Protein AF-0000000084371662 (afdb_homodimer)

pLDDT: mean 95.57, std 9.72, range [24.73, 98.94]

Structure (mmCIF, N/CA/C/O backbone):
data_AF-0000000084371662-model_v1
#
loop_
_entity.id
_entity.type
_entity.pdbx_description
1 polymer 'ADP-ribose pyrophosphatase'
#
loop_
_atom_site.group_PDB
_atom_site.id
_atom_site.type_symbol
_atom_site.label_atom_id
_atom_site.label_alt_id
_atom_site.label_comp_id
_atom_site.label_asym_id
_atom_site.label_entity_id
_atom_site.label_seq_id
_atom_site.pdbx_PDB_ins_code
_atom_site.Cartn_x
_atom_site.Cartn_y
_atom_site.Cartn_z
_atom_site.occupancy
_atom_site.B_iso_or_equiv
_atom_site.auth_seq_id
_atom_site.auth_comp_id
_atom_site.auth_asym_id
_atom_site.auth_atom_id
_atom_site.pdbx_PDB_model_num
ATOM 1 N N . MET A 1 1 ? 12.945 -3.689 28.969 1 25.44 1 MET A N 1
ATOM 2 C CA . MET A 1 1 ? 11.945 -3.016 28.141 1 25.44 1 MET A CA 1
ATOM 3 C C . MET A 1 1 ? 12.562 -1.819 27.422 1 25.44 1 MET A C 1
ATOM 5 O O . MET A 1 1 ? 12.914 -0.822 28.047 1 25.44 1 MET A O 1
ATOM 9 N N . LYS A 1 2 ? 13.383 -1.959 26.406 1 34.38 2 LYS A N 1
ATOM 10 C CA . LYS A 1 2 ? 14.188 -0.861 25.875 1 34.38 2 LYS A CA 1
ATOM 11 C C . LYS A 1 2 ? 13.344 0.394 25.672 1 34.38 2 LYS A C 1
ATOM 13 O O . LYS A 1 2 ? 12.266 0.333 25.078 1 34.38 2 LYS A O 1
ATOM 18 N N . LYS A 1 3 ? 13.32 1.207 26.547 1 36.53 3 LYS A N 1
ATOM 19 C CA . LYS A 1 3 ? 12.594 2.469 26.656 1 36.53 3 LYS A CA 1
ATOM 20 C C . LYS A 1 3 ? 12.422 3.121 25.297 1 36.53 3 LYS A C 1
ATOM 22 O O . LYS A 1 3 ? 13.398 3.432 24.609 1 36.53 3 LYS A O 1
ATOM 27 N N . LYS A 1 4 ? 11.383 2.857 24.547 1 47 4 LYS A N 1
ATOM 28 C CA . LYS A 1 4 ? 11.07 3.396 23.234 1 47 4 LYS A CA 1
ATOM 29 C C . LYS A 1 4 ? 11.188 4.918 23.219 1 47 4 LYS A C 1
ATOM 31 O O . LYS A 1 4 ? 10.211 5.621 23.5 1 47 4 LYS A O 1
ATOM 36 N N . GLU A 1 5 ? 12.18 5.59 23.5 1 56.28 5 GLU A N 1
ATOM 37 C CA . GLU A 1 5 ? 12.641 6.934 23.812 1 56.28 5 GLU A CA 1
ATOM 38 C C . GLU A 1 5 ? 12.172 7.945 22.781 1 56.28 5 GLU A C 1
ATOM 40 O O . GLU A 1 5 ? 11.938 9.109 23.094 1 56.28 5 GLU A O 1
ATOM 45 N N . ASN A 1 6 ? 11.781 7.602 21.359 1 71.56 6 ASN A N 1
ATOM 46 C CA . ASN A 1 6 ? 11.492 8.68 20.406 1 71.56 6 ASN A CA 1
ATOM 47 C C . ASN A 1 6 ? 10.211 8.414 19.641 1 71.56 6 ASN A C 1
ATOM 49 O O . ASN A 1 6 ? 10.227 8.336 18.406 1 71.56 6 ASN A O 1
ATOM 53 N N . ILE A 1 7 ? 9.156 8.227 20.5 1 81.5 7 ILE A N 1
ATOM 54 C CA . ILE A 1 7 ? 7.855 8.023 19.875 1 81.5 7 ILE A CA 1
ATOM 55 C C . ILE A 1 7 ? 7.176 9.375 19.656 1 81.5 7 ILE A C 1
ATOM 57 O O . ILE A 1 7 ? 7.012 10.156 20.594 1 81.5 7 ILE A O 1
ATOM 61 N N . PRO A 1 8 ? 6.789 9.602 18.438 1 92.06 8 PRO A N 1
ATOM 62 C CA . PRO A 1 8 ? 6.324 10.938 18.078 1 92.06 8 PRO A CA 1
ATOM 63 C C . PRO A 1 8 ? 4.859 11.172 18.438 1 92.06 8 PRO A C 1
ATOM 65 O O . PRO A 1 8 ? 4.387 12.312 18.391 1 92.06 8 PRO A O 1
ATOM 68 N N . PHE A 1 9 ? 4.125 10.148 18.953 1 95.06 9 PHE A N 1
ATOM 69 C CA . PHE A 1 9 ? 2.674 10.234 19.047 1 95.06 9 PHE A CA 1
ATOM 70 C C . PHE A 1 9 ? 2.256 10.812 20.391 1 95.06 9 PHE A C 1
ATOM 72 O O . PHE A 1 9 ? 2.789 10.43 21.438 1 95.06 9 PHE A O 1
ATOM 79 N N . LEU A 1 10 ? 1.306 11.656 20.312 1 94.06 10 LEU A N 1
ATOM 80 C CA . LEU A 1 10 ? 0.759 12.266 21.516 1 94.06 10 LEU A CA 1
ATOM 81 C C . LEU A 1 10 ? -0.287 11.359 22.156 1 94.06 10 LEU A C 1
ATOM 83 O O . LEU A 1 10 ? -0.405 11.312 23.391 1 94.06 10 LEU A O 1
ATOM 87 N N . TYR A 1 11 ? -1.036 10.688 21.312 1 96.88 11 TYR A N 1
ATOM 88 C CA . TYR A 1 11 ? -2.215 9.969 21.797 1 96.88 11 TYR A CA 1
ATOM 89 C C . TYR A 1 11 ? -2.068 8.469 21.562 1 96.88 11 TYR A C 1
ATOM 91 O O . TYR A 1 11 ? -1.227 8.031 20.781 1 96.88 11 TYR A O 1
ATOM 99 N N . THR A 1 12 ? -2.82 7.707 22.25 1 95.44 12 THR A N 1
ATOM 100 C CA . THR A 1 12 ? -2.865 6.25 22.172 1 95.44 12 THR A CA 1
ATOM 101 C C . THR A 1 12 ? -4.297 5.766 21.984 1 95.44 12 THR A C 1
ATOM 103 O O . THR A 1 12 ? -5.219 6.57 21.844 1 95.44 12 THR A O 1
ATOM 106 N N . ARG A 1 13 ? -4.488 4.465 22.016 1 95.06 13 ARG A N 1
ATOM 107 C CA . ARG A 1 13 ? -5.801 3.85 21.859 1 95.06 13 ARG A CA 1
ATOM 108 C C . ARG A 1 13 ? -6.742 4.297 22.984 1 95.06 13 ARG A C 1
ATOM 110 O O . ARG A 1 13 ? -7.961 4.305 22.797 1 95.06 13 ARG A O 1
ATOM 117 N N . HIS A 1 14 ? -6.184 4.688 24.094 1 95.31 14 HIS A N 1
ATOM 118 C CA . HIS A 1 14 ? -6.98 5.102 25.25 1 95.31 14 HIS A CA 1
ATOM 119 C C . HIS A 1 14 ? -7.586 6.484 25.031 1 95.31 14 HIS A C 1
ATOM 121 O O . HIS A 1 14 ? -8.406 6.941 25.828 1 95.31 14 HIS A O 1
ATOM 127 N N . ASP A 1 15 ? -7.152 7.105 24 1 98.19 15 ASP A N 1
ATOM 128 C CA . ASP A 1 15 ? -7.641 8.445 23.688 1 98.19 15 ASP A CA 1
ATOM 129 C C . ASP A 1 15 ? -8.734 8.383 22.609 1 98.19 15 ASP A C 1
ATOM 131 O O . ASP A 1 15 ? -9.031 9.391 21.969 1 98.19 15 ASP A O 1
ATOM 135 N N . VAL A 1 16 ? -9.266 7.188 22.375 1 98.25 16 VAL A N 1
ATOM 136 C CA . VAL A 1 16 ? -10.398 6.945 21.484 1 98.25 16 VAL A CA 1
ATOM 137 C C . VAL A 1 16 ? -11.547 6.328 22.281 1 98.25 16 VAL A C 1
ATOM 139 O O . VAL A 1 16 ? -11.328 5.434 23.109 1 98.25 16 VAL A O 1
ATOM 142 N N . GLU A 1 17 ? -12.688 6.812 22.172 1 98.31 17 GLU A N 1
ATOM 143 C CA . GLU A 1 17 ? -13.906 6.18 22.672 1 98.31 17 GLU A CA 1
ATOM 144 C C . GLU A 1 17 ? -14.711 5.562 21.531 1 98.31 17 GLU A C 1
ATOM 146 O O . GLU A 1 17 ? -15.32 6.277 20.734 1 98.31 17 GLU A O 1
ATOM 151 N N . LEU A 1 18 ? -14.703 4.281 21.469 1 97.69 18 LEU A N 1
ATOM 152 C CA . LEU A 1 18 ? -15.539 3.586 20.5 1 97.69 18 LEU A CA 1
ATOM 153 C C . LEU A 1 18 ? -16.984 3.508 20.984 1 97.69 18 LEU A C 1
ATOM 155 O O . LEU A 1 18 ? -17.25 2.947 22.047 1 97.69 18 LEU A O 1
ATOM 159 N N . LEU A 1 19 ? -17.812 4.047 20.281 1 98.31 19 LEU A N 1
ATOM 160 C CA . LEU A 1 19 ? -19.219 4.125 20.672 1 98.31 19 LEU A CA 1
ATOM 161 C C . LEU A 1 19 ? -20.016 2.947 20.109 1 98.31 19 LEU A C 1
ATOM 163 O O . LEU A 1 19 ? -21.016 2.533 20.688 1 98.31 19 LEU A O 1
ATOM 167 N N . GLY A 1 20 ? -19.594 2.471 18.922 1 97.81 20 GLY A N 1
ATOM 168 C CA . GLY A 1 20 ? -20.297 1.336 18.328 1 97.81 20 GLY A CA 1
ATOM 169 C C . GLY A 1 20 ? -19.688 0.89 17 1 97.81 20 GLY A C 1
ATOM 170 O O . GLY A 1 20 ? -18.891 1.615 16.406 1 97.81 20 GLY A O 1
ATOM 171 N N . LYS A 1 21 ? -20.047 -0.347 16.672 1 97.12 21 LYS A N 1
ATOM 172 C CA . LYS A 1 21 ? -19.703 -0.958 15.391 1 97.12 21 LYS A CA 1
ATOM 173 C C . LYS A 1 21 ? -20.891 -1.727 14.812 1 97.12 21 LYS A C 1
ATOM 175 O O . LYS A 1 21 ? -21.609 -2.402 15.547 1 97.12 21 LYS A O 1
ATOM 180 N N . LYS A 1 22 ? -21.047 -1.581 13.508 1 97.56 22 LYS A N 1
ATOM 181 C CA . LYS A 1 22 ? -22.094 -2.371 12.875 1 97.56 22 LYS A CA 1
ATOM 182 C C . LYS A 1 22 ? -21.734 -2.719 11.438 1 97.56 22 LYS A C 1
ATOM 184 O O . LYS A 1 22 ? -21.141 -1.905 10.727 1 97.56 22 LYS A O 1
ATOM 189 N N . ASP A 1 23 ? -22.156 -3.879 10.969 1 97.56 23 ASP A N 1
ATOM 190 C CA . ASP A 1 23 ? -21.938 -4.281 9.586 1 97.56 23 ASP A CA 1
ATOM 191 C C . ASP A 1 23 ? -22.922 -3.605 8.641 1 97.56 23 ASP A C 1
ATOM 193 O O . ASP A 1 23 ? -24.141 -3.699 8.844 1 97.56 23 ASP A O 1
ATOM 197 N N . LEU A 1 24 ? -22.391 -2.93 7.691 1 97.88 24 LEU A N 1
ATOM 198 C CA . LEU A 1 24 ? -23.219 -2.305 6.668 1 97.88 24 LEU A CA 1
ATOM 199 C C . LEU A 1 24 ? -23.453 -3.256 5.496 1 97.88 24 LEU A C 1
ATOM 201 O O . LEU A 1 24 ? -24.453 -3.152 4.797 1 97.88 24 LEU A O 1
ATOM 205 N N . TYR A 1 25 ? -22.5 -4.098 5.23 1 97.62 25 TYR A N 1
ATOM 206 C CA . TYR A 1 25 ? -22.484 -5.102 4.176 1 97.62 25 TYR A CA 1
ATOM 207 C C . TYR A 1 25 ? -21.656 -6.316 4.59 1 97.62 25 TYR A C 1
ATOM 209 O O . TYR A 1 25 ? -20.625 -6.176 5.23 1 97.62 25 TYR A O 1
ATOM 217 N N . LYS A 1 26 ? -22.219 -7.555 4.207 1 96.38 26 LYS A N 1
ATOM 218 C CA . LYS A 1 26 ? -21.516 -8.797 4.512 1 96.38 26 LYS A CA 1
ATOM 219 C C . LYS A 1 26 ? -21.609 -9.781 3.352 1 96.38 26 LYS A C 1
ATOM 221 O O . LYS A 1 26 ? -22.594 -10.523 3.24 1 96.38 26 LYS A O 1
ATOM 226 N N . GLY A 1 27 ? -20.672 -9.742 2.527 1 95.25 27 GLY A N 1
ATOM 227 C CA . GLY A 1 27 ? -20.438 -10.734 1.487 1 95.25 27 GLY A CA 1
ATOM 228 C C . GLY A 1 27 ? -19.141 -11.484 1.663 1 95.25 27 GLY A C 1
ATOM 229 O O . GLY A 1 27 ? -18.844 -11.984 2.752 1 95.25 27 GLY A O 1
ATOM 230 N N . PHE A 1 28 ? -18.438 -11.625 0.526 1 92.69 28 PHE A N 1
ATOM 231 C CA . PHE A 1 28 ? -17.094 -12.148 0.679 1 92.69 28 PHE A CA 1
ATOM 232 C C . PHE A 1 28 ? -16.25 -11.211 1.534 1 92.69 28 PHE A C 1
ATOM 234 O O . PHE A 1 28 ? -15.453 -11.664 2.363 1 92.69 28 PHE A O 1
ATOM 241 N N . PHE A 1 29 ? -16.469 -9.945 1.269 1 96.31 29 PHE A N 1
ATOM 242 C CA . PHE A 1 29 ? -15.883 -8.906 2.104 1 96.31 29 PHE A CA 1
ATOM 243 C C . PHE A 1 29 ? -16.922 -8.289 3.023 1 96.31 29 PHE A C 1
ATOM 245 O O . PHE A 1 29 ? -18.094 -8.672 2.986 1 96.31 29 PHE A O 1
ATOM 252 N N . ARG A 1 30 ? -16.422 -7.418 3.859 1 97.56 30 ARG A N 1
ATOM 253 C CA . ARG A 1 30 ? -17.328 -6.746 4.793 1 97.56 30 ARG A CA 1
ATOM 254 C C . ARG A 1 30 ? -17.078 -5.242 4.801 1 97.56 30 ARG A C 1
ATOM 256 O O . ARG A 1 30 ? -15.945 -4.789 4.648 1 97.56 30 ARG A O 1
ATOM 263 N N . MET A 1 31 ? -18.203 -4.527 4.938 1 98.25 31 MET A N 1
ATOM 264 C CA . MET A 1 31 ? -18.172 -3.1 5.242 1 98.25 31 MET A CA 1
ATOM 265 C C . MET A 1 31 ? -18.703 -2.83 6.645 1 98.25 31 MET A C 1
ATOM 267 O O . MET A 1 31 ? -19.828 -3.207 6.961 1 98.25 31 MET A O 1
ATOM 271 N N . THR A 1 32 ? -17.891 -2.207 7.461 1 98.31 32 THR A N 1
ATOM 272 C CA . THR A 1 32 ? -18.266 -1.969 8.852 1 98.31 32 THR A CA 1
ATOM 273 C C . THR A 1 32 ? -18.25 -0.475 9.164 1 98.31 32 THR A C 1
ATOM 275 O O . THR A 1 32 ? -17.344 0.249 8.75 1 98.31 32 THR A O 1
ATOM 278 N N . GLU A 1 33 ? -19.281 -0.03 9.852 1 98.44 33 GLU A N 1
ATOM 279 C CA . GLU A 1 33 ? -19.312 1.347 10.336 1 98.44 33 GLU A CA 1
ATOM 280 C C . GLU A 1 33 ? -18.766 1.445 11.758 1 98.44 33 GLU A C 1
ATOM 282 O O . GLU A 1 33 ? -19.172 0.693 12.641 1 98.44 33 GLU A O 1
ATOM 287 N N . TYR A 1 34 ? -17.906 2.322 11.93 1 98.25 34 TYR A N 1
ATOM 288 C CA . TYR A 1 34 ? -17.391 2.668 13.25 1 98.25 34 TYR A CA 1
ATOM 289 C C . TYR A 1 34 ? -17.953 4.008 13.719 1 98.25 34 TYR A C 1
ATOM 291 O O . TYR A 1 34 ? -17.984 4.973 12.953 1 98.25 34 TYR A O 1
ATOM 299 N N . ARG A 1 35 ? -18.391 4.035 14.883 1 98.56 35 ARG A N 1
ATOM 300 C CA . ARG A 1 35 ? -18.75 5.277 15.57 1 98.56 35 ARG A CA 1
ATOM 301 C C . ARG A 1 35 ? -17.812 5.535 16.75 1 98.56 35 ARG A C 1
ATOM 303 O O . ARG A 1 35 ? -17.594 4.652 17.578 1 98.56 35 ARG A O 1
ATOM 310 N N . PHE A 1 36 ? -17.234 6.758 16.75 1 98.31 36 PHE A N 1
ATOM 311 C CA . PHE A 1 36 ? -16.219 6.977 17.781 1 98.31 36 PHE A CA 1
ATOM 312 C C . PHE A 1 36 ? -16.016 8.461 18.047 1 98.31 36 PHE A C 1
ATOM 314 O O . PHE A 1 36 ? -16.5 9.305 17.281 1 98.31 36 PHE A O 1
ATOM 321 N N . LYS A 1 37 ? -15.453 8.773 19.156 1 98.38 37 LYS A N 1
ATOM 322 C CA . LYS A 1 37 ? -14.875 10.07 19.5 1 98.38 37 LYS A CA 1
ATOM 323 C C . LYS A 1 37 ? -13.383 9.945 19.797 1 98.38 37 LYS A C 1
ATOM 325 O O . LYS A 1 37 ? -12.891 8.859 20.109 1 98.38 37 LYS A O 1
ATOM 330 N N . HIS A 1 38 ? -12.688 11.016 19.641 1 98.06 38 HIS A N 1
ATOM 331 C CA . HIS A 1 38 ? -11.258 10.953 19.922 1 98.06 38 HIS A CA 1
ATOM 332 C C . HIS A 1 38 ? -10.742 12.297 20.438 1 98.06 38 HIS A C 1
ATOM 334 O O . HIS A 1 38 ? -11.367 13.336 20.219 1 98.06 38 HIS A O 1
ATOM 340 N N . ARG A 1 39 ? -9.648 12.242 21.078 1 97.75 39 ARG A N 1
ATOM 341 C CA . ARG A 1 39 ? -9 13.453 21.578 1 97.75 39 ARG A CA 1
ATOM 342 C C . ARG A 1 39 ? -8.461 14.297 20.438 1 97.75 39 ARG A C 1
ATOM 344 O O . ARG A 1 39 ? -8 13.758 19.422 1 97.75 39 ARG A O 1
ATOM 351 N N . LEU A 1 40 ? -8.57 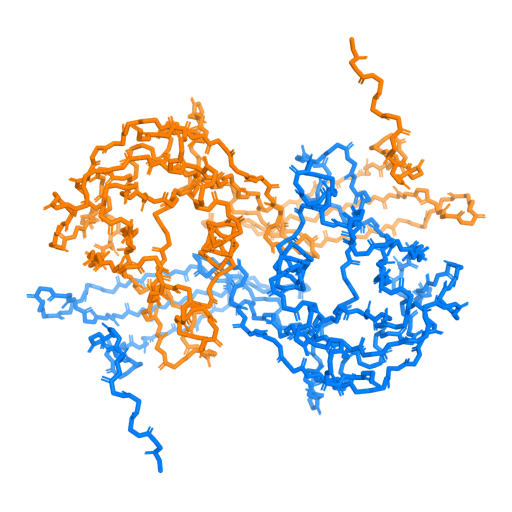15.578 20.625 1 97.38 40 LEU A N 1
ATOM 352 C CA . LEU A 1 40 ? -8.078 16.531 19.641 1 97.38 40 LEU A CA 1
ATOM 353 C C . LEU A 1 40 ? -6.73 17.109 20.062 1 97.38 40 LEU A C 1
ATOM 355 O O . LEU A 1 40 ? -6.477 17.297 21.25 1 97.38 40 LEU A O 1
ATOM 359 N N . PHE A 1 41 ? -5.852 17.438 19.094 1 97.19 41 PHE A N 1
ATOM 360 C CA . PHE A 1 41 ? -4.512 17.938 19.375 1 97.19 41 PHE A CA 1
ATOM 361 C C . PHE A 1 41 ? -4.578 19.266 20.141 1 97.19 41 PHE A C 1
ATOM 363 O O . PHE A 1 41 ? -3.717 19.547 20.969 1 97.19 41 PHE A O 1
ATOM 370 N N . ALA A 1 42 ? -5.547 20.109 19.906 1 95.19 42 ALA A N 1
ATOM 371 C CA . ALA A 1 42 ? -5.691 21.391 20.578 1 95.19 42 ALA A CA 1
ATOM 372 C C . ALA A 1 42 ? -6.414 21.234 21.906 1 95.19 42 ALA A C 1
ATOM 374 O O . ALA A 1 42 ? -6.727 22.234 22.578 1 95.19 42 ALA A O 1
ATOM 375 N N . GLY A 1 43 ? -6.758 19.984 22.25 1 95.56 43 GLY A N 1
ATOM 376 C CA . GLY A 1 43 ? -7.441 19.719 23.5 1 95.56 43 GLY A CA 1
ATOM 377 C C . GLY A 1 43 ? -8.914 19.406 23.328 1 95.56 43 GLY A C 1
ATOM 378 O O . GLY A 1 43 ? -9.539 19.844 22.359 1 95.56 43 GLY A O 1
ATOM 379 N N . GLY A 1 44 ? -9.453 18.625 24.266 1 96.56 44 GLY A N 1
ATOM 380 C CA . GLY A 1 44 ? -10.859 18.25 24.219 1 96.56 44 GLY A CA 1
ATOM 381 C C . GLY A 1 44 ? -11.117 17 23.391 1 96.56 44 GLY A C 1
ATOM 382 O O . GLY A 1 44 ? -10.219 16.188 23.203 1 96.56 44 GLY A O 1
ATOM 383 N N . TRP A 1 45 ? -12.414 16.828 23.047 1 97.38 45 TRP A N 1
ATOM 384 C CA . TRP A 1 45 ? -12.859 15.656 22.297 1 97.38 45 TRP A CA 1
ATOM 385 C C . TRP A 1 45 ? -13.586 16.062 21.031 1 97.38 45 TRP A C 1
ATOM 387 O O . TRP A 1 45 ? -14.219 17.109 20.969 1 97.38 45 TRP A O 1
ATOM 397 N N . SER A 1 46 ? -13.43 15.211 20.047 1 96.94 46 SER A N 1
ATOM 398 C CA . SER A 1 46 ? -14.234 15.398 18.844 1 96.94 46 SER A CA 1
ATOM 399 C C . SER A 1 46 ? -15.711 15.125 19.109 1 96.94 46 SER A C 1
ATOM 401 O O . SER A 1 46 ? -16.062 14.57 20.156 1 96.94 46 SER A O 1
ATOM 403 N N . ASN A 1 47 ? -16.562 15.609 18.156 1 96.12 47 ASN A N 1
ATOM 404 C CA . ASN A 1 47 ? -17.906 15.039 18.109 1 96.12 47 ASN A CA 1
ATOM 405 C C . ASN A 1 47 ? -17.875 13.578 17.688 1 96.12 47 ASN A C 1
ATOM 407 O O . ASN A 1 47 ? -16.812 13.031 17.391 1 96.12 47 ASN A O 1
ATOM 411 N N . GLU A 1 48 ? -19.078 12.984 17.828 1 97.5 48 GLU A N 1
ATOM 412 C CA . GLU A 1 48 ? -19.172 11.625 17.297 1 97.5 48 GLU A CA 1
ATOM 413 C C . GLU A 1 48 ? -18.891 11.602 15.797 1 97.5 48 GLU A C 1
ATOM 415 O O . GLU A 1 48 ? -19.422 12.43 15.047 1 97.5 48 GLU A O 1
ATOM 420 N N . ILE A 1 49 ? -18.031 10.688 15.414 1 97.12 49 ILE A N 1
A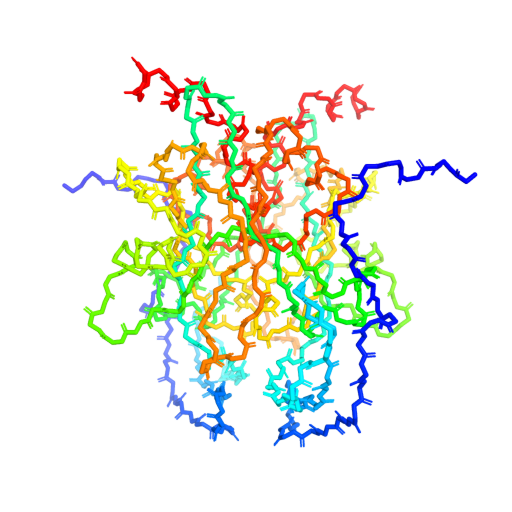TOM 421 C CA . ILE A 1 49 ? -17.672 10.523 14.008 1 97.12 49 ILE A CA 1
ATOM 422 C C . ILE A 1 49 ? -18.078 9.133 13.523 1 97.12 49 ILE A C 1
ATOM 424 O O . ILE A 1 49 ? -17.938 8.148 14.25 1 97.12 49 ILE A O 1
ATOM 428 N N . LYS A 1 50 ? -18.594 9.062 12.352 1 97 50 LYS A N 1
ATOM 429 C CA . LYS A 1 50 ? -18.906 7.801 11.688 1 97 50 LYS A CA 1
ATOM 430 C C . LYS A 1 50 ? -17.984 7.566 10.492 1 97 50 LYS A C 1
ATOM 432 O O . LYS A 1 50 ? -17.766 8.469 9.688 1 97 50 LYS A O 1
ATOM 437 N N . ARG A 1 51 ? -17.391 6.352 10.461 1 97.38 51 ARG A N 1
ATOM 438 C CA . ARG A 1 51 ? -16.531 5.984 9.336 1 97.38 51 ARG A CA 1
ATOM 439 C C . ARG A 1 51 ? -16.859 4.578 8.844 1 97.38 51 ARG A C 1
ATOM 441 O O . ARG A 1 51 ? -17.078 3.67 9.648 1 97.38 51 ARG A O 1
ATOM 448 N N . GLU A 1 52 ? -16.969 4.477 7.512 1 97.94 52 GLU A N 1
ATOM 449 C CA . GLU A 1 52 ? -17.031 3.152 6.906 1 97.94 52 GLU A CA 1
ATOM 450 C C . GLU A 1 52 ? -15.633 2.545 6.762 1 97.94 52 GLU A C 1
ATOM 452 O O . GLU A 1 52 ? -14.688 3.232 6.367 1 97.94 52 GLU A O 1
ATOM 457 N N . VAL A 1 53 ? -15.523 1.284 7.133 1 98.38 53 VAL A N 1
ATOM 458 C CA . VAL A 1 53 ? -14.242 0.59 7.066 1 98.38 53 VAL A CA 1
ATOM 459 C C . VAL A 1 53 ? -14.391 -0.691 6.25 1 98.38 53 VAL A C 1
ATOM 461 O O . VAL A 1 53 ? -15.289 -1.499 6.504 1 98.38 53 VAL A O 1
ATOM 464 N N . PHE A 1 54 ? -13.586 -0.8 5.23 1 98.56 54 PHE A N 1
ATOM 465 C CA . PHE A 1 54 ? -13.492 -2.016 4.43 1 98.56 54 PHE A CA 1
ATOM 466 C C . PHE A 1 54 ? -12.711 -3.094 5.176 1 98.56 54 PHE A C 1
ATOM 468 O O . PHE A 1 54 ? -11.555 -2.887 5.543 1 98.56 54 PHE A O 1
ATOM 475 N N . GLU A 1 55 ? -13.32 -4.281 5.375 1 97.69 55 GLU A N 1
ATOM 476 C CA . GLU A 1 55 ? -12.742 -5.414 6.094 1 97.69 55 GLU A CA 1
ATOM 477 C C . GLU A 1 55 ? -12.57 -6.621 5.172 1 97.69 55 GLU A C 1
ATOM 479 O O . GLU A 1 55 ? -13.555 -7.281 4.824 1 97.69 55 GLU A O 1
ATOM 484 N N . ARG A 1 56 ? -11.328 -6.957 4.859 1 96.75 56 ARG A N 1
ATOM 485 C CA . ARG A 1 56 ? -11.141 -8.141 4.031 1 96.75 56 ARG A CA 1
ATOM 486 C C . ARG A 1 56 ? -10.109 -9.086 4.645 1 96.75 56 ARG A C 1
ATOM 488 O O . ARG A 1 56 ? -9.75 -10.094 4.039 1 96.75 56 ARG A O 1
ATOM 495 N N . GLY A 1 57 ? -9.688 -8.75 5.84 1 96.75 57 GLY A N 1
ATOM 496 C CA . GLY A 1 57 ? -8.688 -9.562 6.516 1 96.75 57 GLY A CA 1
ATOM 497 C C . GLY A 1 57 ? -7.273 -9.062 6.309 1 96.75 57 GLY A C 1
ATOM 498 O O . GLY A 1 57 ? -7.066 -7.953 5.82 1 96.75 57 GLY A O 1
ATOM 499 N N . HIS A 1 58 ? -6.32 -9.836 6.828 1 98.31 58 HIS A N 1
ATOM 500 C CA . HIS A 1 58 ? -4.902 -9.516 6.762 1 98.31 58 HIS A CA 1
ATOM 501 C C . HIS A 1 58 ? -4.145 -10.547 5.926 1 98.31 58 HIS A C 1
ATOM 503 O O . HIS A 1 58 ? -4.664 -11.625 5.641 1 98.31 58 HIS A O 1
ATOM 509 N N . ALA A 1 59 ? -2.975 -10.156 5.512 1 98.62 59 ALA A N 1
ATOM 510 C CA . ALA A 1 59 ? -2.27 -11.047 4.598 1 98.62 59 ALA A CA 1
ATOM 511 C C . ALA A 1 59 ? -0.784 -11.117 4.934 1 98.62 59 ALA A C 1
ATOM 513 O O . ALA A 1 59 ? -0.239 -10.211 5.566 1 98.62 59 ALA A O 1
ATOM 514 N N . GLY A 1 60 ? -0.183 -12.242 4.594 1 98.75 60 GLY A N 1
ATOM 515 C CA . GLY A 1 60 ? 1.262 -12.391 4.543 1 98.75 60 GLY A CA 1
ATOM 516 C C . GLY A 1 60 ? 1.826 -12.242 3.141 1 98.75 60 GLY A C 1
ATOM 517 O O . GLY A 1 60 ? 1.218 -12.695 2.168 1 98.75 60 GLY A O 1
ATOM 518 N N . VAL A 1 61 ? 2.967 -11.625 3.047 1 98.94 61 VAL A N 1
ATOM 519 C CA . VAL A 1 61 ? 3.648 -11.391 1.778 1 98.94 61 VAL A CA 1
ATOM 520 C C . VAL A 1 61 ? 5.09 -11.891 1.87 1 98.94 61 VAL A C 1
ATOM 522 O O . VAL A 1 61 ? 5.766 -11.664 2.875 1 98.94 61 VAL A O 1
ATOM 525 N N . LEU A 1 62 ? 5.523 -12.539 0.857 1 98.94 62 LEU A N 1
ATOM 526 C CA . LEU A 1 62 ? 6.883 -13.07 0.827 1 98.94 62 LEU A CA 1
ATOM 527 C C . LEU A 1 62 ? 7.629 -12.586 -0.411 1 98.94 62 LEU A C 1
ATOM 529 O O . LEU A 1 62 ? 7.234 -12.891 -1.539 1 98.94 62 LEU A O 1
ATOM 533 N N . LEU A 1 63 ? 8.641 -11.828 -0.178 1 98.94 63 LEU A N 1
ATOM 534 C CA . LEU A 1 63 ? 9.633 -11.656 -1.238 1 98.94 63 LEU A CA 1
ATOM 535 C C . LEU A 1 63 ? 10.641 -12.805 -1.225 1 98.94 63 LEU A C 1
ATOM 537 O O . LEU A 1 63 ? 11.523 -12.852 -0.363 1 98.94 63 LEU A O 1
ATOM 541 N N . ALA A 1 64 ? 10.5 -13.703 -2.119 1 98.94 64 ALA A N 1
ATOM 542 C CA . ALA A 1 64 ? 11.43 -14.812 -2.266 1 98.94 64 ALA A CA 1
ATOM 543 C C . ALA A 1 64 ? 12.727 -14.367 -2.928 1 98.94 64 ALA A C 1
ATOM 545 O O . ALA A 1 64 ? 12.727 -13.93 -4.082 1 98.94 64 ALA A O 1
ATOM 546 N N . TYR A 1 65 ? 13.836 -14.453 -2.227 1 98.94 65 TYR A N 1
ATOM 547 C CA . TYR A 1 65 ? 15.117 -13.906 -2.666 1 98.94 65 TYR A CA 1
ATOM 548 C C . TYR A 1 65 ? 16.203 -14.984 -2.672 1 98.94 65 TYR A C 1
ATOM 550 O O . TYR A 1 65 ? 16.344 -15.727 -1.698 1 98.94 65 TYR A O 1
ATOM 558 N N . ASP A 1 66 ? 16.859 -15.156 -3.758 1 98.88 66 ASP A N 1
ATOM 559 C CA . ASP A 1 66 ? 18.031 -16.016 -3.912 1 98.88 66 ASP A CA 1
ATOM 560 C C . ASP A 1 66 ? 19.328 -15.211 -3.775 1 98.88 66 ASP A C 1
ATOM 562 O O . ASP A 1 66 ? 19.75 -14.539 -4.719 1 98.88 66 ASP A O 1
ATOM 566 N N . PRO A 1 67 ? 19.938 -15.242 -2.656 1 98.62 67 PRO A N 1
ATOM 567 C CA . PRO A 1 67 ? 21.141 -14.414 -2.461 1 98.62 67 PRO A CA 1
ATOM 568 C C . PRO A 1 67 ? 22.328 -14.883 -3.287 1 98.62 67 PRO A C 1
ATOM 570 O O . PRO A 1 67 ? 23.234 -14.102 -3.566 1 98.62 67 PRO A O 1
ATOM 573 N N . LYS A 1 68 ? 22.375 -16.172 -3.67 1 98.38 68 LYS A N 1
ATOM 574 C CA . LYS A 1 68 ? 23.484 -16.672 -4.48 1 98.38 68 LYS A CA 1
ATOM 575 C C . LYS A 1 68 ? 23.422 -16.125 -5.898 1 98.38 68 LYS A C 1
ATOM 577 O O . LYS A 1 68 ? 24.438 -15.727 -6.461 1 98.38 68 LYS A O 1
ATOM 582 N N . LYS A 1 69 ? 22.266 -16.047 -6.477 1 98.5 69 LYS A N 1
ATOM 583 C CA . LYS A 1 69 ? 22.094 -15.578 -7.848 1 98.5 69 LYS A CA 1
ATOM 584 C C . LYS A 1 69 ? 21.688 -14.109 -7.887 1 98.5 69 LYS A C 1
ATOM 586 O O . LYS A 1 69 ? 21.609 -13.5 -8.961 1 98.5 69 LYS A O 1
ATOM 591 N N . ASP A 1 70 ? 21.391 -13.508 -6.777 1 98.75 70 ASP A N 1
ATOM 592 C CA . ASP A 1 70 ? 20.859 -12.156 -6.66 1 98.75 70 ASP A CA 1
ATOM 593 C C . ASP A 1 70 ? 19.609 -11.977 -7.535 1 98.75 70 ASP A C 1
ATOM 595 O O . ASP A 1 70 ? 19.562 -11.078 -8.375 1 98.75 70 ASP A O 1
ATOM 599 N N . SER A 1 71 ? 18.672 -12.859 -7.254 1 98.81 71 SER A N 1
ATOM 600 C CA . SER A 1 71 ? 17.422 -12.875 -8.016 1 98.81 71 SER A CA 1
ATOM 601 C C . SER A 1 71 ? 16.219 -13.008 -7.09 1 98.81 71 SER A C 1
ATOM 603 O O . SER A 1 71 ? 16.359 -13.453 -5.945 1 98.81 71 SER A O 1
ATOM 605 N N . VAL A 1 72 ? 15.117 -12.57 -7.59 1 98.88 72 VAL A N 1
ATOM 606 C CA . VAL A 1 72 ? 13.867 -12.711 -6.848 1 98.88 72 VAL A CA 1
ATOM 607 C C . VAL A 1 72 ? 12.883 -13.555 -7.652 1 98.88 72 VAL A C 1
ATOM 609 O O . VAL A 1 72 ? 12.961 -13.617 -8.883 1 98.88 72 VAL A O 1
ATOM 612 N N . VAL A 1 73 ? 12.016 -14.25 -6.965 1 98.88 73 VAL A N 1
ATOM 613 C CA . VAL A 1 73 ? 10.898 -14.977 -7.555 1 98.88 73 VAL A CA 1
ATOM 614 C C . VAL A 1 73 ? 9.617 -14.156 -7.426 1 98.88 73 VAL A C 1
ATOM 616 O O . VAL A 1 73 ? 9.227 -13.773 -6.32 1 98.88 73 VAL A O 1
ATOM 619 N N . LEU A 1 74 ? 9 -13.844 -8.508 1 98.81 74 LEU A N 1
ATOM 620 C CA . LEU A 1 74 ? 7.723 -13.148 -8.57 1 98.81 74 LEU A CA 1
ATOM 621 C C . LEU A 1 74 ? 6.652 -14.023 -9.203 1 98.81 74 LEU A C 1
ATOM 623 O O . LEU A 1 74 ? 6.969 -14.977 -9.93 1 98.81 74 LEU A O 1
ATOM 627 N N . ILE A 1 75 ? 5.461 -13.719 -8.938 1 98.5 75 ILE A N 1
ATOM 628 C CA . ILE A 1 75 ? 4.363 -14.406 -9.594 1 98.5 75 ILE A CA 1
ATOM 629 C C . ILE A 1 75 ? 3.543 -13.414 -10.414 1 98.5 75 ILE A C 1
ATOM 631 O O . ILE A 1 75 ? 3.557 -12.211 -10.141 1 98.5 75 ILE A O 1
ATOM 635 N N . GLU A 1 76 ? 2.943 -13.906 -11.438 1 98.38 76 GLU A N 1
ATOM 636 C CA . GLU A 1 76 ? 2.047 -13.148 -12.305 1 98.38 76 GLU A CA 1
ATOM 637 C C . GLU A 1 76 ? 0.637 -13.734 -12.281 1 98.38 76 GLU A C 1
ATOM 639 O O . GLU A 1 76 ? 0.454 -14.93 -12.492 1 98.38 76 GLU A O 1
ATOM 644 N N . GLN A 1 77 ? -0.291 -12.977 -11.984 1 98.06 77 GLN A N 1
ATOM 645 C CA . GLN A 1 77 ? -1.686 -13.406 -12.016 1 98.06 77 GLN A CA 1
ATOM 646 C C . GLN A 1 77 ? -2.615 -12.234 -12.312 1 98.06 77 GLN A C 1
ATOM 648 O O . GLN A 1 77 ? -2.207 -11.078 -12.234 1 98.06 77 GLN A O 1
ATOM 653 N N . ILE A 1 78 ? -3.818 -12.562 -12.688 1 97.81 78 ILE A N 1
ATOM 654 C CA . ILE A 1 78 ? -4.797 -11.531 -13.016 1 97.81 78 ILE A CA 1
ATOM 655 C C . ILE A 1 78 ? -5.395 -10.961 -11.727 1 97.81 78 ILE A C 1
ATOM 657 O O . ILE A 1 78 ? -5.656 -11.703 -10.781 1 97.81 78 ILE A O 1
ATOM 661 N N . ARG A 1 79 ? -5.559 -9.656 -11.625 1 98.25 79 ARG A N 1
ATOM 662 C CA . ARG A 1 79 ? -6.305 -8.906 -10.625 1 98.25 79 ARG A CA 1
ATOM 663 C C . ARG A 1 79 ? -7.348 -8.008 -11.281 1 98.25 79 ARG A C 1
ATOM 665 O O . ARG A 1 79 ? -7.02 -6.93 -11.781 1 98.25 79 ARG A O 1
ATOM 672 N N . ILE A 1 80 ? -8.516 -8.32 -11.164 1 97.88 80 ILE A N 1
ATOM 673 C CA . ILE A 1 80 ? -9.57 -7.637 -11.906 1 97.88 80 ILE A CA 1
ATOM 674 C C . ILE A 1 80 ? -9.695 -6.195 -11.422 1 97.88 80 ILE A C 1
ATOM 676 O O . ILE A 1 80 ? -10.031 -5.297 -12.203 1 97.88 80 ILE A O 1
ATOM 680 N N . PRO A 1 81 ? -9.453 -5.883 -10.148 1 98.06 81 PRO A N 1
ATOM 681 C CA . PRO A 1 81 ? -9.523 -4.484 -9.727 1 98.06 81 PRO A CA 1
ATOM 682 C C . PRO A 1 81 ? -8.578 -3.582 -10.508 1 98.06 81 PRO A C 1
ATOM 684 O O . PRO A 1 81 ? -8.758 -2.361 -10.531 1 98.06 81 PRO A O 1
ATOM 687 N N . ALA A 1 82 ? -7.594 -4.148 -11.094 1 98 82 ALA A N 1
ATOM 688 C CA . ALA A 1 82 ? -6.609 -3.371 -11.844 1 98 82 ALA A CA 1
ATOM 689 C C . ALA A 1 82 ? -7.105 -3.068 -13.25 1 98 82 ALA A C 1
ATOM 691 O O . ALA A 1 82 ? -6.488 -2.293 -13.984 1 98 82 ALA A O 1
ATOM 692 N N . TYR A 1 83 ? -8.203 -3.604 -13.648 1 97.44 83 TYR A N 1
ATOM 693 C CA . TYR A 1 83 ? -8.664 -3.613 -15.031 1 97.44 83 TYR A CA 1
ATOM 694 C C . TYR A 1 83 ? -8.812 -2.193 -15.57 1 97.44 83 TYR A C 1
ATOM 696 O O . TYR A 1 83 ? -8.391 -1.899 -16.688 1 97.44 83 TYR A O 1
ATOM 704 N N . GLU A 1 84 ? -9.266 -1.308 -14.781 1 92.69 84 GLU A N 1
ATOM 705 C CA . GLU A 1 84 ? -9.648 0.004 -15.297 1 92.69 84 GLU A CA 1
ATOM 706 C C . GLU A 1 84 ? -8.461 0.962 -15.305 1 92.69 84 GLU A C 1
ATOM 708 O O . GLU A 1 84 ? -8.414 1.888 -16.125 1 92.69 84 GLU A O 1
ATOM 713 N N . THR A 1 85 ? -7.469 0.709 -14.406 1 95 85 THR A N 1
ATOM 714 C CA . THR A 1 85 ? -6.488 1.771 -14.219 1 95 85 THR A CA 1
ATOM 715 C C . THR A 1 85 ? -5.094 1.302 -14.633 1 95 85 THR A C 1
ATOM 717 O O . THR A 1 85 ? -4.137 2.08 -14.609 1 95 85 THR A O 1
ATOM 720 N N . SER A 1 86 ? -4.949 0.08 -14.969 1 96 86 SER A N 1
ATOM 721 C CA . SER A 1 86 ? -3.645 -0.455 -15.344 1 96 86 SER A CA 1
ATOM 722 C C . SER A 1 86 ? -3.6 -0.803 -16.828 1 96 86 SER A C 1
ATOM 724 O O . SER A 1 86 ? -4.641 -1.005 -17.453 1 96 86 SER A O 1
ATOM 726 N N . ASP A 1 87 ? -2.357 -0.855 -17.406 1 93.69 87 ASP A N 1
ATOM 727 C CA . ASP A 1 87 ? -2.195 -1.249 -18.797 1 93.69 87 ASP A CA 1
ATOM 728 C C . ASP A 1 87 ? -2.676 -2.682 -19.031 1 93.69 87 ASP A C 1
ATOM 730 O O . ASP A 1 87 ? -3.178 -3.012 -20.109 1 93.69 87 ASP A O 1
ATOM 734 N N . THR A 1 88 ? -2.473 -3.514 -18.062 1 97.19 88 THR A N 1
ATOM 735 C CA . THR A 1 88 ? -2.963 -4.887 -18.031 1 97.19 88 THR A CA 1
ATOM 736 C C . THR A 1 88 ? -3.396 -5.277 -16.625 1 97.19 88 THR A C 1
ATOM 738 O O . THR A 1 88 ? -2.822 -4.805 -15.633 1 97.19 88 THR A O 1
ATOM 741 N N . PRO A 1 89 ? -4.434 -6.117 -16.531 1 98 89 PRO A N 1
ATOM 742 C CA . PRO A 1 89 ? -4.816 -6.574 -15.188 1 98 89 PRO A CA 1
ATOM 743 C C . PRO A 1 89 ? -3.951 -7.73 -14.688 1 98 89 PRO A C 1
ATOM 745 O O . PRO A 1 89 ? -4.141 -8.211 -13.57 1 98 89 PRO A O 1
ATOM 748 N N . TRP A 1 90 ? -3.072 -8.234 -15.539 1 98.31 90 TRP A N 1
ATOM 749 C CA . TRP A 1 90 ? -2.051 -9.148 -15.031 1 98.31 90 TRP A CA 1
ATOM 750 C C . TRP A 1 90 ? -0.936 -8.375 -14.336 1 98.31 90 TRP A C 1
ATOM 752 O O . TRP A 1 90 ? -0.319 -7.488 -14.93 1 98.31 90 TRP A O 1
ATOM 762 N N . LEU A 1 91 ? -0.705 -8.734 -13.102 1 98.44 91 LEU A N 1
ATOM 763 C CA . LEU A 1 91 ? 0.273 -8.016 -12.289 1 98.44 91 LEU A CA 1
ATOM 764 C C . LEU A 1 91 ? 1.427 -8.938 -11.898 1 98.44 91 LEU A C 1
ATOM 766 O O . LEU A 1 91 ? 1.219 -10.117 -11.625 1 98.44 91 LEU A O 1
ATOM 770 N N . LEU A 1 92 ? 2.65 -8.383 -11.859 1 98.62 92 LEU A N 1
ATOM 771 C CA . LEU A 1 92 ? 3.77 -9.016 -11.172 1 98.62 92 LEU A CA 1
ATOM 772 C C . LEU A 1 92 ? 3.721 -8.734 -9.672 1 98.62 92 LEU A C 1
ATOM 774 O O . LEU A 1 92 ? 3.635 -7.57 -9.258 1 98.62 92 LEU A O 1
ATOM 778 N N . GLU A 1 93 ? 3.766 -9.789 -8.922 1 98.81 93 GLU A N 1
ATOM 779 C CA . GLU A 1 93 ? 3.561 -9.656 -7.484 1 98.81 93 GLU A CA 1
ATOM 780 C C . GLU A 1 93 ? 4.547 -10.516 -6.699 1 98.81 93 GLU A C 1
ATOM 782 O O . GLU A 1 93 ? 5.02 -11.539 -7.199 1 98.81 93 GLU A O 1
ATOM 787 N N . ALA A 1 94 ? 4.859 -10.047 -5.465 1 98.88 94 ALA A N 1
ATOM 788 C CA . ALA A 1 94 ? 5.41 -10.977 -4.48 1 98.88 94 ALA A CA 1
ATOM 789 C C . ALA A 1 94 ? 4.391 -12.047 -4.109 1 98.88 94 ALA A C 1
ATOM 791 O O . ALA A 1 94 ? 3.193 -11.883 -4.34 1 98.88 94 ALA A O 1
ATOM 792 N N . ILE A 1 95 ? 4.887 -13.117 -3.619 1 98.75 95 ILE A N 1
ATOM 793 C CA . ILE A 1 95 ? 4.008 -14.188 -3.16 1 98.75 95 ILE A CA 1
ATOM 794 C C . ILE A 1 95 ? 3.221 -13.727 -1.938 1 98.75 95 ILE A C 1
ATOM 796 O O . ILE A 1 95 ? 3.773 -13.086 -1.041 1 98.75 95 ILE A O 1
ATOM 800 N N . ALA A 1 96 ? 1.957 -14.023 -1.927 1 98.44 96 ALA A N 1
ATOM 801 C CA . ALA A 1 96 ? 1.141 -13.531 -0.821 1 98.44 96 ALA A CA 1
ATOM 802 C C . ALA A 1 96 ? -0.087 -14.414 -0.608 1 98.44 96 ALA A C 1
ATOM 804 O O . ALA A 1 96 ? -0.497 -15.141 -1.512 1 98.44 96 ALA A O 1
ATOM 805 N N . GLY A 1 97 ? -0.689 -14.289 0.566 1 97.56 97 GLY A N 1
ATOM 806 C CA . GLY A 1 97 ? -1.921 -14.984 0.898 1 97.56 97 GLY A CA 1
ATOM 807 C C . GLY A 1 97 ? -2.598 -14.438 2.143 1 97.56 97 GLY A C 1
ATOM 808 O O . GLY A 1 97 ? -1.939 -13.875 3.018 1 97.56 97 GLY A O 1
ATOM 809 N N . MET A 1 98 ? -3.848 -14.664 2.199 1 97.31 98 MET A N 1
ATOM 810 C CA . MET A 1 98 ? -4.625 -14.227 3.354 1 97.31 98 MET A CA 1
ATOM 811 C C . MET A 1 98 ? -4.316 -15.086 4.578 1 97.31 98 MET A C 1
ATOM 813 O O . MET A 1 98 ? -4.148 -16.297 4.465 1 97.31 98 MET A O 1
ATOM 817 N N . ILE A 1 99 ? -4.273 -14.43 5.668 1 97.56 99 ILE A N 1
ATOM 818 C CA . ILE A 1 99 ? -4.055 -15.133 6.926 1 97.56 99 ILE A CA 1
ATOM 819 C C . ILE A 1 99 ? -5.363 -15.766 7.398 1 97.56 99 ILE A C 1
ATOM 821 O O . ILE A 1 99 ? -6.367 -15.062 7.578 1 97.56 99 ILE A O 1
ATOM 825 N N . GLU A 1 100 ? -5.352 -17 7.609 1 94.38 100 GLU A N 1
ATOM 826 C CA . GLU A 1 100 ? -6.516 -17.719 8.133 1 94.38 100 GLU A CA 1
ATOM 827 C C . GLU A 1 100 ? -6.461 -17.828 9.648 1 94.38 100 GLU A C 1
ATOM 829 O O . GLU A 1 100 ? -5.43 -17.547 10.266 1 94.38 100 GLU A O 1
ATOM 834 N N . GLU A 1 101 ? -7.574 -18.234 10.188 1 93.44 101 GLU A N 1
ATOM 835 C CA . GLU A 1 101 ? -7.641 -18.391 11.633 1 93.44 101 GLU A CA 1
ATOM 836 C C . GLU A 1 101 ? -6.609 -19.406 12.125 1 93.44 101 GLU A C 1
ATOM 838 O O . GLU A 1 101 ? -6.484 -20.484 11.562 1 93.44 101 GLU A O 1
ATOM 843 N N . GLY A 1 102 ? -5.84 -19.031 13.102 1 94.44 102 GLY A N 1
ATOM 844 C CA . GLY A 1 102 ? -4.891 -19.938 13.734 1 94.44 102 GLY A CA 1
ATOM 845 C C . GLY A 1 102 ? -3.541 -19.969 13.039 1 94.44 102 GLY A C 1
ATOM 846 O O . GLY A 1 102 ? -2.619 -20.656 13.5 1 94.44 102 GLY A O 1
ATOM 847 N N . GLU A 1 103 ? -3.404 -19.266 11.977 1 96.5 103 GLU A N 1
ATOM 848 C CA . GLU A 1 103 ? -2.148 -19.266 11.234 1 96.5 103 GLU A CA 1
ATOM 849 C C . GLU A 1 103 ? -1.348 -17.984 11.516 1 96.5 103 GLU A C 1
ATOM 851 O O . GLU A 1 103 ? -1.918 -16.906 11.625 1 96.5 103 GLU A O 1
ATOM 856 N N . THR A 1 104 ? -0.038 -18.172 11.695 1 97.81 104 THR A N 1
ATOM 857 C CA . THR A 1 104 ? 0.833 -17 11.75 1 97.81 104 THR A CA 1
ATOM 858 C C . THR A 1 104 ? 1.166 -16.516 10.344 1 97.81 104 THR A C 1
ATOM 860 O O . THR A 1 104 ? 1.126 -17.281 9.383 1 97.81 104 THR A O 1
ATOM 863 N N . PRO A 1 105 ? 1.476 -15.242 10.219 1 98.31 105 PRO A N 1
ATOM 864 C CA . PRO A 1 105 ? 1.879 -14.734 8.906 1 98.31 105 PRO A CA 1
ATOM 865 C C . PRO A 1 105 ? 3.027 -15.531 8.297 1 98.31 105 PRO A C 1
ATOM 867 O O . PRO A 1 105 ? 3.037 -15.781 7.086 1 98.31 105 PRO A O 1
ATOM 870 N N . LYS A 1 106 ? 3.963 -15.945 9.086 1 98.25 106 LYS A N 1
ATOM 871 C CA . LYS A 1 106 ? 5.105 -16.703 8.594 1 98.25 106 LYS 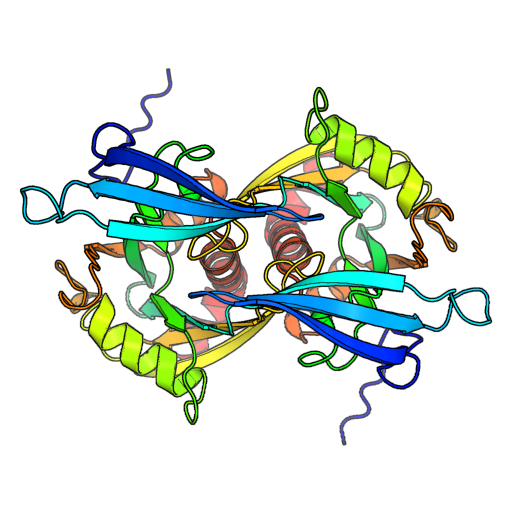A CA 1
ATOM 872 C C . LYS A 1 106 ? 4.664 -18.047 8.023 1 98.25 106 LYS A C 1
ATOM 874 O O . LYS A 1 106 ? 5.172 -18.5 6.996 1 98.25 106 LYS A O 1
ATOM 879 N N . GLU A 1 107 ? 3.752 -18.719 8.688 1 98.12 107 GLU A N 1
ATOM 880 C CA . GLU A 1 107 ? 3.211 -19.984 8.188 1 98.12 107 GLU A CA 1
ATOM 881 C C . GLU A 1 107 ? 2.496 -19.781 6.855 1 98.12 107 GLU A C 1
ATOM 883 O O . GLU A 1 107 ? 2.6 -20.625 5.957 1 98.12 107 GLU A O 1
ATOM 888 N N . VAL A 1 108 ? 1.804 -18.688 6.715 1 98.19 108 VAL A N 1
ATOM 889 C CA . VAL A 1 108 ? 1.057 -18.375 5.5 1 98.19 108 VAL A CA 1
ATOM 890 C C . VAL A 1 108 ? 2.02 -18.234 4.324 1 98.19 108 VAL A C 1
ATOM 892 O O . VAL A 1 108 ? 1.811 -18.828 3.262 1 98.19 108 VAL A O 1
ATOM 895 N N . VAL A 1 109 ? 3.092 -17.453 4.531 1 98.44 109 VAL A N 1
ATOM 896 C CA . VAL A 1 109 ? 3.963 -17.172 3.395 1 98.44 109 VAL A CA 1
ATOM 897 C C . VAL A 1 109 ? 4.711 -18.438 2.986 1 98.44 109 VAL A C 1
ATOM 899 O O . VAL A 1 109 ? 4.984 -18.641 1.804 1 98.44 109 VAL A O 1
ATOM 902 N N . LYS A 1 110 ? 5.023 -19.328 3.895 1 97.81 110 LYS A N 1
ATOM 903 C CA . LYS A 1 110 ? 5.664 -20.594 3.555 1 97.81 110 LYS A CA 1
ATOM 904 C C . LYS A 1 110 ? 4.719 -21.5 2.771 1 97.81 110 LYS A C 1
ATOM 906 O O . LYS A 1 110 ? 5.117 -22.094 1.775 1 97.81 110 LYS A O 1
ATOM 911 N N . ARG A 1 111 ? 3.516 -21.562 3.254 1 96.81 111 ARG A N 1
ATOM 912 C CA . ARG A 1 111 ? 2.51 -22.359 2.551 1 96.81 111 ARG A CA 1
ATOM 913 C C . ARG A 1 111 ? 2.264 -21.812 1.148 1 96.81 111 ARG A C 1
ATOM 915 O O . ARG A 1 111 ? 2.244 -22.562 0.176 1 96.81 111 ARG A O 1
ATOM 922 N N . GLU A 1 112 ? 2.082 -20.469 1.003 1 97.75 112 GLU A N 1
ATOM 923 C CA . GLU A 1 112 ? 1.78 -19.828 -0.275 1 97.75 112 GLU A CA 1
ATOM 924 C C . GLU A 1 112 ? 2.945 -19.969 -1.25 1 97.75 112 GLU A C 1
ATOM 926 O O . GLU A 1 112 ? 2.738 -20.078 -2.461 1 97.75 112 GLU A O 1
ATOM 931 N N . ALA A 1 113 ? 4.191 -19.969 -0.717 1 98.19 113 ALA A N 1
ATOM 932 C CA . ALA A 1 113 ? 5.363 -20.156 -1.567 1 98.19 113 ALA A CA 1
ATOM 933 C C . ALA A 1 113 ? 5.305 -21.484 -2.301 1 98.19 113 ALA A C 1
ATOM 935 O O . ALA A 1 113 ? 5.629 -21.562 -3.488 1 98.19 113 ALA A O 1
ATOM 936 N N . GLN A 1 114 ? 4.902 -22.484 -1.636 1 96.94 114 GLN A N 1
ATOM 937 C CA . GLN A 1 114 ? 4.746 -23.797 -2.256 1 96.94 114 GLN A CA 1
ATOM 938 C C . GLN A 1 114 ? 3.57 -23.812 -3.225 1 96.94 114 GLN A C 1
ATOM 940 O O . GLN A 1 114 ? 3.689 -24.297 -4.348 1 96.94 114 GLN A O 1
ATOM 945 N N . GLU A 1 115 ? 2.449 -23.297 -2.871 1 96.56 115 GLU A N 1
ATOM 946 C CA . GLU A 1 115 ? 1.223 -23.328 -3.662 1 96.56 115 GLU A CA 1
ATOM 947 C C . GLU A 1 115 ? 1.354 -22.469 -4.918 1 96.56 115 GLU A C 1
ATOM 949 O O . GLU A 1 115 ? 0.932 -22.875 -6.004 1 96.56 115 GLU A O 1
ATOM 954 N N . GLU A 1 116 ? 1.979 -21.234 -4.758 1 97.56 116 GLU A N 1
ATOM 955 C CA . GLU A 1 116 ? 1.936 -20.25 -5.832 1 97.56 116 GLU A CA 1
ATOM 956 C C . GLU A 1 116 ? 3.188 -20.328 -6.703 1 97.56 116 GLU A C 1
ATOM 958 O O . GLU A 1 116 ? 3.193 -19.844 -7.836 1 97.56 116 GLU A O 1
ATOM 963 N N . ALA A 1 117 ? 4.316 -20.953 -6.211 1 97.69 117 ALA A N 1
ATOM 964 C CA . ALA A 1 117 ? 5.566 -20.891 -6.965 1 97.69 117 ALA A CA 1
ATOM 965 C C . ALA A 1 117 ? 6.309 -22.234 -6.887 1 97.69 117 ALA A C 1
ATOM 967 O O . ALA A 1 117 ? 7.355 -22.406 -7.516 1 97.69 117 ALA A O 1
ATOM 968 N N . GLY A 1 118 ? 5.809 -23.219 -6.102 1 97.06 118 GLY A N 1
ATOM 969 C CA . GLY A 1 118 ? 6.43 -24.531 -5.98 1 97.06 118 GLY A CA 1
ATOM 970 C C . GLY A 1 118 ? 7.809 -24.484 -5.352 1 97.06 118 GLY A C 1
ATOM 971 O O . GLY A 1 118 ? 8.688 -25.281 -5.711 1 97.06 118 GLY A O 1
ATOM 972 N N . ILE A 1 119 ? 8.023 -23.516 -4.43 1 97.88 119 ILE A N 1
ATOM 973 C CA . ILE A 1 119 ? 9.367 -23.375 -3.877 1 97.88 119 ILE A CA 1
ATOM 974 C C . ILE A 1 119 ? 9.32 -23.578 -2.363 1 97.88 119 ILE A C 1
ATOM 976 O O . ILE A 1 119 ? 8.281 -23.375 -1.734 1 97.88 119 ILE A O 1
ATOM 980 N N . SER A 1 120 ? 10.5 -23.938 -1.849 1 97.25 120 SER A N 1
ATOM 981 C CA . SER A 1 120 ? 10.711 -24.016 -0.407 1 97.25 120 SER A CA 1
ATOM 982 C C . SER A 1 120 ? 11.531 -22.828 0.097 1 97.25 120 SER A C 1
ATOM 984 O O . SER A 1 120 ? 12.484 -22.406 -0.559 1 97.25 120 SER A O 1
ATOM 986 N N . ILE A 1 121 ? 11.156 -22.422 1.245 1 97.31 121 ILE A N 1
ATOM 987 C CA . ILE A 1 121 ? 11.789 -21.234 1.815 1 97.31 121 ILE A CA 1
ATOM 988 C C . ILE A 1 121 ? 12.758 -21.641 2.92 1 97.31 121 ILE A C 1
ATOM 990 O O . ILE A 1 121 ? 12.414 -22.453 3.785 1 97.31 121 ILE A O 1
ATOM 994 N N . GLY A 1 122 ? 13.938 -21.141 2.943 1 97.38 122 GLY A N 1
ATOM 995 C CA . GLY A 1 122 ? 14.883 -21.281 4.039 1 97.38 122 GLY A CA 1
ATOM 996 C C . GLY A 1 122 ? 14.68 -20.25 5.133 1 97.38 122 GLY A C 1
ATOM 997 O O . GLY A 1 122 ? 13.594 -20.156 5.711 1 97.38 122 GLY A O 1
ATOM 998 N N . ARG A 1 123 ? 15.797 -19.516 5.41 1 98 123 ARG A N 1
ATOM 999 C CA . ARG A 1 123 ? 15.664 -18.406 6.348 1 98 123 ARG A CA 1
ATOM 1000 C C . ARG A 1 123 ? 14.555 -17.453 5.91 1 98 123 ARG A C 1
ATOM 1002 O O . ARG A 1 123 ? 14.414 -17.172 4.719 1 98 123 ARG A O 1
ATOM 1009 N N . CYS A 1 124 ? 13.773 -17.047 6.801 1 98.56 124 CYS A N 1
ATOM 1010 C CA . CYS A 1 124 ? 12.617 -16.203 6.566 1 98.56 124 CYS A CA 1
ATOM 1011 C C . CYS A 1 124 ? 12.477 -15.148 7.668 1 98.56 124 CYS A C 1
ATOM 1013 O O . CYS A 1 124 ? 12.242 -15.492 8.828 1 98.56 124 CYS A O 1
ATOM 1015 N N . GLU A 1 125 ? 12.578 -13.883 7.344 1 98.06 125 GLU A N 1
ATOM 1016 C CA . GLU A 1 125 ? 12.57 -12.828 8.352 1 98.06 125 GLU A CA 1
ATOM 1017 C C . GLU A 1 125 ? 11.57 -11.734 7.992 1 98.06 125 GLU A C 1
ATOM 1019 O O . GLU A 1 125 ? 11.391 -11.406 6.816 1 98.06 125 GLU A O 1
ATOM 1024 N N . PRO A 1 126 ? 10.945 -11.203 9.039 1 98.69 126 PRO A N 1
ATOM 1025 C CA . PRO A 1 126 ? 10.039 -10.086 8.781 1 98.69 126 PRO A CA 1
ATOM 1026 C C . PRO A 1 126 ? 10.773 -8.812 8.367 1 98.69 126 PRO A C 1
ATOM 1028 O O . PRO A 1 126 ? 11.852 -8.516 8.898 1 98.69 126 PRO A O 1
ATOM 1031 N N . ILE A 1 127 ? 10.219 -8.062 7.406 1 97.69 127 ILE A N 1
ATOM 1032 C CA . ILE A 1 127 ? 10.883 -6.809 7.078 1 97.69 127 ILE A CA 1
ATOM 1033 C C . ILE A 1 127 ? 9.969 -5.637 7.43 1 97.69 127 ILE A C 1
ATOM 1035 O O . ILE A 1 127 ? 10.445 -4.57 7.832 1 97.69 127 ILE A O 1
ATOM 1039 N N . ILE A 1 128 ? 8.641 -5.781 7.309 1 98.12 128 ILE A N 1
ATOM 1040 C CA . ILE A 1 128 ? 7.754 -4.684 7.672 1 98.12 128 ILE A CA 1
ATOM 1041 C C . ILE A 1 128 ? 6.316 -5.188 7.758 1 98.12 128 ILE A C 1
ATOM 1043 O O . ILE A 1 128 ? 5.949 -6.152 7.078 1 98.12 128 ILE A O 1
ATOM 1047 N N . SER A 1 129 ? 5.574 -4.691 8.672 1 98.62 129 SER A N 1
ATOM 1048 C CA . SER A 1 129 ? 4.121 -4.797 8.758 1 98.62 129 SER A CA 1
ATOM 1049 C C . SER A 1 129 ? 3.455 -3.443 8.539 1 98.62 129 SER A C 1
ATOM 1051 O O . SER A 1 129 ? 3.799 -2.463 9.195 1 98.62 129 SER A O 1
ATOM 1053 N N . TYR A 1 130 ? 2.535 -3.387 7.535 1 98.81 130 TYR A N 1
ATOM 1054 C CA . TYR A 1 130 ? 1.987 -2.072 7.215 1 98.81 130 TYR A CA 1
ATOM 1055 C C . TYR A 1 130 ? 0.492 -2.158 6.93 1 98.81 130 TYR A C 1
ATOM 1057 O O . TYR A 1 130 ? -0.026 -3.232 6.617 1 98.81 130 TYR A O 1
ATOM 1065 N N . LEU A 1 131 ? -0.187 -1.042 7.066 1 98.88 131 LEU A N 1
ATOM 1066 C CA . LEU A 1 131 ? -1.58 -0.882 6.664 1 98.88 131 LEU A CA 1
ATOM 1067 C C . LEU A 1 131 ? -1.681 -0.501 5.191 1 98.88 131 LEU A C 1
ATOM 1069 O O . LEU A 1 131 ? -1.017 0.435 4.742 1 98.88 131 LEU A O 1
ATOM 1073 N N . SER A 1 132 ? -2.529 -1.2 4.418 1 98.75 132 SER A N 1
ATOM 1074 C CA . SER A 1 132 ? -2.586 -1.008 2.971 1 98.75 132 SER A CA 1
ATOM 1075 C C . SER A 1 132 ? -3.154 0.363 2.617 1 98.75 132 SER A C 1
ATOM 1077 O O . SER A 1 132 ? -2.586 1.082 1.792 1 98.75 132 SER A O 1
ATOM 1079 N N . SER A 1 133 ? -4.23 0.738 3.254 1 98.44 133 SER A N 1
ATOM 1080 C CA . SER A 1 133 ? -4.949 1.983 3.008 1 98.44 133 SER A CA 1
ATOM 1081 C C . SER A 1 133 ? -5.824 2.361 4.199 1 98.44 133 SER A C 1
ATOM 1083 O O . SER A 1 133 ? -7.051 2.262 4.133 1 98.44 133 SER A O 1
ATOM 1085 N N . PRO A 1 134 ? -5.215 2.9 5.203 1 98.31 134 PRO A N 1
ATOM 1086 C CA . PRO A 1 134 ? -5.914 3.057 6.48 1 98.31 134 PRO A CA 1
ATOM 1087 C C . PRO A 1 134 ? -6.961 4.164 6.449 1 98.31 134 PRO A C 1
ATOM 1089 O O . PRO A 1 134 ? -7.723 4.328 7.406 1 98.31 134 PRO A O 1
ATOM 1092 N N . GLY A 1 135 ? -7.07 4.922 5.367 1 96.88 135 GLY A N 1
ATOM 1093 C CA . GLY A 1 135 ? -8.172 5.852 5.203 1 96.88 135 GLY A CA 1
ATOM 1094 C C . GLY A 1 135 ? -9.516 5.164 5.027 1 96.88 135 GLY A C 1
ATOM 1095 O O . GLY A 1 135 ? -10.562 5.781 5.223 1 96.88 135 GLY A O 1
ATOM 1096 N N . GLY A 1 136 ? -9.453 3.84 4.68 1 97.88 136 GLY A N 1
ATOM 1097 C CA . GLY A 1 136 ? -10.727 3.178 4.41 1 97.88 136 GLY A CA 1
ATOM 1098 C C . GLY A 1 136 ? -10.695 1.692 4.715 1 97.88 136 GLY A C 1
ATOM 1099 O O . GLY A 1 136 ? -11.742 1.042 4.742 1 97.88 136 GLY A O 1
ATOM 1100 N N . ALA A 1 137 ? -9.547 1.13 4.953 1 98.5 137 ALA A N 1
ATOM 1101 C CA . ALA A 1 137 ? -9.43 -0.321 5.078 1 98.5 137 ALA A CA 1
ATOM 1102 C C . ALA A 1 137 ? -8.586 -0.7 6.289 1 98.5 137 ALA A C 1
ATOM 1104 O O . ALA A 1 137 ? -7.562 -0.062 6.562 1 98.5 137 ALA A O 1
ATOM 1105 N N . SER A 1 138 ? -8.922 -1.789 6.961 1 98.31 138 SER A N 1
ATOM 1106 C CA . SER A 1 138 ? -8.188 -2.236 8.141 1 98.31 138 SER A CA 1
ATOM 1107 C C . SER A 1 138 ? -7.086 -3.221 7.762 1 98.31 138 SER A C 1
ATOM 1109 O O . SER A 1 138 ? -6.312 -3.652 8.617 1 98.31 138 SER A O 1
ATOM 1111 N N . GLU A 1 139 ? -6.977 -3.578 6.512 1 98.56 139 GLU A N 1
ATOM 1112 C CA . GLU A 1 139 ? -6.066 -4.609 6.027 1 98.56 139 GLU A CA 1
ATOM 1113 C C . GLU A 1 139 ? -4.625 -4.301 6.418 1 98.56 139 GLU A C 1
ATOM 1115 O O . GLU A 1 139 ? -4.117 -3.211 6.141 1 98.56 139 GLU A O 1
ATOM 1120 N N . ARG A 1 140 ? -4.012 -5.258 7.105 1 98.62 140 ARG A N 1
ATOM 1121 C CA . ARG A 1 140 ? -2.586 -5.203 7.414 1 98.62 140 ARG A CA 1
ATOM 1122 C C . ARG A 1 140 ? -1.815 -6.27 6.645 1 98.62 140 ARG A C 1
ATOM 1124 O O . ARG A 1 140 ? -2.258 -7.414 6.547 1 98.62 140 ARG A O 1
ATOM 1131 N N . MET A 1 141 ? -0.714 -5.914 6.051 1 98.81 141 MET A N 1
ATOM 1132 C CA . MET A 1 141 ? 0.177 -6.789 5.293 1 98.81 141 MET A CA 1
ATOM 1133 C C . MET A 1 141 ? 1.457 -7.07 6.074 1 98.81 141 MET A C 1
ATOM 1135 O O . MET A 1 141 ? 2.17 -6.141 6.457 1 98.81 141 MET A O 1
ATOM 1139 N N . HIS A 1 142 ? 1.696 -8.297 6.328 1 98.88 142 HIS A N 1
ATOM 1140 C CA . HIS A 1 142 ? 2.939 -8.719 6.961 1 98.88 142 HIS A CA 1
ATOM 1141 C C . HIS A 1 142 ? 3.947 -9.211 5.926 1 98.88 142 HIS A C 1
ATOM 1143 O O . HIS A 1 142 ? 3.783 -10.289 5.352 1 98.88 142 HIS A O 1
ATOM 1149 N N . VAL A 1 143 ? 4.973 -8.484 5.738 1 98.94 143 VAL A N 1
ATOM 1150 C CA . VAL A 1 143 ? 5.895 -8.727 4.637 1 98.94 143 VAL A CA 1
ATOM 1151 C C . VAL A 1 143 ? 7.168 -9.383 5.164 1 98.94 143 VAL A C 1
ATOM 1153 O O . VAL A 1 143 ? 7.746 -8.922 6.152 1 98.94 143 VAL A O 1
ATOM 1156 N N . PHE A 1 144 ? 7.625 -10.414 4.488 1 98.94 144 PHE A N 1
ATOM 1157 C CA . PHE A 1 144 ? 8.828 -11.164 4.824 1 98.94 144 PHE A CA 1
ATOM 1158 C C . PHE A 1 144 ? 9.773 -11.234 3.629 1 98.94 144 PHE A C 1
ATOM 1160 O O . PHE A 1 144 ? 9.336 -11.109 2.48 1 98.94 144 PHE A O 1
ATOM 1167 N N . VAL A 1 145 ? 11.016 -11.398 3.918 1 98.94 145 VAL A N 1
ATOM 1168 C CA . VAL A 1 145 ? 11.977 -11.883 2.936 1 98.94 145 VAL A CA 1
ATOM 1169 C C . VAL A 1 145 ? 12.367 -13.32 3.262 1 98.94 145 VAL A C 1
ATOM 1171 O O . VAL A 1 145 ? 12.555 -13.672 4.43 1 98.94 145 VAL A O 1
ATOM 1174 N N . GLY A 1 146 ? 12.336 -14.109 2.234 1 98.88 146 GLY A N 1
ATOM 1175 C CA . GLY A 1 146 ? 12.68 -15.516 2.408 1 98.88 146 GLY A CA 1
ATOM 1176 C C . GLY A 1 146 ? 13.75 -15.992 1.442 1 98.88 146 GLY A C 1
ATOM 1177 O O . GLY A 1 146 ? 13.703 -15.68 0.252 1 98.88 146 GLY A O 1
ATOM 1178 N N . GLU A 1 147 ? 14.664 -16.75 1.975 1 98.81 147 GLU A N 1
ATOM 1179 C CA . GLU A 1 147 ? 15.742 -17.328 1.171 1 98.81 147 GLU A CA 1
ATOM 1180 C C . GLU A 1 147 ? 15.25 -18.5 0.337 1 98.81 147 GLU A C 1
ATOM 1182 O O . GLU A 1 147 ? 14.625 -19.422 0.865 1 98.81 147 GLU A O 1
ATOM 1187 N N . VAL A 1 148 ? 15.578 -18.438 -0.954 1 98.69 148 VAL A N 1
ATOM 1188 C CA . VAL A 1 148 ? 15.133 -19.516 -1.818 1 98.69 148 VAL A CA 1
ATOM 1189 C C . VAL A 1 148 ? 16.25 -19.891 -2.793 1 98.69 148 VAL A C 1
ATOM 1191 O O . VAL A 1 148 ? 17.234 -19.156 -2.938 1 98.69 148 VAL A O 1
ATOM 1194 N N . ASP A 1 149 ? 16.109 -21.109 -3.383 1 98.38 149 ASP A N 1
ATOM 1195 C CA . ASP A 1 149 ? 16.797 -21.484 -4.617 1 98.38 149 ASP A CA 1
ATOM 1196 C C . ASP A 1 149 ? 15.938 -21.172 -5.84 1 98.38 149 ASP A C 1
ATOM 1198 O O . ASP A 1 149 ? 15.031 -21.938 -6.18 1 98.38 149 ASP A O 1
ATOM 1202 N N . SER A 1 150 ? 16.25 -20.094 -6.461 1 98.12 150 SER A N 1
ATOM 1203 C CA . SER A 1 150 ? 15.383 -19.578 -7.523 1 98.12 150 SER A CA 1
ATOM 1204 C C . SER A 1 150 ? 15.375 -20.531 -8.727 1 98.12 150 SER A C 1
ATOM 1206 O O . SER A 1 150 ? 14.508 -20.422 -9.594 1 98.12 150 SER A O 1
ATOM 1208 N N . THR A 1 151 ? 16.328 -21.453 -8.852 1 97.38 151 THR A N 1
ATOM 1209 C CA . THR A 1 151 ? 16.375 -22.375 -9.977 1 97.38 151 THR A CA 1
ATOM 1210 C C . THR A 1 151 ? 15.234 -23.375 -9.898 1 97.38 151 THR A C 1
ATOM 1212 O O . THR A 1 151 ? 14.922 -24.047 -10.891 1 97.38 151 THR A O 1
ATOM 1215 N N . THR A 1 152 ? 14.625 -23.484 -8.766 1 96.94 152 THR A N 1
ATOM 1216 C CA . THR A 1 152 ? 13.531 -24.422 -8.586 1 96.94 152 THR A CA 1
ATOM 1217 C C . THR A 1 152 ? 12.188 -23.781 -8.922 1 96.94 152 THR A C 1
ATOM 1219 O O . THR A 1 152 ? 11.172 -24.469 -9.055 1 96.94 152 THR A O 1
ATOM 1222 N N . ALA A 1 153 ? 12.188 -22.484 -9.062 1 96.5 153 ALA A N 1
ATOM 1223 C CA . ALA A 1 153 ? 10.961 -21.734 -9.297 1 96.5 153 ALA A CA 1
ATOM 1224 C C . ALA A 1 153 ? 10.617 -21.703 -10.781 1 96.5 153 ALA A C 1
ATOM 1226 O O . ALA A 1 153 ? 11.297 -21.031 -11.57 1 96.5 153 ALA A O 1
ATOM 1227 N N . LYS A 1 154 ? 9.586 -22.391 -11.18 1 93.81 154 LYS A N 1
ATOM 1228 C CA . LYS A 1 154 ? 9.188 -22.422 -12.586 1 93.81 154 LYS A CA 1
ATOM 1229 C C . LYS A 1 154 ? 7.742 -22.891 -12.742 1 93.81 154 LYS A C 1
ATOM 1231 O O . LYS A 1 154 ? 7.16 -23.453 -11.805 1 93.81 154 LYS A O 1
ATOM 1236 N N . GLY A 1 155 ? 7.219 -22.484 -13.953 1 92.88 155 GLY A N 1
ATOM 1237 C CA . GLY A 1 155 ? 5.977 -23.125 -14.367 1 92.88 155 GLY A CA 1
ATOM 1238 C C . GLY A 1 155 ? 4.746 -22.312 -14.016 1 92.88 155 GLY A C 1
ATOM 1239 O O . GLY A 1 155 ? 4.824 -21.094 -13.852 1 92.88 155 GLY A O 1
ATOM 1240 N N . ILE A 1 156 ? 3.637 -22.938 -14.188 1 94.81 156 ILE A N 1
ATOM 1241 C CA . ILE A 1 156 ? 2.307 -22.406 -13.898 1 94.81 156 ILE A CA 1
ATOM 1242 C C . ILE A 1 156 ? 1.736 -23.109 -12.664 1 94.81 156 ILE A C 1
ATOM 1244 O O . ILE A 1 156 ? 1.839 -24.328 -12.539 1 94.81 156 ILE A O 1
ATOM 1248 N N . HIS A 1 157 ? 1.281 -22.328 -11.734 1 94.62 157 HIS A N 1
ATOM 1249 C CA . HIS A 1 157 ? 0.8 -22.828 -10.453 1 94.62 157 HIS A CA 1
ATOM 1250 C C . HIS A 1 157 ? -0.59 -22.297 -10.133 1 94.62 157 HIS A C 1
ATOM 1252 O O . HIS A 1 157 ? -1.245 -21.703 -10.992 1 94.62 157 HIS A O 1
ATOM 1258 N N . GLY A 1 158 ? -1.03 -22.562 -8.883 1 86.69 158 GLY A N 1
ATOM 1259 C CA . GLY A 1 158 ? -2.338 -22.141 -8.406 1 86.69 158 GLY A CA 1
ATOM 1260 C C . GLY A 1 158 ? -3.301 -23.297 -8.203 1 86.69 158 GLY A C 1
ATOM 1261 O O . GLY A 1 158 ? -3.182 -24.328 -8.859 1 86.69 158 GLY A O 1
ATOM 1262 N N . LEU A 1 159 ? -4.172 -23.125 -7.305 1 79.94 159 LEU A N 1
ATOM 1263 C CA . LEU A 1 159 ? -5.18 -24.141 -7.035 1 79.94 159 LEU A CA 1
ATOM 1264 C C . LEU A 1 159 ? -6.387 -23.969 -7.949 1 79.94 159 LEU A C 1
ATOM 1266 O O . LEU A 1 159 ? -7.031 -22.922 -7.941 1 79.94 159 LEU A O 1
ATOM 1270 N N . ASP A 1 160 ? -6.719 -24.938 -8.625 1 73.94 160 ASP A N 1
ATOM 1271 C CA . ASP A 1 160 ? -7.867 -24.906 -9.523 1 73.94 160 ASP A 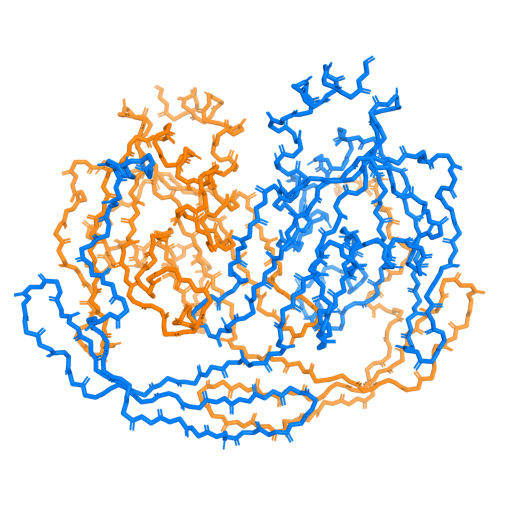CA 1
ATOM 1272 C C . ASP A 1 160 ? -9.141 -24.516 -8.773 1 73.94 160 ASP A C 1
ATOM 1274 O O . ASP A 1 160 ? -9.945 -23.734 -9.281 1 73.94 160 ASP A O 1
ATOM 1278 N N . SER A 1 161 ? -9.227 -25 -7.633 1 77 161 SER A N 1
ATOM 1279 C CA . SER A 1 161 ? -10.422 -24.75 -6.836 1 77 161 SER A CA 1
ATOM 1280 C C . SER A 1 161 ? -10.562 -23.266 -6.5 1 77 161 SER A C 1
ATOM 1282 O O . SER A 1 161 ? -11.656 -22.781 -6.207 1 77 161 SER A O 1
ATOM 1284 N N . GLU A 1 162 ? -9.516 -22.531 -6.672 1 77.38 162 GLU A N 1
ATOM 1285 C CA . GLU A 1 162 ? -9.523 -21.125 -6.297 1 77.38 162 GLU A CA 1
ATOM 1286 C C . GLU A 1 162 ? -9.516 -20.219 -7.531 1 77.38 162 GLU A C 1
ATOM 1288 O O . GLU A 1 162 ? -9.422 -19 -7.414 1 77.38 162 GLU A O 1
ATOM 1293 N N . ASN A 1 163 ? -9.711 -20.828 -8.672 1 82.62 163 ASN A N 1
ATOM 1294 C CA . ASN A 1 163 ? -9.688 -20.078 -9.922 1 82.62 163 ASN A CA 1
ATOM 1295 C C . ASN A 1 163 ? -8.43 -19.219 -10.031 1 82.62 163 ASN A C 1
ATOM 1297 O O . ASN A 1 163 ? -8.5 -18.047 -10.398 1 82.62 163 ASN A O 1
ATOM 1301 N N . GLU A 1 164 ? -7.32 -19.812 -9.57 1 90.56 164 GLU A N 1
ATOM 1302 C CA . GLU A 1 164 ? -6.035 -19.125 -9.672 1 90.56 164 GLU A CA 1
ATOM 1303 C C . GLU A 1 164 ? -5.207 -19.656 -10.836 1 90.56 164 GLU A C 1
ATOM 1305 O O . GLU A 1 164 ? -5.137 -20.875 -11.047 1 90.56 164 GLU A O 1
ATOM 1310 N N . ASP A 1 165 ? -4.73 -18.844 -11.633 1 96.62 165 ASP A N 1
ATOM 1311 C CA . ASP A 1 165 ? -3.793 -19.094 -12.719 1 96.62 165 ASP A CA 1
ATOM 1312 C C . ASP A 1 165 ? -2.551 -18.203 -12.578 1 96.62 165 ASP A C 1
ATOM 1314 O O . ASP A 1 165 ? -2.568 -17.031 -12.961 1 96.62 165 ASP A O 1
ATOM 1318 N N . ILE A 1 166 ? -1.433 -18.891 -12.094 1 97.94 166 ILE A N 1
ATOM 1319 C CA . ILE A 1 166 ? -0.265 -18.141 -11.648 1 97.94 166 ILE A CA 1
ATOM 1320 C C . ILE A 1 166 ? 0.955 -18.547 -12.469 1 97.94 166 ILE A C 1
ATOM 1322 O O . ILE A 1 166 ? 1.237 -19.734 -12.617 1 97.94 166 ILE A O 1
ATOM 1326 N N . ARG A 1 167 ? 1.625 -17.578 -13.047 1 98 167 ARG A N 1
ATOM 1327 C CA . ARG A 1 167 ? 2.883 -17.797 -13.75 1 98 167 ARG A CA 1
ATOM 1328 C C . ARG A 1 167 ? 4.062 -17.281 -12.938 1 98 167 ARG A C 1
ATOM 1330 O O . ARG A 1 167 ? 4.023 -16.156 -12.422 1 98 167 ARG A O 1
ATOM 1337 N N . VAL A 1 168 ? 5.082 -18.078 -12.844 1 98.25 168 VAL A N 1
ATOM 1338 C CA . VAL A 1 168 ? 6.238 -17.734 -12.023 1 98.25 168 VAL A CA 1
ATOM 1339 C C . VAL A 1 168 ? 7.297 -17.047 -12.883 1 98.25 168 VAL A C 1
ATOM 1341 O O . VAL A 1 168 ? 7.527 -17.453 -14.031 1 98.25 168 VAL A O 1
ATOM 1344 N N . HIS A 1 169 ? 7.949 -15.984 -12.352 1 98.12 169 HIS A N 1
ATOM 1345 C CA . HIS A 1 169 ? 9.07 -15.273 -12.953 1 98.12 169 HIS A CA 1
ATOM 1346 C C . HIS A 1 169 ? 10.281 -15.266 -12.023 1 98.12 169 HIS A C 1
ATOM 1348 O O . HIS A 1 169 ? 10.141 -15.023 -10.82 1 98.12 169 HIS A O 1
ATOM 1354 N N . VAL A 1 170 ? 11.383 -15.648 -12.555 1 98.56 170 VAL A N 1
ATOM 1355 C CA . VAL A 1 170 ? 12.656 -15.414 -11.883 1 98.56 170 VAL A CA 1
ATOM 1356 C C . VAL A 1 170 ? 13.406 -14.289 -12.586 1 98.56 170 VAL A C 1
ATOM 1358 O O . VAL A 1 170 ? 13.695 -14.375 -13.781 1 98.56 170 VAL A O 1
ATOM 1361 N N . VAL A 1 171 ? 13.695 -13.234 -11.859 1 98.31 171 VAL A N 1
ATOM 1362 C CA . VAL A 1 171 ? 14.367 -12.086 -12.453 1 98.31 171 VAL A CA 1
ATOM 1363 C C . VAL A 1 171 ? 15.445 -11.578 -11.5 1 98.31 171 VAL A C 1
ATOM 1365 O O . VAL A 1 171 ? 15.383 -11.805 -10.289 1 98.31 171 VAL A O 1
ATOM 1368 N N . SER A 1 172 ? 16.422 -10.938 -12.055 1 98.75 172 SER A N 1
ATOM 1369 C CA . SER A 1 172 ? 17.438 -10.344 -11.195 1 98.75 172 SER A CA 1
ATOM 1370 C C . SER A 1 172 ? 16.844 -9.273 -10.289 1 98.75 172 SER A C 1
ATOM 1372 O O . SER A 1 172 ? 15.836 -8.656 -10.633 1 98.75 172 SER A O 1
ATOM 1374 N N . ARG A 1 173 ? 17.453 -9.117 -9.125 1 98.75 173 ARG A N 1
ATOM 1375 C CA . ARG A 1 173 ? 17.062 -8.039 -8.219 1 98.75 173 ARG A CA 1
ATOM 1376 C C . ARG A 1 173 ? 17.047 -6.695 -8.938 1 98.75 173 ARG A C 1
ATOM 1378 O O . ARG A 1 173 ? 16.109 -5.906 -8.781 1 98.75 173 ARG A O 1
ATOM 1385 N N . GLU A 1 174 ? 18.062 -6.457 -9.766 1 98.56 174 GLU A N 1
ATOM 1386 C CA . GLU A 1 174 ? 18.188 -5.195 -10.484 1 98.56 174 GLU A CA 1
ATOM 1387 C C . GLU A 1 174 ? 17.047 -4.988 -11.469 1 98.56 174 GLU A C 1
ATOM 1389 O O . GLU A 1 174 ? 16.5 -3.891 -11.562 1 98.56 174 GLU A O 1
ATOM 1394 N N . GLN A 1 175 ? 16.703 -6.012 -12.164 1 98.44 175 GLN A N 1
ATOM 1395 C CA . GLN A 1 175 ? 15.602 -5.914 -13.117 1 98.44 175 GLN A CA 1
ATOM 1396 C C . GLN A 1 175 ? 14.273 -5.66 -12.398 1 98.44 175 GLN A C 1
ATOM 1398 O O . GLN A 1 175 ? 13.461 -4.855 -12.859 1 98.44 175 GLN A O 1
ATOM 1403 N N . ALA A 1 176 ? 14.055 -6.398 -11.305 1 98.75 176 ALA A N 1
ATOM 1404 C CA . ALA A 1 176 ? 12.836 -6.184 -10.523 1 98.75 176 ALA A CA 1
ATOM 1405 C C . ALA A 1 176 ? 12.727 -4.734 -10.062 1 98.75 176 ALA A C 1
ATOM 1407 O O . ALA A 1 176 ? 11.664 -4.121 -10.156 1 98.75 176 ALA A O 1
ATOM 1408 N N . TYR A 1 177 ? 13.844 -4.242 -9.594 1 98.81 177 TYR A N 1
ATOM 1409 C CA . TYR A 1 177 ? 13.844 -2.861 -9.125 1 98.81 177 TYR A CA 1
ATOM 1410 C C . TYR A 1 177 ? 13.609 -1.894 -10.281 1 98.81 177 TYR A C 1
ATOM 1412 O O . TYR A 1 177 ? 12.891 -0.9 -10.125 1 98.81 177 TYR A O 1
ATOM 1420 N N . GLN A 1 178 ? 14.18 -2.141 -11.438 1 98.31 178 GLN A N 1
ATOM 1421 C CA . GLN A 1 178 ? 13.938 -1.317 -12.617 1 98.31 178 GLN A CA 1
ATOM 1422 C C . GLN A 1 178 ? 12.461 -1.318 -13 1 98.31 178 GLN A C 1
ATOM 1424 O O . GLN A 1 178 ? 11.922 -0.289 -13.406 1 98.31 178 GLN A O 1
ATOM 1429 N N . TRP A 1 179 ? 11.836 -2.461 -12.875 1 98.5 179 TRP A N 1
ATOM 1430 C CA . TRP A 1 179 ? 10.422 -2.557 -13.195 1 98.5 179 TRP A CA 1
ATOM 1431 C C . TRP A 1 179 ? 9.578 -1.742 -12.219 1 98.5 179 TRP A C 1
ATOM 1433 O O . TRP A 1 179 ? 8.539 -1.194 -12.594 1 98.5 179 TRP A O 1
ATOM 1443 N N . VAL A 1 180 ? 10.047 -1.633 -10.938 1 98.75 180 VAL A N 1
ATOM 1444 C CA . VAL A 1 180 ? 9.383 -0.745 -9.984 1 98.75 180 VAL A CA 1
ATOM 1445 C C . VAL A 1 180 ? 9.547 0.706 -10.438 1 98.75 180 VAL A C 1
ATOM 1447 O O . VAL A 1 180 ? 8.562 1.455 -10.492 1 98.75 180 VAL A O 1
ATOM 1450 N N . GLU A 1 181 ? 10.734 1.077 -10.867 1 98.25 181 GLU A N 1
ATOM 1451 C CA . GLU A 1 181 ? 11.023 2.443 -11.289 1 98.25 181 GLU A CA 1
ATOM 1452 C C . GLU A 1 181 ? 10.242 2.814 -12.539 1 98.25 181 GLU A C 1
ATOM 1454 O O . GLU A 1 181 ? 9.852 3.971 -12.719 1 98.25 181 GLU A O 1
ATOM 1459 N N . GLN A 1 182 ? 9.969 1.834 -13.336 1 97 182 GLN A N 1
ATOM 1460 C CA . GLN A 1 182 ? 9.297 2.061 -14.609 1 97 182 GLN A CA 1
ATOM 1461 C C . GLN A 1 182 ? 7.777 1.962 -14.453 1 97 182 GLN A C 1
ATOM 1463 O O . GLN A 1 182 ? 7.035 2.203 -15.406 1 97 182 GLN A O 1
ATOM 1468 N N . GLY A 1 183 ? 7.312 1.593 -13.312 1 97.25 183 GLY A N 1
ATOM 1469 C CA . GLY A 1 183 ? 5.883 1.47 -13.07 1 97.25 183 GLY A CA 1
ATO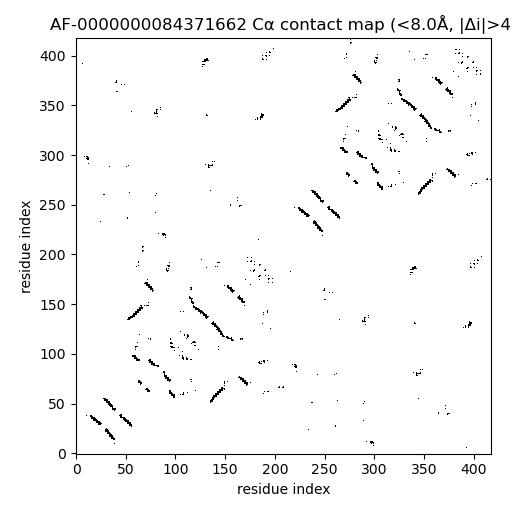M 1470 C C . GLY A 1 183 ? 5.293 0.187 -13.625 1 97.25 183 GLY A C 1
ATOM 1471 O O . GLY A 1 183 ? 4.074 0.053 -13.727 1 97.25 183 GLY A O 1
ATOM 1472 N N . ILE A 1 18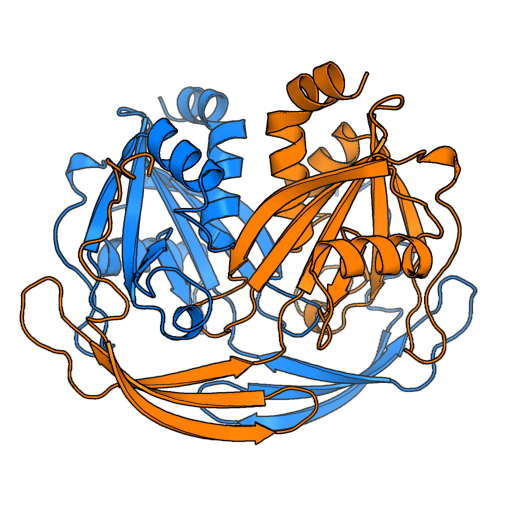4 ? 6.16 -0.765 -14 1 97.5 184 ILE A N 1
ATOM 1473 C CA . ILE A 1 184 ? 5.707 -2.068 -14.477 1 97.5 184 ILE A CA 1
ATOM 1474 C C . ILE A 1 184 ? 5.219 -2.904 -13.289 1 97.5 184 ILE A C 1
ATOM 1476 O O . ILE A 1 184 ? 4.184 -3.568 -13.383 1 97.5 184 ILE A O 1
ATOM 1480 N N . ILE A 1 185 ? 5.992 -2.936 -12.203 1 98.5 185 ILE A N 1
ATOM 1481 C CA . ILE A 1 185 ? 5.508 -3.426 -10.914 1 98.5 185 ILE A CA 1
ATOM 1482 C C . ILE A 1 185 ? 4.875 -2.277 -10.133 1 98.5 185 ILE A C 1
ATOM 1484 O O . ILE A 1 185 ? 5.559 -1.317 -9.773 1 98.5 185 ILE A O 1
ATOM 1488 N N . ASP A 1 186 ? 3.57 -2.377 -9.906 1 98.5 186 ASP A N 1
ATOM 1489 C CA . ASP A 1 186 ? 2.912 -1.196 -9.352 1 98.5 186 ASP A CA 1
ATOM 1490 C C . ASP A 1 186 ? 1.859 -1.588 -8.32 1 98.5 186 ASP A C 1
ATOM 1492 O O . ASP A 1 186 ? 0.784 -0.988 -8.266 1 98.5 186 ASP A O 1
ATOM 1496 N N . ASN A 1 187 ? 2.037 -2.633 -7.574 1 98.75 187 ASN A N 1
ATOM 1497 C CA . ASN A 1 187 ? 1.225 -2.918 -6.395 1 98.75 187 ASN A CA 1
ATOM 1498 C C . ASN A 1 187 ? 2.018 -2.73 -5.105 1 98.75 187 ASN A C 1
ATOM 1500 O O . ASN A 1 187 ? 3.203 -3.066 -5.047 1 98.75 187 ASN A O 1
ATOM 1504 N N . ALA A 1 188 ? 1.356 -2.252 -4.121 1 98.88 188 ALA A N 1
ATOM 1505 C CA . ALA A 1 188 ? 2.01 -1.709 -2.932 1 98.88 188 ALA A CA 1
ATOM 1506 C C . ALA A 1 188 ? 2.941 -2.738 -2.301 1 98.88 188 ALA A C 1
ATOM 1508 O O . ALA A 1 188 ? 4.113 -2.451 -2.043 1 98.88 188 ALA A O 1
ATOM 1509 N N . ALA A 1 189 ? 2.453 -3.945 -2.084 1 98.88 189 ALA A N 1
ATOM 1510 C CA . ALA A 1 189 ? 3.207 -4.961 -1.353 1 98.88 189 ALA A CA 1
ATOM 1511 C C . ALA A 1 189 ? 4.523 -5.277 -2.053 1 98.88 189 ALA A C 1
ATOM 1513 O O . ALA A 1 189 ? 5.578 -5.332 -1.414 1 98.88 189 ALA A O 1
ATOM 1514 N N . THR A 1 190 ? 4.461 -5.461 -3.346 1 98.94 190 THR A N 1
ATOM 1515 C CA . THR A 1 190 ? 5.648 -5.824 -4.113 1 98.94 190 THR A CA 1
ATOM 1516 C C . THR A 1 190 ? 6.609 -4.645 -4.215 1 98.94 190 THR A C 1
ATOM 1518 O O . THR A 1 190 ? 7.824 -4.812 -4.098 1 98.94 190 THR A O 1
ATOM 1521 N N . VAL A 1 191 ? 6.074 -3.426 -4.41 1 98.94 191 VAL A N 1
ATOM 1522 C CA . VAL A 1 191 ? 6.887 -2.217 -4.477 1 98.94 191 VAL A CA 1
ATOM 1523 C C . VAL A 1 191 ? 7.664 -2.049 -3.172 1 98.94 191 VAL A C 1
ATOM 1525 O O . VAL A 1 191 ? 8.883 -1.869 -3.189 1 98.94 191 VAL A O 1
ATOM 1528 N N . ILE A 1 192 ? 6.988 -2.186 -2.043 1 98.94 192 ILE A N 1
ATOM 1529 C CA . ILE A 1 192 ? 7.602 -2.004 -0.732 1 98.94 192 ILE A CA 1
ATOM 1530 C C . ILE A 1 192 ? 8.695 -3.055 -0.524 1 98.94 192 ILE A C 1
ATOM 1532 O O . ILE A 1 192 ? 9.789 -2.736 -0.064 1 98.94 192 ILE A O 1
ATOM 1536 N N . ALA A 1 193 ? 8.398 -4.293 -0.873 1 98.94 193 ALA A N 1
ATOM 1537 C CA . ALA A 1 193 ? 9.344 -5.387 -0.669 1 98.94 193 ALA A CA 1
ATOM 1538 C C . ALA A 1 193 ? 10.594 -5.199 -1.529 1 98.94 193 ALA A C 1
ATOM 1540 O O . ALA A 1 193 ? 11.719 -5.391 -1.056 1 98.94 193 ALA A O 1
ATOM 1541 N N . ILE A 1 194 ? 10.398 -4.805 -2.793 1 98.94 194 ILE A N 1
ATOM 1542 C CA . ILE A 1 194 ? 11.523 -4.668 -3.713 1 98.94 194 ILE A CA 1
ATOM 1543 C C . ILE A 1 194 ? 12.344 -3.439 -3.338 1 98.94 194 ILE A C 1
ATOM 1545 O O . ILE A 1 194 ? 13.578 -3.475 -3.389 1 98.94 194 ILE A O 1
ATOM 1549 N N . GLN A 1 195 ? 11.711 -2.32 -2.973 1 98.94 195 GLN A N 1
ATOM 1550 C CA . GLN A 1 195 ? 12.453 -1.16 -2.488 1 98.94 195 GLN A CA 1
ATOM 1551 C C . GLN A 1 195 ? 13.281 -1.512 -1.257 1 98.94 195 GLN A C 1
ATOM 1553 O O . GLN A 1 195 ? 14.438 -1.096 -1.139 1 98.94 195 GLN A O 1
ATOM 1558 N N . TRP A 1 196 ? 12.664 -2.244 -0.357 1 98.94 196 TRP A N 1
ATOM 1559 C CA . TRP A 1 196 ? 13.391 -2.67 0.833 1 98.94 196 TRP A CA 1
ATOM 1560 C C . TRP A 1 196 ? 14.617 -3.494 0.456 1 98.94 196 TRP A C 1
ATOM 1562 O O . TRP A 1 196 ? 15.711 -3.277 0.991 1 98.94 196 TRP A O 1
ATOM 1572 N N . LEU A 1 197 ? 14.406 -4.453 -0.438 1 98.94 197 LEU A N 1
ATOM 1573 C CA . LEU A 1 197 ? 15.516 -5.305 -0.841 1 98.94 197 LEU A CA 1
ATOM 1574 C C . LEU A 1 197 ? 16.641 -4.477 -1.468 1 98.94 197 LEU A C 1
ATOM 1576 O O . LEU A 1 197 ? 17.812 -4.715 -1.201 1 98.94 197 LEU A O 1
ATOM 1580 N N . GLN A 1 198 ? 16.266 -3.533 -2.322 1 98.88 198 GLN A N 1
ATOM 1581 C CA . GLN A 1 198 ? 17.25 -2.668 -2.951 1 98.88 198 GLN A CA 1
ATOM 1582 C C . GLN A 1 198 ? 18.078 -1.92 -1.903 1 98.88 198 GLN A C 1
ATOM 1584 O O . GLN A 1 198 ? 19.266 -1.687 -2.092 1 98.88 198 GLN A O 1
ATOM 1589 N N . LEU A 1 199 ? 17.469 -1.582 -0.808 1 98.81 199 LEU A N 1
ATOM 1590 C CA . LEU A 1 199 ? 18.109 -0.825 0.259 1 98.81 199 LEU A CA 1
ATOM 1591 C C . LEU A 1 199 ? 18.953 -1.74 1.145 1 98.81 199 LEU A C 1
ATOM 1593 O O . LEU A 1 199 ? 19.875 -1.28 1.823 1 98.81 199 LEU A O 1
ATOM 1597 N N . HIS A 1 200 ? 18.688 -3.127 1.111 1 98.75 200 HIS A N 1
ATOM 1598 C CA . HIS A 1 200 ? 19.234 -3.959 2.174 1 98.75 200 HIS A CA 1
ATOM 1599 C C . HIS A 1 200 ? 19.969 -5.168 1.601 1 98.75 200 HIS A C 1
ATOM 1601 O O . HIS A 1 200 ? 20.516 -5.98 2.35 1 98.75 200 HIS A O 1
ATOM 1607 N N . TYR A 1 201 ? 20.031 -5.359 0.278 1 98.44 201 TYR A N 1
ATOM 1608 C CA . TYR A 1 201 ? 20.484 -6.621 -0.3 1 98.44 201 TYR A CA 1
ATOM 1609 C C . TYR A 1 201 ? 21.938 -6.895 0.067 1 98.44 201 TYR A C 1
ATOM 1611 O O . TYR A 1 201 ? 22.312 -8.047 0.285 1 98.44 201 TYR A O 1
ATOM 1619 N N . GLU A 1 202 ? 22.797 -5.855 0.145 1 98.38 202 GLU A N 1
ATOM 1620 C CA . GLU A 1 202 ? 24.203 -6.09 0.487 1 98.38 202 GLU A CA 1
ATOM 1621 C C . GLU A 1 202 ? 24.328 -6.672 1.893 1 98.38 202 GLU A C 1
ATOM 1623 O O . GLU A 1 202 ? 25.047 -7.648 2.1 1 98.38 202 GLU A O 1
ATOM 1628 N N . THR A 1 203 ? 23.672 -6.012 2.83 1 98 203 THR A N 1
ATOM 1629 C CA . THR A 1 203 ? 23.703 -6.492 4.207 1 98 203 THR A CA 1
ATOM 1630 C C . THR A 1 203 ? 23.094 -7.887 4.312 1 98 203 THR A C 1
ATOM 1632 O O . THR A 1 203 ? 23.609 -8.742 5.035 1 98 203 THR A O 1
ATOM 1635 N N . LEU A 1 204 ? 22 -8.125 3.633 1 98.31 204 LEU A N 1
ATOM 1636 C CA . LEU A 1 204 ? 21.312 -9.414 3.646 1 98.31 204 LEU A CA 1
ATOM 1637 C C . LEU A 1 204 ? 22.219 -10.508 3.088 1 98.31 204 LEU A C 1
ATOM 1639 O O . LEU A 1 204 ? 22.312 -11.602 3.66 1 98.31 204 LEU A O 1
ATOM 1643 N N . ARG A 1 205 ? 22.875 -10.258 1.966 1 97.94 205 ARG A N 1
ATOM 1644 C CA . ARG A 1 205 ? 23.766 -11.242 1.34 1 97.94 205 ARG A CA 1
ATOM 1645 C C . ARG A 1 205 ? 24.953 -11.555 2.238 1 97.94 205 ARG A C 1
ATOM 1647 O O . ARG A 1 205 ? 25.391 -12.703 2.312 1 97.94 205 ARG A O 1
ATOM 1654 N N . LYS A 1 206 ? 25.469 -10.555 2.941 1 97.88 206 LYS A N 1
ATOM 1655 C CA . LYS A 1 206 ? 26.547 -10.789 3.891 1 97.88 206 LYS A CA 1
ATOM 1656 C C . LYS A 1 206 ? 26.125 -11.758 4.984 1 97.88 206 LYS A C 1
ATOM 1658 O O . LYS A 1 206 ? 26.922 -12.578 5.441 1 97.88 206 LYS A O 1
ATOM 1663 N N . ARG A 1 207 ? 24.906 -11.688 5.414 1 97.81 207 ARG A N 1
ATOM 1664 C CA . ARG A 1 207 ? 24.406 -12.523 6.496 1 97.81 207 ARG A CA 1
ATOM 1665 C C . ARG A 1 207 ? 24.047 -13.922 5.992 1 97.81 207 ARG A C 1
ATOM 1667 O O . ARG A 1 207 ? 24.188 -14.906 6.723 1 97.81 207 ARG A O 1
ATOM 1674 N N . TRP A 1 208 ? 23.562 -13.953 4.766 1 97.56 208 TRP A N 1
ATOM 1675 C CA . TRP A 1 208 ? 23 -15.211 4.266 1 97.56 208 TRP A CA 1
ATOM 1676 C C . TRP A 1 208 ? 24.047 -16 3.502 1 97.56 208 TRP A C 1
ATOM 1678 O O . TRP A 1 208 ? 23.859 -17.203 3.24 1 97.56 208 TRP A O 1
ATOM 1688 N N . LEU A 1 209 ? 25.125 -15.352 3.031 1 95.94 209 LEU A N 1
ATOM 1689 C CA . LEU A 1 209 ? 26.172 -16.016 2.271 1 95.94 209 LEU A CA 1
ATOM 1690 C C . LEU A 1 209 ? 27.453 -16.125 3.088 1 95.94 209 LEU A C 1
ATOM 1692 O O . LEU A 1 209 ? 28.156 -17.125 3.016 1 95.94 209 LEU A O 1
ATOM 1696 N N . MET B 1 1 ? 8.047 6.438 -30.594 1 24.73 1 MET B N 1
ATOM 1697 C CA . MET B 1 1 ? 7.328 5.496 -29.734 1 24.73 1 MET B CA 1
ATOM 1698 C C . MET B 1 1 ? 8.289 4.547 -29.031 1 24.73 1 MET B C 1
ATOM 1700 O O . MET B 1 1 ? 8.898 3.686 -29.672 1 24.73 1 MET B O 1
ATOM 1704 N N . LYS B 1 2 ? 9.094 4.938 -28.062 1 34.72 2 LYS B N 1
ATOM 1705 C CA . LYS B 1 2 ? 10.234 4.156 -27.594 1 34.72 2 LYS B CA 1
ATOM 1706 C C . LYS B 1 2 ? 9.828 2.713 -27.312 1 34.72 2 LYS B C 1
ATOM 1708 O O . LYS B 1 2 ? 8.836 2.467 -26.609 1 34.72 2 LYS B O 1
ATOM 1713 N N . LYS B 1 3 ? 9.969 1.888 -28.172 1 36.53 3 LYS B N 1
ATOM 1714 C CA . LYS B 1 3 ? 9.656 0.464 -28.234 1 36.53 3 LYS B CA 1
ATOM 1715 C C . LYS B 1 3 ? 9.781 -0.181 -26.859 1 36.53 3 LYS B C 1
ATOM 1717 O O . LYS B 1 3 ? 10.859 -0.174 -26.25 1 36.53 3 LYS B O 1
ATOM 1722 N N . LYS B 1 4 ? 8.773 -0.232 -26.031 1 46.66 4 LYS B N 1
ATOM 1723 C CA . LYS B 1 4 ? 8.688 -0.829 -24.703 1 46.66 4 LYS B CA 1
ATOM 1724 C C . LYS B 1 4 ? 9.219 -2.262 -24.703 1 46.66 4 LYS B C 1
ATOM 1726 O O . LYS B 1 4 ? 8.445 -3.211 -24.859 1 46.66 4 LYS B O 1
ATOM 1731 N N . GLU B 1 5 ? 10.305 -2.654 -25.078 1 56.12 5 GLU B N 1
ATOM 1732 C CA . GLU B 1 5 ? 11.07 -3.828 -25.5 1 56.12 5 GLU B CA 1
ATOM 1733 C C . GLU B 1 5 ? 11.062 -4.902 -24.406 1 56.12 5 GLU B C 1
ATOM 1735 O O . GLU B 1 5 ? 11.102 -6.098 -24.719 1 56.12 5 GLU B O 1
ATOM 1740 N N . ASN B 1 6 ? 10.891 -4.664 -22.953 1 71.31 6 ASN B N 1
ATOM 1741 C CA . ASN B 1 6 ? 11.07 -5.75 -22 1 71.31 6 ASN B CA 1
ATOM 1742 C C . ASN B 1 6 ? 9.875 -5.871 -21.062 1 71.31 6 ASN B C 1
ATOM 1744 O O . ASN B 1 6 ? 10.023 -5.766 -19.844 1 71.31 6 ASN B O 1
ATOM 1748 N N . ILE B 1 7 ? 8.703 -6.023 -21.75 1 81.94 7 ILE B N 1
ATOM 1749 C CA . ILE B 1 7 ? 7.496 -6.203 -20.953 1 81.94 7 ILE B CA 1
ATOM 1750 C C . ILE B 1 7 ? 7.277 -7.688 -20.672 1 81.94 7 ILE B C 1
ATOM 1752 O O . ILE B 1 7 ? 7.246 -8.5 -21.609 1 81.94 7 ILE B O 1
ATOM 1756 N N . PRO B 1 8 ? 7.105 -7.984 -19.438 1 92.12 8 PRO B N 1
ATOM 1757 C CA . PRO B 1 8 ? 7.105 -9.398 -19.047 1 92.12 8 PRO B CA 1
ATOM 1758 C C . PRO B 1 8 ? 5.742 -10.055 -19.234 1 92.12 8 PRO B C 1
ATOM 1760 O O . PRO B 1 8 ? 5.629 -11.281 -19.141 1 92.12 8 PRO B O 1
ATOM 1763 N N . PHE B 1 9 ? 4.691 -9.305 -19.641 1 95.06 9 PHE B N 1
ATOM 1764 C CA . PHE B 1 9 ? 3.324 -9.805 -19.578 1 95.06 9 PHE B CA 1
ATOM 1765 C C . PHE B 1 9 ? 2.936 -10.508 -20.875 1 95.06 9 PHE B C 1
ATOM 1767 O O . PHE B 1 9 ? 3.207 -9.992 -21.969 1 95.06 9 PHE B O 1
ATOM 1774 N N . LEU B 1 10 ? 2.277 -11.57 -20.703 1 94 10 LEU B N 1
ATOM 1775 C CA . LEU B 1 10 ? 1.787 -12.328 -21.844 1 94 10 LEU B CA 1
ATOM 1776 C C . LEU B 1 10 ? 0.455 -11.773 -22.344 1 94 10 LEU B C 1
ATOM 1778 O O . LEU B 1 10 ? 0.182 -11.773 -23.547 1 94 10 LEU B O 1
ATOM 1782 N N . TYR B 1 11 ? -0.354 -11.344 -21.391 1 96.88 11 TYR B N 1
ATOM 1783 C CA . TYR B 1 11 ? -1.737 -11.008 -21.703 1 96.88 11 TYR B CA 1
ATOM 1784 C C . TYR B 1 11 ? -2.002 -9.523 -21.469 1 96.88 11 TYR B C 1
ATOM 1786 O O . TYR B 1 11 ? -1.235 -8.852 -20.766 1 96.88 11 TYR B O 1
ATOM 1794 N N . THR B 1 12 ? -3.021 -9.008 -22.047 1 95.44 12 THR B N 1
ATOM 1795 C CA . THR B 1 12 ? -3.475 -7.625 -21.938 1 95.44 12 THR B CA 1
ATOM 1796 C C . THR B 1 12 ? -4.953 -7.566 -21.578 1 95.44 12 THR B C 1
ATOM 1798 O O . THR B 1 12 ? -5.582 -8.602 -21.344 1 95.44 12 THR B O 1
ATOM 1801 N N . ARG B 1 13 ? -5.504 -6.379 -21.547 1 95.06 13 ARG B N 1
ATOM 1802 C CA . ARG B 1 13 ? -6.914 -6.164 -21.25 1 95.06 13 ARG B CA 1
ATOM 1803 C C . ARG B 1 13 ? -7.809 -6.883 -22.25 1 95.06 13 ARG B C 1
ATOM 1805 O O . ARG B 1 13 ? -8.945 -7.238 -21.938 1 95.06 13 ARG B O 1
ATOM 1812 N N . HIS B 1 14 ? -7.293 -7.117 -23.422 1 95.31 14 HIS B N 1
ATOM 1813 C CA . HIS B 1 14 ? -8.062 -7.758 -24.484 1 95.31 14 HIS B CA 1
ATOM 1814 C C . HIS B 1 14 ? -8.211 -9.258 -24.234 1 95.31 14 HIS B C 1
ATOM 1816 O O . HIS B 1 14 ? -8.953 -9.938 -24.938 1 95.31 14 HIS B O 1
ATOM 1822 N N . ASP B 1 15 ? -7.516 -9.711 -23.266 1 98.19 15 ASP B N 1
ATOM 1823 C CA . ASP B 1 15 ? -7.559 -11.133 -22.906 1 98.19 15 ASP B CA 1
ATOM 1824 C C . ASP B 1 15 ? -8.484 -11.375 -21.719 1 98.19 15 ASP B C 1
ATOM 1826 O O . ASP B 1 15 ? -8.406 -12.414 -21.062 1 98.19 15 ASP B O 1
ATOM 1830 N N . VAL B 1 16 ? -9.305 -10.375 -21.406 1 98.31 16 VAL B N 1
ATOM 1831 C CA . VAL B 1 16 ? -10.359 -10.453 -20.391 1 98.31 16 VAL B CA 1
ATOM 1832 C C . VAL B 1 16 ? -11.719 -10.203 -21.047 1 98.31 16 VAL B C 1
ATOM 1834 O O . VAL B 1 16 ? -11.859 -9.305 -21.875 1 98.31 16 VAL B O 1
ATOM 1837 N N . GLU B 1 17 ? -12.656 -10.992 -20.797 1 98.31 17 GLU B N 1
ATOM 1838 C CA . GLU B 1 17 ? -14.055 -10.742 -21.141 1 98.31 17 GLU B CA 1
ATOM 1839 C C . GLU B 1 17 ? -14.867 -10.359 -19.906 1 98.31 17 GLU B C 1
ATOM 1841 O O . GLU B 1 17 ? -15.148 -11.211 -19.062 1 98.31 17 GLU B O 1
ATOM 1846 N N . LEU B 1 18 ? -15.203 -9.133 -19.828 1 97.69 18 LEU B N 1
ATOM 1847 C CA . LEU B 1 18 ? -16.094 -8.688 -18.75 1 97.69 18 LEU B CA 1
ATOM 1848 C C . LEU B 1 18 ? -17.531 -9.031 -19.062 1 97.69 18 LEU B C 1
ATOM 1850 O O . LEU B 1 18 ? -18.078 -8.586 -20.078 1 97.69 18 LEU B O 1
ATOM 1854 N N . LEU B 1 19 ? -18.109 -9.773 -18.281 1 98.31 19 LEU B N 1
ATOM 1855 C CA . LEU B 1 19 ? -19.469 -10.25 -18.516 1 98.31 19 LEU B CA 1
ATOM 1856 C C . LEU B 1 19 ? -20.484 -9.336 -17.844 1 98.31 19 LEU B C 1
ATOM 1858 O O . LEU B 1 19 ? -21.625 -9.234 -18.297 1 98.31 19 LEU B O 1
ATOM 1862 N N . GLY B 1 20 ? -20.078 -8.727 -16.703 1 97.75 20 GLY B N 1
ATOM 1863 C CA . GLY B 1 20 ? -21 -7.828 -16.016 1 97.75 20 GLY B CA 1
ATOM 1864 C C . GLY B 1 20 ? -20.406 -7.207 -14.766 1 97.75 20 GLY B C 1
ATOM 1865 O O . GLY B 1 20 ? -19.375 -7.664 -14.266 1 97.75 20 GLY B O 1
ATOM 1866 N N . LYS B 1 21 ? -21.047 -6.117 -14.367 1 97.12 21 LYS B N 1
ATOM 1867 C CA . LYS B 1 21 ? -20.75 -5.414 -13.125 1 97.12 21 LYS B CA 1
ATOM 1868 C C . LYS B 1 21 ? -22.031 -5.004 -12.406 1 97.12 21 LYS B C 1
ATOM 1870 O O . LYS B 1 21 ? -22.984 -4.57 -13.039 1 97.12 21 LYS B O 1
ATOM 1875 N N . LYS B 1 22 ? -21.984 -5.16 -11.102 1 97.5 22 LYS B N 1
ATOM 1876 C CA . LYS B 1 22 ? -23.125 -4.691 -10.336 1 97.5 22 LYS B CA 1
ATOM 1877 C C . LYS B 1 22 ? -22.719 -4.234 -8.938 1 97.5 22 LYS B C 1
ATOM 1879 O O . LYS B 1 22 ? -21.844 -4.836 -8.32 1 97.5 22 LYS B O 1
ATOM 1884 N N . ASP B 1 23 ? -23.391 -3.234 -8.406 1 97.56 23 ASP B N 1
ATOM 1885 C CA . ASP B 1 23 ? -23.141 -2.762 -7.047 1 97.56 23 ASP B CA 1
ATOM 1886 C C . ASP B 1 23 ? -23.781 -3.68 -6.012 1 97.56 23 ASP B C 1
ATOM 1888 O O . ASP B 1 23 ? -24.984 -3.936 -6.07 1 97.56 23 ASP B O 1
ATOM 1892 N N . LEU B 1 24 ? -22.969 -4.152 -5.141 1 97.94 24 LEU B N 1
ATOM 1893 C CA . LEU B 1 24 ? -23.469 -4.973 -4.035 1 97.94 24 LEU B CA 1
ATOM 1894 C C . LEU B 1 24 ? -23.812 -4.105 -2.832 1 97.94 24 LEU B C 1
ATOM 1896 O O . LEU B 1 24 ? -24.672 -4.48 -2.021 1 97.94 24 LEU B O 1
ATOM 1900 N N . TYR B 1 25 ? -23.125 -3.035 -2.664 1 97.62 25 TYR B N 1
ATOM 1901 C CA . TYR B 1 25 ? -23.266 -2.049 -1.598 1 97.62 25 TYR B CA 1
ATOM 1902 C C . TYR B 1 25 ? -22.875 -0.659 -2.084 1 97.62 25 TYR B C 1
ATOM 1904 O O . TYR B 1 25 ? -21.922 -0.505 -2.846 1 97.62 25 TYR B O 1
ATOM 1912 N N . LYS B 1 26 ? -23.734 0.38 -1.627 1 96.25 26 LYS B N 1
ATOM 1913 C CA . LYS B 1 26 ? -23.453 1.767 -1.985 1 96.25 26 LYS B CA 1
ATOM 1914 C C . LYS B 1 26 ? -23.688 2.699 -0.802 1 96.25 26 LYS B C 1
ATOM 1916 O O . LYS B 1 26 ? -24.828 3.127 -0.56 1 96.25 26 LYS B O 1
ATOM 1921 N N . GLY B 1 27 ? -22.688 2.959 -0.105 1 95.25 27 GLY B N 1
ATOM 1922 C CA . GLY B 1 27 ? -22.609 3.988 0.918 1 95.25 27 GLY B CA 1
ATOM 1923 C C . GLY B 1 27 ? -21.609 5.082 0.601 1 95.25 27 GLY B C 1
ATOM 1924 O O . GLY B 1 27 ? -21.609 5.625 -0.505 1 95.25 27 GLY B O 1
ATOM 1925 N N . PHE B 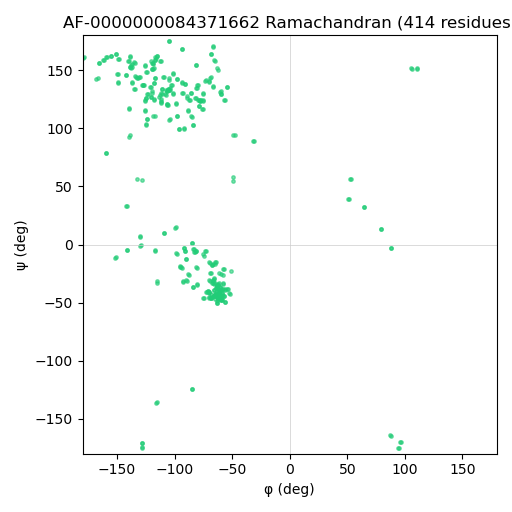1 28 ? -20.859 5.43 1.652 1 92.56 28 PHE B N 1
ATOM 1926 C CA . PHE B 1 28 ? -19.75 6.312 1.346 1 92.56 28 PHE B CA 1
ATOM 1927 C C . PHE B 1 28 ? -18.781 5.641 0.38 1 92.56 28 PHE B C 1
ATOM 1929 O O . PHE B 1 28 ? -18.25 6.285 -0.531 1 92.56 28 PHE B O 1
ATOM 1936 N N . PHE B 1 29 ? -18.594 4.363 0.658 1 96.38 29 PHE B N 1
ATOM 1937 C CA . PHE B 1 29 ? -17.828 3.523 -0.258 1 96.38 29 PHE B CA 1
ATOM 1938 C C . PHE B 1 29 ? -18.766 2.611 -1.052 1 96.38 29 PHE B C 1
ATOM 1940 O O . PHE B 1 29 ? -19.984 2.641 -0.865 1 96.38 29 PHE B O 1
ATOM 1947 N N . ARG B 1 30 ? -18.125 1.907 -1.956 1 97.62 30 ARG B N 1
ATOM 1948 C CA . ARG B 1 30 ? -18.906 0.988 -2.781 1 97.62 30 ARG B CA 1
ATOM 1949 C C . ARG B 1 30 ? -18.25 -0.385 -2.844 1 97.62 30 ARG B C 1
ATOM 1951 O O . ARG B 1 30 ? -17.016 -0.489 -2.84 1 97.62 30 ARG B O 1
ATOM 1958 N N . MET B 1 31 ? -19.125 -1.404 -2.861 1 98.31 31 MET B N 1
ATOM 1959 C CA . MET B 1 31 ? -18.719 -2.768 -3.191 1 98.31 31 MET B CA 1
ATOM 1960 C C . MET B 1 31 ? -19.328 -3.205 -4.523 1 98.31 31 MET B C 1
ATOM 1962 O O . MET B 1 31 ? -20.547 -3.176 -4.699 1 98.31 31 MET B O 1
ATOM 1966 N N . THR B 1 32 ? -18.453 -3.57 -5.441 1 98.25 32 THR B N 1
ATOM 1967 C CA . THR B 1 32 ? -18.906 -3.926 -6.785 1 98.25 32 THR B CA 1
ATOM 1968 C C . THR B 1 32 ? -18.516 -5.363 -7.121 1 98.25 32 THR B C 1
ATOM 1970 O O . THR B 1 32 ? -17.391 -5.793 -6.836 1 98.25 32 THR B O 1
ATOM 1973 N N . GLU B 1 33 ? -19.438 -6.098 -7.699 1 98.44 33 GLU B N 1
ATOM 1974 C CA . GLU B 1 33 ? -19.141 -7.438 -8.195 1 98.44 33 GLU B CA 1
ATOM 1975 C C . GLU B 1 33 ? -18.734 -7.398 -9.672 1 98.44 33 GLU B C 1
ATOM 1977 O O . GLU B 1 33 ? -19.453 -6.809 -10.492 1 98.44 33 GLU B O 1
ATOM 1982 N N . TYR B 1 34 ? -17.703 -7.996 -9.961 1 98.25 34 TYR B N 1
ATOM 1983 C CA . TYR B 1 34 ? -17.281 -8.203 -11.336 1 98.25 34 TYR B CA 1
ATOM 1984 C C . TYR B 1 34 ? -17.469 -9.656 -11.766 1 98.25 34 TYR B C 1
ATOM 1986 O O . TYR B 1 34 ? -17.141 -10.578 -11.023 1 98.25 34 TYR B O 1
ATOM 1994 N N . ARG B 1 35 ? -18.031 -9.836 -12.867 1 98.56 35 ARG B N 1
ATOM 1995 C CA . ARG B 1 35 ? -18.078 -11.133 -13.523 1 98.56 35 ARG B CA 1
ATOM 1996 C C . ARG B 1 35 ? -17.25 -11.133 -14.805 1 98.56 35 ARG B C 1
ATOM 1998 O O . ARG B 1 35 ? -17.391 -10.234 -15.641 1 98.56 35 ARG B O 1
ATOM 2005 N N . PHE B 1 36 ? -16.359 -12.133 -14.906 1 98.31 36 PHE B N 1
ATOM 2006 C CA . PHE B 1 36 ? -15.453 -12.07 -16.047 1 98.31 36 PHE B CA 1
ATOM 2007 C C . PHE B 1 36 ? -14.867 -13.445 -16.344 1 98.31 36 PHE B C 1
ATOM 2009 O O . PHE B 1 36 ? -15 -14.375 -15.547 1 98.31 36 PHE B O 1
ATOM 2016 N N . LYS B 1 37 ? -14.367 -13.602 -17.516 1 98.38 37 LYS B N 1
ATOM 2017 C CA . LYS B 1 37 ? -13.484 -14.688 -17.953 1 98.38 37 LYS B CA 1
ATOM 2018 C C . LYS B 1 37 ? -12.133 -14.148 -18.422 1 98.38 37 LYS B C 1
ATOM 2020 O O . LYS B 1 37 ? -12.016 -12.969 -18.766 1 98.38 37 LYS B O 1
ATOM 2025 N N . HIS B 1 38 ? -11.156 -14.977 -18.359 1 98.06 38 HIS B N 1
ATOM 2026 C CA . HIS B 1 38 ? -9.844 -14.516 -18.812 1 98.06 38 HIS B CA 1
ATOM 2027 C C . HIS B 1 38 ? -9.031 -15.656 -19.406 1 98.06 38 HIS B C 1
ATOM 2029 O O . HIS B 1 38 ? -9.305 -16.828 -19.141 1 98.06 38 HIS B O 1
ATOM 2035 N N . ARG B 1 39 ? -8.086 -15.305 -20.172 1 97.75 39 ARG B N 1
ATOM 2036 C CA . ARG B 1 39 ? -7.176 -16.281 -20.766 1 97.75 39 ARG B CA 1
ATOM 2037 C C . ARG B 1 39 ? -6.289 -16.922 -19.703 1 97.75 39 ARG B C 1
ATOM 2039 O O . ARG B 1 39 ? -5.891 -16.266 -18.75 1 97.75 39 ARG B O 1
ATOM 2046 N N . LEU B 1 40 ? -6.039 -18.188 -19.922 1 97.31 40 LEU B N 1
ATOM 2047 C CA . LEU B 1 40 ? -5.191 -18.953 -19.016 1 97.31 40 LEU B CA 1
ATOM 2048 C C . LEU B 1 40 ? -3.789 -19.125 -19.594 1 97.31 40 LEU B C 1
ATOM 2050 O O . LEU B 1 40 ? -3.629 -19.25 -20.812 1 97.31 40 LEU B O 1
ATOM 2054 N N . PHE B 1 41 ? -2.746 -19.156 -18.734 1 97.12 41 PHE B N 1
ATOM 2055 C CA . PHE B 1 41 ? -1.362 -19.266 -19.188 1 97.12 41 PHE B CA 1
ATOM 2056 C C . PHE B 1 41 ? -1.134 -20.562 -19.953 1 97.12 41 PHE B C 1
ATOM 2058 O O . PHE B 1 41 ? -0.331 -20.594 -20.891 1 97.12 41 PHE B O 1
ATOM 2065 N N . ALA B 1 42 ? -1.786 -21.641 -19.625 1 95.06 42 ALA B N 1
ATOM 2066 C CA . ALA B 1 42 ? -1.63 -22.922 -20.297 1 95.06 42 ALA B CA 1
ATOM 2067 C C . ALA B 1 42 ? -2.518 -23.016 -21.531 1 95.06 42 ALA B C 1
ATOM 2069 O O . ALA B 1 42 ? -2.609 -24.062 -22.172 1 95.06 42 ALA B O 1
ATOM 2070 N N . GLY B 1 43 ? -3.246 -21.922 -21.797 1 95.56 43 GLY B N 1
ATOM 2071 C CA . GLY B 1 43 ? -4.113 -21.891 -22.969 1 95.56 43 GLY B CA 1
ATOM 2072 C C . GLY B 1 43 ? -5.586 -22 -22.625 1 95.56 43 GLY B C 1
ATOM 2073 O O . GLY B 1 43 ? -5.941 -22.578 -21.594 1 95.56 43 GLY B O 1
ATOM 2074 N N . GLY B 1 44 ? -6.441 -21.406 -23.469 1 96.56 44 GLY B N 1
ATOM 2075 C CA . GLY B 1 44 ? -7.879 -21.453 -23.25 1 96.56 44 GLY B CA 1
ATOM 2076 C C . GLY B 1 44 ? -8.383 -20.328 -22.375 1 96.56 44 GLY B C 1
ATOM 2077 O O . GLY B 1 44 ? -7.738 -19.281 -22.266 1 96.56 44 GLY B O 1
ATOM 2078 N N . TRP B 1 45 ? -9.625 -20.531 -21.891 1 97.31 45 TRP B N 1
ATOM 2079 C CA . TRP B 1 45 ? -10.289 -19.516 -21.078 1 97.31 45 TRP B CA 1
ATOM 2080 C C . TRP B 1 45 ? -10.719 -20.094 -19.734 1 97.31 45 TRP B C 1
ATOM 2082 O O . TRP B 1 45 ? -11.016 -21.281 -19.625 1 97.31 45 TRP B O 1
ATOM 2092 N N . SER B 1 46 ? -10.695 -19.219 -18.766 1 96.94 46 SER B N 1
ATOM 2093 C CA . SER B 1 46 ? -11.266 -19.609 -17.484 1 96.94 46 SER B CA 1
ATOM 2094 C C . SER B 1 46 ? -12.781 -19.766 -17.562 1 96.94 46 SER B C 1
ATOM 2096 O O . SER B 1 46 ? -13.398 -19.359 -18.547 1 96.94 46 SER B O 1
ATOM 2098 N N . ASN B 1 47 ? -13.352 -20.453 -16.531 1 96.12 47 ASN B N 1
ATOM 2099 C CA . ASN B 1 47 ? -14.789 -20.297 -16.312 1 96.12 47 ASN B CA 1
ATOM 2100 C C . ASN B 1 47 ? -15.133 -18.875 -15.859 1 96.12 47 ASN B C 1
ATOM 2102 O O . ASN B 1 47 ? -14.242 -18.047 -15.672 1 96.12 47 ASN B O 1
ATOM 2106 N N . GLU B 1 48 ? -16.453 -18.656 -15.859 1 97.5 48 GLU B N 1
ATOM 2107 C CA . GLU B 1 48 ? -16.859 -17.375 -15.297 1 97.5 48 GLU B CA 1
ATOM 2108 C C . GLU B 1 48 ? -16.422 -17.234 -13.844 1 97.5 48 GLU B C 1
ATOM 2110 O O . GLU B 1 48 ? -16.594 -18.172 -13.055 1 97.5 48 GLU B O 1
ATOM 2115 N N . ILE B 1 49 ? -15.836 -16.109 -13.539 1 97.12 49 ILE B N 1
ATOM 2116 C CA . ILE B 1 49 ? -15.375 -15.82 -12.188 1 97.12 49 ILE B CA 1
ATOM 2117 C C . ILE B 1 49 ? -16.109 -14.602 -11.641 1 97.12 49 ILE B C 1
ATOM 2119 O O . ILE B 1 49 ? -16.344 -13.633 -12.359 1 97.12 49 ILE B O 1
ATOM 2123 N N . LYS B 1 50 ? -16.484 -14.664 -10.406 1 97 50 LYS B N 1
ATOM 2124 C CA . LYS B 1 50 ? -17.062 -13.531 -9.695 1 97 50 LYS B CA 1
ATOM 2125 C C . LYS B 1 50 ? -16.109 -13.023 -8.609 1 97 50 LYS B C 1
ATOM 2127 O O . LYS B 1 50 ? -15.555 -13.82 -7.844 1 97 50 LYS B O 1
ATOM 2132 N N . ARG B 1 51 ? -15.898 -11.688 -8.617 1 97.44 51 ARG B N 1
ATOM 2133 C CA . ARG B 1 51 ? -15.062 -11.078 -7.598 1 97.44 51 ARG B CA 1
ATOM 2134 C C . ARG B 1 51 ? -15.703 -9.805 -7.051 1 97.44 51 ARG B C 1
ATOM 2136 O O . ARG B 1 51 ? -16.266 -9.016 -7.809 1 97.44 51 ARG B O 1
ATOM 2143 N N . GLU B 1 52 ? -15.688 -9.719 -5.719 1 98 52 GLU B N 1
ATOM 2144 C CA . GLU B 1 52 ? -16.047 -8.453 -5.094 1 98 52 GLU B CA 1
ATOM 2145 C C . GLU B 1 52 ? -14.883 -7.477 -5.098 1 98 52 GLU B C 1
ATOM 2147 O O . GLU B 1 52 ? -13.742 -7.863 -4.824 1 98 52 GLU B O 1
ATOM 2152 N N . VAL B 1 53 ? -15.188 -6.254 -5.461 1 98.31 53 VAL B N 1
ATOM 2153 C CA . VAL B 1 53 ? -14.156 -5.223 -5.539 1 98.31 53 VAL B CA 1
ATOM 2154 C C . VAL B 1 53 ? -14.562 -4.023 -4.688 1 98.31 53 VAL B C 1
ATOM 2156 O O . VAL B 1 53 ? -15.68 -3.506 -4.824 1 98.31 53 VAL B O 1
ATOM 2159 N N . PHE B 1 54 ? -13.703 -3.65 -3.77 1 98.69 54 PHE B N 1
ATOM 2160 C CA . PHE B 1 54 ? -13.867 -2.441 -2.973 1 98.69 54 PHE B CA 1
ATOM 2161 C C . PHE B 1 54 ? -13.531 -1.202 -3.793 1 98.69 54 PHE B C 1
ATOM 2163 O O . PHE B 1 54 ? -12.414 -1.077 -4.309 1 98.69 54 PHE B O 1
ATOM 2170 N N . GLU B 1 55 ? -14.461 -0.226 -3.889 1 97.81 55 GLU B N 1
ATOM 2171 C CA . GLU B 1 55 ? -14.312 1.016 -4.645 1 97.81 55 GLU B CA 1
ATOM 2172 C C . GLU B 1 55 ? -14.398 2.232 -3.725 1 97.81 55 GLU B C 1
ATOM 2174 O O . GLU B 1 55 ? -15.477 2.572 -3.23 1 97.81 55 GLU B O 1
ATOM 2179 N N . ARG B 1 56 ? -13.273 2.91 -3.553 1 96.81 56 ARG B N 1
ATOM 2180 C CA . ARG B 1 56 ? -13.344 4.113 -2.73 1 96.81 56 ARG B CA 1
ATOM 2181 C C . ARG B 1 56 ? -12.703 5.301 -3.445 1 96.81 56 ARG B C 1
ATOM 2183 O O . ARG B 1 56 ? -12.578 6.383 -2.869 1 96.81 56 ARG B O 1
ATOM 2190 N N . GLY B 1 57 ? -12.352 5.074 -4.68 1 96.75 57 GLY B N 1
ATOM 2191 C CA . GLY B 1 57 ? -11.711 6.129 -5.457 1 96.75 57 GLY B CA 1
ATOM 2192 C C . GLY B 1 57 ? -10.195 6.059 -5.426 1 96.75 57 GLY B C 1
ATOM 2193 O O . GLY B 1 57 ? -9.625 5.062 -4.984 1 96.75 57 GLY B O 1
ATOM 2194 N N . HIS B 1 58 ? -9.578 7.062 -6.035 1 98.31 58 HIS B N 1
ATOM 2195 C CA . HIS B 1 58 ? -8.125 7.168 -6.141 1 98.31 58 HIS B CA 1
ATOM 2196 C C . HIS B 1 58 ? -7.602 8.383 -5.387 1 98.31 58 HIS B C 1
ATOM 2198 O O . HIS B 1 58 ? -8.375 9.273 -5.027 1 98.31 58 HIS B O 1
ATOM 2204 N N . ALA B 1 59 ? -6.324 8.352 -5.117 1 98.62 59 ALA B N 1
ATOM 2205 C CA . ALA B 1 59 ? -5.805 9.43 -4.277 1 98.62 59 ALA B CA 1
ATOM 2206 C C . ALA B 1 59 ? -4.453 9.922 -4.781 1 98.62 59 ALA B C 1
ATOM 2208 O O . ALA B 1 59 ? -3.748 9.195 -5.488 1 98.62 59 ALA B O 1
ATOM 2209 N N . GLY B 1 60 ? -4.164 11.18 -4.496 1 98.75 60 GLY B N 1
ATOM 2210 C CA . GLY B 1 60 ? -2.826 11.734 -4.605 1 98.75 60 GLY B CA 1
ATOM 2211 C C . GLY B 1 60 ? -2.084 11.773 -3.283 1 98.75 60 GLY B C 1
ATOM 2212 O O . GLY B 1 60 ? -2.68 12.047 -2.238 1 98.75 60 GLY B O 1
ATOM 2213 N N . VAL B 1 61 ? -0.807 11.508 -3.336 1 98.94 61 VAL B N 1
ATOM 2214 C CA . VAL B 1 61 ? 0.057 11.508 -2.16 1 98.94 61 VAL B CA 1
ATOM 2215 C C . VAL B 1 61 ? 1.276 12.391 -2.41 1 98.94 61 VAL B C 1
ATOM 2217 O O . VAL B 1 61 ? 1.865 12.352 -3.494 1 98.94 61 VAL B O 1
ATOM 2220 N N . LEU B 1 62 ? 1.617 13.148 -1.434 1 98.94 62 LEU B N 1
ATOM 2221 C CA . LEU B 1 62 ? 2.756 14.055 -1.555 1 98.94 62 LEU B CA 1
ATOM 2222 C C . LEU B 1 62 ? 3.752 13.828 -0.42 1 98.94 62 LEU B C 1
ATOM 2224 O O . LEU B 1 62 ? 3.42 14.031 0.75 1 98.94 62 LEU B O 1
ATOM 2228 N N . LEU B 1 63 ? 4.91 13.383 -0.782 1 98.94 63 LEU B N 1
ATOM 2229 C CA . LEU B 1 63 ? 6.02 13.523 0.153 1 98.94 63 LEU B CA 1
ATOM 2230 C C . LEU B 1 63 ? 6.652 14.906 0.04 1 98.94 63 LEU B C 1
ATOM 2232 O O . LEU B 1 63 ? 7.379 15.188 -0.917 1 98.94 63 LEU B O 1
ATOM 2236 N N . ALA B 1 64 ? 6.359 15.75 0.955 1 98.94 64 ALA B N 1
ATOM 2237 C CA . ALA B 1 64 ? 6.945 17.078 1.008 1 98.94 64 ALA B CA 1
ATOM 2238 C C . ALA B 1 64 ? 8.383 17.031 1.511 1 98.94 64 ALA B C 1
ATOM 2240 O O . ALA B 1 64 ? 8.641 16.625 2.648 1 98.94 64 ALA B O 1
ATOM 2241 N N . TYR B 1 65 ? 9.336 17.422 0.687 1 98.94 65 TYR B N 1
ATOM 2242 C CA . TYR B 1 65 ? 10.758 17.266 0.965 1 98.94 65 TYR B CA 1
ATOM 2243 C C . TYR B 1 65 ? 11.484 18.609 0.865 1 98.94 65 TYR B C 1
ATOM 2245 O O . TYR B 1 65 ? 11.305 19.344 -0.107 1 98.94 65 TYR B O 1
ATOM 2253 N N . ASP B 1 66 ? 12.195 18.984 1.87 1 98.88 66 ASP B N 1
ATOM 2254 C CA . ASP B 1 66 ? 13.086 20.141 1.902 1 98.88 66 ASP B CA 1
ATOM 2255 C C . ASP B 1 66 ? 14.531 19.734 1.6 1 98.88 66 ASP B C 1
ATOM 2257 O O . ASP B 1 66 ? 15.234 19.234 2.475 1 98.88 66 ASP B O 1
ATOM 2261 N N . PRO B 1 67 ? 14.977 19.922 0.411 1 98.62 67 PRO B N 1
ATOM 2262 C CA . PRO B 1 67 ? 16.328 19.469 0.065 1 98.62 67 PRO B CA 1
ATOM 2263 C C . PRO B 1 67 ? 17.422 20.266 0.755 1 98.62 67 PRO B C 1
ATOM 2265 O O . PRO B 1 67 ? 18.547 19.781 0.918 1 98.62 67 PRO B O 1
ATOM 2268 N N . LYS B 1 68 ? 17.141 21.516 1.153 1 98.38 68 LYS B N 1
ATOM 2269 C CA . LYS B 1 68 ? 18.141 22.344 1.839 1 98.38 68 LYS B CA 1
ATOM 2270 C C . LYS B 1 68 ? 18.406 21.812 3.244 1 98.38 68 LYS B C 1
ATOM 2272 O O . LYS B 1 68 ? 19.562 21.734 3.672 1 98.38 68 LYS B O 1
ATOM 2277 N N . LYS B 1 69 ? 17.391 21.406 3.951 1 98.5 69 LYS B N 1
ATOM 2278 C CA . LYS B 1 69 ? 17.531 20.938 5.324 1 98.5 69 LYS B CA 1
ATOM 2279 C C . LYS B 1 69 ? 17.562 19.422 5.383 1 98.5 69 LYS B C 1
ATOM 2281 O O . LYS B 1 69 ? 17.797 18.828 6.445 1 98.5 69 LYS B O 1
ATOM 2286 N N . ASP B 1 70 ? 17.328 18.734 4.312 1 98.75 70 ASP B N 1
ATOM 2287 C CA . ASP B 1 70 ? 17.188 17.281 4.23 1 98.75 70 ASP B CA 1
ATOM 2288 C C . ASP B 1 70 ? 16.156 16.781 5.238 1 98.75 70 ASP B C 1
ATOM 2290 O O . ASP B 1 70 ? 16.469 15.914 6.059 1 98.75 70 ASP B O 1
ATOM 2294 N N . SER B 1 71 ? 14.969 17.359 5.082 1 98.81 71 SER B N 1
ATOM 2295 C CA . SER B 1 71 ? 13.867 17.031 5.98 1 98.81 71 SER B CA 1
ATOM 2296 C C . SER B 1 71 ? 12.578 16.797 5.207 1 98.81 71 SER B C 1
ATOM 2298 O O . SER B 1 71 ? 12.438 17.25 4.066 1 98.81 71 SER B O 1
ATOM 2300 N N . VAL B 1 72 ? 11.719 16.062 5.832 1 98.88 72 VAL B N 1
ATOM 2301 C CA . VAL B 1 72 ? 10.398 15.828 5.242 1 98.88 72 VAL B CA 1
ATOM 2302 C C . VAL B 1 72 ? 9.312 16.359 6.172 1 98.88 72 VAL B C 1
ATOM 2304 O O . VAL B 1 72 ? 9.516 16.453 7.383 1 98.88 72 VAL B O 1
ATOM 2307 N N . VAL B 1 73 ? 8.211 16.766 5.594 1 98.88 73 VAL B N 1
ATOM 2308 C CA . VAL B 1 73 ? 7.008 17.156 6.32 1 98.88 73 VAL B CA 1
ATOM 2309 C C . VAL B 1 73 ? 6.016 16 6.328 1 98.88 73 VAL B C 1
ATOM 2311 O O . VAL B 1 73 ? 5.629 15.492 5.27 1 98.88 73 VAL B O 1
ATOM 2314 N N . LEU B 1 74 ? 5.633 15.547 7.473 1 98.81 74 LEU B N 1
ATOM 2315 C CA . LEU B 1 74 ? 4.625 14.508 7.676 1 98.81 74 LEU B CA 1
ATOM 2316 C C . LEU B 1 74 ? 3.428 15.062 8.445 1 98.81 74 LEU B C 1
ATOM 2318 O O . LEU B 1 74 ? 3.541 16.078 9.141 1 98.81 74 LEU B O 1
ATOM 2322 N N . ILE B 1 75 ? 2.359 14.414 8.312 1 98.5 75 ILE B N 1
ATOM 2323 C CA . ILE B 1 75 ? 1.188 14.773 9.102 1 98.5 75 ILE B CA 1
ATOM 2324 C C . ILE B 1 75 ? 0.791 13.602 9.992 1 98.5 75 ILE B C 1
ATOM 2326 O O . ILE B 1 75 ? 1.106 12.445 9.695 1 98.5 75 ILE B O 1
ATOM 2330 N N . GLU B 1 76 ? 0.208 13.914 11.094 1 98.38 76 GLU B N 1
ATOM 2331 C CA . GLU B 1 76 ? -0.326 12.938 12.047 1 98.38 76 GLU B CA 1
ATOM 2332 C C . GLU B 1 76 ? -1.837 13.094 12.195 1 98.38 76 GLU B C 1
ATOM 2334 O O . GLU B 1 76 ? -2.332 14.195 12.453 1 98.38 76 GLU B O 1
ATOM 2339 N N . GLN B 1 77 ? -2.537 12.109 12 1 98.12 77 GLN B N 1
ATOM 2340 C CA . GLN B 1 77 ? -3.982 12.117 12.195 1 98.12 77 GLN B CA 1
ATOM 2341 C C . GLN B 1 77 ? -4.492 10.734 12.586 1 98.12 77 GLN B C 1
ATOM 2343 O O . GLN B 1 77 ? -3.781 9.734 12.438 1 98.12 77 GLN B O 1
ATOM 2348 N N . ILE B 1 78 ? -5.695 10.711 13.094 1 97.81 78 ILE B N 1
ATOM 2349 C CA . ILE B 1 78 ? -6.285 9.445 13.516 1 97.81 78 ILE B CA 1
ATOM 2350 C C . ILE B 1 78 ? -6.844 8.703 12.305 1 97.81 78 ILE B C 1
ATOM 2352 O O . ILE B 1 78 ? -7.418 9.32 11.406 1 97.81 78 ILE B O 1
ATOM 2356 N N . ARG B 1 79 ? -6.637 7.406 12.203 1 98.25 79 ARG B N 1
ATOM 2357 C CA . ARG B 1 79 ? -7.246 6.449 11.289 1 98.25 79 ARG B CA 1
ATOM 2358 C C . ARG B 1 79 ? -7.898 5.301 12.047 1 98.25 79 ARG B C 1
ATOM 2360 O O . ARG B 1 79 ? -7.215 4.375 12.492 1 98.25 79 ARG B O 1
ATOM 2367 N N . ILE B 1 80 ? -9.117 5.258 12.07 1 97.88 80 ILE B N 1
ATOM 2368 C CA . ILE B 1 80 ? -9.836 4.316 12.922 1 97.88 80 ILE B CA 1
ATOM 2369 C C . ILE B 1 80 ? -9.594 2.891 12.43 1 97.88 80 ILE B C 1
ATOM 2371 O O . ILE B 1 80 ? -9.57 1.948 13.227 1 97.88 80 ILE B O 1
ATOM 2375 N N . PRO B 1 81 ? -9.43 2.646 11.133 1 98.06 81 PRO B N 1
ATOM 2376 C CA . PRO B 1 81 ? -9.141 1.28 10.695 1 98.06 81 PRO B CA 1
ATOM 2377 C C . PRO B 1 81 ? -7.887 0.704 11.344 1 98.06 81 PRO B C 1
ATOM 2379 O O . PRO B 1 81 ? -7.703 -0.516 11.367 1 98.06 81 PRO B O 1
ATOM 2382 N N .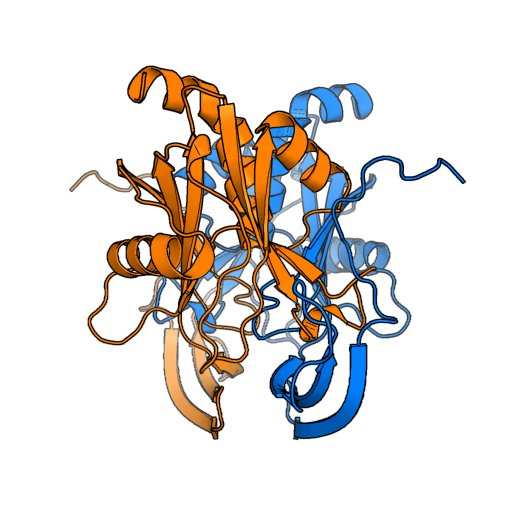 ALA B 1 82 ? -7.047 1.54 11.82 1 98 82 ALA B N 1
ATOM 2383 C CA . ALA B 1 82 ? -5.801 1.092 12.43 1 98 82 ALA B CA 1
ATOM 2384 C C . ALA B 1 82 ? -6.02 0.684 13.883 1 98 82 ALA B C 1
ATOM 2386 O O . ALA B 1 82 ? -5.121 0.13 14.523 1 98 82 ALA B O 1
ATOM 2387 N N . TYR B 1 83 ? -7.164 0.889 14.43 1 97.5 83 TYR B N 1
ATOM 2388 C CA . TYR B 1 83 ? -7.445 0.787 15.859 1 97.5 83 TYR B CA 1
ATOM 2389 C C . TYR B 1 83 ? -7.113 -0.605 16.375 1 97.5 83 TYR B C 1
ATOM 2391 O O . TYR B 1 83 ? -6.496 -0.747 17.438 1 97.5 83 TYR B O 1
ATOM 2399 N N . GLU B 1 84 ? -7.379 -1.596 15.633 1 93 84 GLU B N 1
ATOM 2400 C CA . GLU B 1 84 ? -7.305 -2.955 16.156 1 93 84 GLU B CA 1
ATOM 2401 C C . GLU B 1 84 ? -5.898 -3.527 16.016 1 93 84 GLU B C 1
ATOM 2403 O O . GLU B 1 84 ? -5.488 -4.391 16.797 1 93 84 GLU B O 1
ATOM 2408 N N . THR B 1 85 ? -5.137 -3.014 15.008 1 95.06 85 THR B N 1
ATOM 2409 C CA . THR B 1 85 ? -3.922 -3.752 14.688 1 95.06 85 THR B CA 1
ATOM 2410 C C . THR B 1 85 ? -2.686 -2.893 14.938 1 95.06 85 THR B C 1
ATOM 2412 O O . THR B 1 85 ? -1.556 -3.363 14.781 1 95.06 85 THR B O 1
ATOM 2415 N N . SER B 1 86 ? -2.85 -1.683 15.289 1 96 86 SER B N 1
ATOM 2416 C CA . SER B 1 86 ? -1.72 -0.789 15.523 1 96 86 SER B CA 1
ATOM 2417 C C . SER B 1 86 ? -1.609 -0.414 17 1 96 86 SER B C 1
ATOM 2419 O O . SER B 1 86 ? -2.586 -0.512 17.734 1 96 86 SER B O 1
ATOM 2421 N N . ASP B 1 87 ? -0.39 0.014 17.422 1 93.81 87 ASP B N 1
ATOM 2422 C CA . ASP B 1 87 ? -0.192 0.462 18.797 1 93.81 87 ASP B CA 1
ATOM 2423 C C . ASP B 1 87 ? -1.04 1.695 19.094 1 93.81 87 ASP B C 1
ATOM 2425 O O . ASP B 1 87 ? -1.488 1.885 20.234 1 93.81 87 ASP B O 1
ATOM 2429 N N . THR B 1 88 ? -1.202 2.531 18.125 1 97.19 88 THR B N 1
ATOM 2430 C CA . THR B 1 88 ? -2.07 3.703 18.172 1 97.19 88 THR B CA 1
ATOM 2431 C C . THR B 1 88 ? -2.756 3.928 16.828 1 97.19 88 THR B C 1
ATOM 2433 O O . THR B 1 88 ? -2.188 3.627 15.781 1 97.19 88 THR B O 1
ATOM 2436 N N . PRO B 1 89 ? -3.99 4.426 16.875 1 98 89 PRO B N 1
ATOM 2437 C CA . PRO B 1 89 ? -4.637 4.727 15.594 1 98 89 PRO B CA 1
ATOM 2438 C C . PRO B 1 89 ? -4.203 6.074 15.016 1 98 89 PRO B C 1
ATOM 2440 O O . PRO B 1 89 ? -4.652 6.461 13.938 1 98 89 PRO B O 1
ATOM 2443 N N . TRP B 1 90 ? -3.406 6.832 15.773 1 98.38 90 TRP B N 1
ATOM 2444 C CA . TRP B 1 90 ? -2.754 7.984 15.164 1 98.38 90 TRP B CA 1
ATOM 2445 C C . TRP B 1 90 ? -1.557 7.551 14.32 1 98.38 90 TRP B C 1
ATOM 2447 O O . TRP B 1 90 ? -0.647 6.887 14.82 1 98.38 90 TRP B O 1
ATOM 2457 N N . LEU B 1 91 ? -1.585 7.941 13.086 1 98.44 91 LEU B N 1
ATOM 2458 C CA . LEU B 1 91 ? -0.547 7.52 12.148 1 98.44 91 LEU B CA 1
ATOM 2459 C C . LEU B 1 91 ? 0.241 8.719 11.641 1 98.44 91 LEU B C 1
ATOM 2461 O O . LEU B 1 91 ? -0.328 9.789 11.414 1 98.44 91 LEU B O 1
ATOM 2465 N N . LEU B 1 92 ? 1.561 8.539 11.445 1 98.62 92 LEU B N 1
ATOM 2466 C CA . LEU B 1 92 ? 2.363 9.461 10.641 1 98.62 92 LEU B CA 1
ATOM 2467 C C . LEU B 1 92 ? 2.223 9.148 9.156 1 98.62 92 LEU B C 1
ATOM 2469 O O . LEU B 1 92 ? 2.43 8.008 8.734 1 98.62 92 LEU B O 1
ATOM 2473 N N . GLU B 1 93 ? 1.865 10.164 8.43 1 98.81 93 GLU B N 1
ATOM 2474 C CA . GLU B 1 93 ? 1.543 9.953 7.02 1 98.81 93 GLU B CA 1
ATOM 2475 C C . GLU B 1 93 ? 2.145 11.047 6.141 1 98.81 93 GLU B C 1
ATOM 2477 O O . GLU B 1 93 ? 2.359 12.172 6.602 1 98.81 93 GLU B O 1
ATOM 2482 N N . ALA B 1 94 ? 2.42 10.68 4.867 1 98.88 94 ALA B N 1
ATOM 2483 C CA . ALA B 1 94 ? 2.566 11.711 3.844 1 98.88 94 ALA B CA 1
ATOM 2484 C C . ALA B 1 94 ? 1.248 12.445 3.613 1 98.88 94 ALA B C 1
ATOM 2486 O O . ALA B 1 94 ? 0.182 11.945 3.982 1 98.88 94 ALA B O 1
ATOM 2487 N N . ILE B 1 95 ? 1.365 13.594 3.09 1 98.75 95 ILE B N 1
ATOM 2488 C CA . ILE B 1 95 ? 0.171 14.359 2.756 1 98.75 95 ILE B CA 1
ATOM 2489 C C . ILE B 1 95 ? -0.59 13.664 1.629 1 98.75 95 ILE B C 1
ATOM 2491 O O . ILE B 1 95 ? 0.014 13.195 0.663 1 98.75 95 ILE B O 1
ATOM 2495 N N . ALA B 1 96 ? -1.877 13.594 1.764 1 98.44 96 ALA B N 1
ATOM 2496 C CA . ALA B 1 96 ? -2.643 12.867 0.754 1 98.44 96 ALA B CA 1
ATOM 2497 C C . ALA B 1 96 ? -4.086 13.359 0.699 1 98.44 96 ALA B C 1
ATOM 2499 O O . ALA B 1 96 ? -4.578 13.961 1.655 1 98.44 96 ALA B O 1
ATOM 2500 N N . GLY B 1 97 ? -4.758 13.047 -0.402 1 97.56 97 GLY B N 1
ATOM 2501 C CA . GLY B 1 97 ? -6.168 13.359 -0.577 1 97.56 97 GLY B CA 1
ATOM 2502 C C . GLY B 1 97 ? -6.805 12.625 -1.74 1 97.56 97 GLY B C 1
ATOM 2503 O O . GLY B 1 97 ? -6.117 12.242 -2.691 1 97.56 97 GLY B O 1
ATOM 2504 N N . MET B 1 98 ? -8.07 12.492 -1.653 1 97.31 98 MET B N 1
ATOM 2505 C CA . MET B 1 98 ? -8.82 11.82 -2.715 1 97.31 98 MET B CA 1
ATOM 2506 C C . MET B 1 98 ? -8.914 12.711 -3.953 1 97.31 98 MET B C 1
ATOM 2508 O O . MET B 1 98 ? -9.094 13.922 -3.84 1 97.31 98 MET B O 1
ATOM 2512 N N . ILE B 1 99 ? -8.797 12.07 -5.043 1 97.5 99 ILE B N 1
ATOM 2513 C CA . ILE B 1 99 ? -8.945 12.789 -6.309 1 97.5 99 ILE B CA 1
ATOM 2514 C C . ILE B 1 99 ? -10.422 13.008 -6.609 1 97.5 99 ILE B C 1
ATOM 2516 O O . ILE B 1 99 ? -11.203 12.047 -6.676 1 97.5 99 ILE B O 1
ATOM 2520 N N . GLU B 1 100 ? -10.797 14.203 -6.809 1 94.31 100 GLU B N 1
ATOM 2521 C CA . GLU B 1 100 ? -12.172 14.547 -7.172 1 94.31 100 GLU B CA 1
ATOM 2522 C C . GLU B 1 100 ? -12.336 14.648 -8.688 1 94.31 100 GLU B C 1
ATOM 2524 O O . GLU B 1 100 ? -11.344 14.648 -9.422 1 94.31 100 GLU B O 1
ATOM 2529 N N . GLU B 1 101 ? -13.578 14.711 -9.062 1 93.31 101 GLU B N 1
ATOM 2530 C CA . GLU B 1 101 ? -13.859 14.82 -10.492 1 93.31 101 GLU B CA 1
ATOM 2531 C C . GLU B 1 101 ? -13.227 16.078 -11.078 1 93.31 101 GLU B C 1
ATOM 2533 O O . GLU B 1 101 ? -13.344 17.172 -10.516 1 93.31 101 GLU B O 1
ATOM 2538 N N . GLY B 1 102 ? -12.5 15.93 -12.156 1 94.38 102 GLY B N 1
ATOM 2539 C CA . GLY B 1 102 ? -11.93 17.062 -12.875 1 94.38 102 GLY B CA 1
ATOM 2540 C C . GLY B 1 102 ? -10.57 17.484 -12.344 1 94.38 102 GLY B C 1
ATOM 2541 O O . GLY B 1 102 ? -9.938 18.391 -12.898 1 94.38 102 GLY B O 1
ATOM 2542 N N . GLU B 1 103 ? -10.109 16.859 -11.312 1 96.44 103 GLU B N 1
ATOM 2543 C CA . GLU B 1 103 ? -8.828 17.219 -10.727 1 96.44 103 GLU B CA 1
ATOM 2544 C C . GLU B 1 103 ? -7.734 16.234 -11.125 1 96.44 103 GLU B C 1
ATOM 2546 O O . GLU B 1 103 ? -7.98 15.031 -11.195 1 96.44 103 GLU B O 1
ATOM 2551 N N . THR B 1 104 ? -6.57 16.797 -11.445 1 97.75 104 THR B N 1
ATOM 2552 C CA . THR B 1 104 ? -5.414 15.93 -11.625 1 97.75 104 THR B CA 1
ATOM 2553 C C . THR B 1 104 ? -4.793 15.57 -10.281 1 97.75 104 THR B C 1
ATOM 2555 O O . THR B 1 104 ? -4.938 16.312 -9.305 1 97.75 104 THR B O 1
ATOM 2558 N N . PRO B 1 105 ? -4.109 14.438 -10.219 1 98.31 105 PRO B N 1
ATOM 2559 C CA . PRO B 1 105 ? -3.43 14.086 -8.977 1 98.31 105 PRO B CA 1
ATOM 2560 C C . PRO B 1 105 ? -2.492 15.188 -8.484 1 98.31 105 PRO B C 1
ATOM 2562 O O . PRO B 1 105 ? -2.412 15.445 -7.277 1 98.31 105 PRO B O 1
ATOM 2565 N N . LYS B 1 106 ? -1.823 15.828 -9.375 1 98.25 106 LYS B N 1
ATOM 2566 C CA . LYS B 1 106 ? -0.896 16.891 -9 1 98.25 106 LYS B CA 1
ATOM 2567 C C . LYS B 1 106 ? -1.635 18.062 -8.359 1 98.25 106 LYS B C 1
ATOM 2569 O O . LYS B 1 106 ? -1.159 18.656 -7.387 1 98.25 106 LYS B O 1
ATOM 2574 N N . GLU B 1 107 ? -2.775 18.438 -8.898 1 98.06 107 GLU B N 1
ATOM 2575 C CA . GLU B 1 107 ? -3.594 19.5 -8.312 1 98.06 107 GLU B CA 1
ATOM 2576 C C . GLU B 1 107 ? -4.062 19.125 -6.91 1 98.06 107 GLU B C 1
ATOM 2578 O O . GLU B 1 107 ? -4.098 19.969 -6.016 1 98.06 107 GLU B O 1
ATOM 2583 N N . VAL B 1 108 ? -4.371 17.875 -6.711 1 98.19 108 VAL B N 1
ATOM 2584 C CA . VAL B 1 108 ? -4.855 17.391 -5.426 1 98.19 108 VAL B CA 1
ATOM 2585 C C . VAL B 1 108 ? -3.76 17.531 -4.371 1 98.19 108 VAL B C 1
ATOM 2587 O O . VAL B 1 108 ? -4.004 18.062 -3.281 1 98.19 108 VAL B O 1
ATOM 2590 N N . VAL B 1 109 ? -2.539 17.094 -4.719 1 98.44 109 VAL B N 1
ATOM 2591 C CA . VAL B 1 109 ? -1.499 17.094 -3.695 1 98.44 109 VAL B CA 1
ATOM 2592 C C . VAL B 1 109 ? -1.104 18.531 -3.354 1 98.44 109 VAL B C 1
ATOM 2594 O O . VAL B 1 109 ? -0.769 18.828 -2.205 1 98.44 109 VAL B O 1
ATOM 2597 N N . LYS B 1 110 ? -1.177 19.438 -4.27 1 97.81 110 LYS B N 1
ATOM 2598 C CA . LYS B 1 110 ? -0.887 20.844 -3.984 1 97.81 110 LYS B CA 1
ATOM 2599 C C . LYS B 1 110 ? -1.957 21.453 -3.084 1 97.81 110 LYS B C 1
ATOM 2601 O O . LYS B 1 110 ? -1.641 22.172 -2.131 1 97.81 110 LYS B O 1
ATOM 2606 N N . ARG B 1 111 ? -3.18 21.188 -3.416 1 96.81 111 ARG B N 1
ATOM 2607 C CA . ARG B 1 111 ? -4.281 21.656 -2.588 1 96.81 111 ARG B CA 1
ATOM 2608 C C . ARG B 1 111 ? -4.195 21.094 -1.178 1 96.81 111 ARG B C 1
ATOM 2610 O O . ARG B 1 111 ? -4.316 21.828 -0.196 1 96.81 111 ARG B O 1
ATOM 2617 N N . GLU B 1 112 ? -3.961 19.766 -1.042 1 97.81 112 GLU B N 1
ATOM 2618 C CA . GLU B 1 112 ? -3.914 19.078 0.251 1 97.81 112 GLU B CA 1
ATOM 2619 C C . GLU B 1 112 ? -2.734 19.562 1.086 1 97.81 112 GLU B C 1
ATOM 2621 O O . GLU B 1 112 ? -2.818 19.625 2.314 1 97.81 112 GLU B O 1
ATOM 2626 N N . ALA B 1 113 ? -1.609 19.906 0.407 1 98.19 113 ALA B N 1
ATOM 2627 C CA . ALA B 1 113 ? -0.447 20.438 1.117 1 98.19 113 ALA B CA 1
ATOM 2628 C C . ALA B 1 113 ? -0.799 21.703 1.877 1 98.19 113 ALA B C 1
ATOM 2630 O O . ALA B 1 113 ? -0.374 21.891 3.02 1 98.19 113 ALA B O 1
ATOM 2631 N N . GLN B 1 114 ? -1.551 22.531 1.282 1 97 114 GLN B N 1
ATOM 2632 C CA . GLN B 1 114 ? -2.002 23.766 1.94 1 97 114 GLN B CA 1
ATOM 2633 C C . GLN B 1 114 ? -3.01 23.453 3.043 1 97 114 GLN B C 1
ATOM 2635 O O . GLN B 1 114 ? -2.902 23.969 4.156 1 97 114 GLN B O 1
ATOM 2640 N N . GLU B 1 115 ? -3.961 22.609 2.822 1 96.69 115 GLU B N 1
ATOM 2641 C CA . GLU B 1 115 ? -5.043 22.312 3.756 1 96.69 115 GLU B CA 1
ATOM 2642 C C . GLU B 1 115 ? -4.523 21.547 4.969 1 96.69 115 GLU B C 1
ATOM 2644 O O . GLU B 1 115 ? -4.914 21.828 6.105 1 96.69 115 GLU B O 1
ATOM 2649 N N . GLU B 1 116 ? -3.588 20.547 4.711 1 97.69 116 GLU B N 1
ATOM 2650 C CA . GLU B 1 116 ? -3.217 19.609 5.766 1 97.69 116 GLU B CA 1
ATOM 2651 C C . GLU B 1 116 ? -1.946 20.062 6.484 1 97.69 116 GLU B C 1
ATOM 2653 O O . GLU B 1 116 ? -1.67 19.625 7.602 1 97.69 116 GLU B O 1
ATOM 2658 N N . ALA B 1 117 ? -1.12 20.969 5.871 1 97.75 117 ALA B N 1
ATOM 2659 C CA . ALA B 1 117 ? 0.173 21.297 6.469 1 97.75 117 ALA B CA 1
ATOM 2660 C C . ALA B 1 117 ? 0.491 22.781 6.328 1 97.75 117 ALA B C 1
ATOM 2662 O O . ALA B 1 117 ? 1.511 23.25 6.836 1 97.75 117 ALA B O 1
ATOM 2663 N N . GLY B 1 118 ? -0.36 23.578 5.621 1 97.19 118 GLY B N 1
ATOM 2664 C CA . GLY B 1 118 ? -0.157 25.016 5.453 1 97.19 118 GLY B CA 1
ATOM 2665 C C . GLY B 1 118 ? 1.099 25.344 4.668 1 97.19 118 GLY B C 1
ATOM 2666 O O . GLY B 1 118 ? 1.757 26.359 4.945 1 97.19 118 GLY B O 1
ATOM 2667 N N . ILE B 1 119 ? 1.462 24.469 3.709 1 98 119 ILE B N 1
ATOM 2668 C CA . ILE B 1 119 ? 2.715 24.688 3 1 98 119 ILE B CA 1
ATOM 2669 C C . ILE B 1 119 ? 2.441 24.859 1.506 1 98 119 ILE B C 1
ATOM 2671 O O . ILE B 1 119 ? 1.432 24.359 0.998 1 98 119 ILE B O 1
ATOM 2675 N N . SER B 1 120 ? 3.402 25.547 0.861 1 97.31 120 SER B N 1
ATOM 2676 C CA . SER B 1 120 ? 3.414 25.656 -0.593 1 97.31 120 SER B CA 1
ATOM 2677 C C . SER B 1 120 ? 4.477 24.766 -1.212 1 97.31 120 SER B C 1
ATOM 2679 O O . SER B 1 120 ? 5.586 24.641 -0.682 1 97.31 120 SER B O 1
ATOM 2681 N N . ILE B 1 121 ? 4.105 24.219 -2.303 1 97.31 121 ILE B N 1
ATOM 2682 C CA . ILE B 1 121 ? 4.98 23.25 -2.959 1 97.31 121 ILE B CA 1
ATOM 2683 C C . ILE B 1 121 ? 5.652 23.906 -4.164 1 97.31 121 ILE B C 1
ATOM 2685 O O . ILE B 1 121 ? 4.992 24.562 -4.969 1 97.31 121 ILE B O 1
ATOM 2689 N N . GLY B 1 122 ? 6.918 23.766 -4.336 1 97.38 122 GLY B N 1
ATOM 2690 C CA . GLY B 1 122 ? 7.648 24.156 -5.535 1 97.38 122 GLY B CA 1
ATOM 2691 C C . GLY B 1 122 ? 7.617 23.094 -6.617 1 97.38 122 GLY B C 1
ATOM 2692 O O . GLY B 1 122 ? 6.543 22.672 -7.055 1 97.38 122 GLY B O 1
ATOM 2693 N N . ARG B 1 123 ? 8.859 22.703 -7.031 1 98 123 ARG B N 1
ATOM 2694 C CA . ARG B 1 123 ? 8.938 21.594 -7.969 1 98 123 ARG B CA 1
ATOM 2695 C C . ARG B 1 123 ? 8.211 20.375 -7.422 1 98 123 ARG B C 1
ATOM 2697 O O . ARG B 1 123 ? 8.289 20.062 -6.23 1 98 123 ARG B O 1
ATOM 2704 N N . CYS B 1 124 ? 7.469 19.75 -8.219 1 98.56 124 CYS B N 1
ATOM 2705 C CA . CYS B 1 124 ? 6.641 18.594 -7.863 1 98.56 124 CYS B CA 1
ATOM 2706 C C . CYS B 1 124 ? 6.676 17.547 -8.961 1 98.56 124 CYS B C 1
ATOM 2708 O O . CYS B 1 124 ? 6.223 17.781 -10.078 1 98.56 124 CYS B O 1
ATOM 2710 N N . GLU B 1 125 ? 7.164 16.359 -8.688 1 98.06 125 GLU B N 1
ATOM 2711 C CA . GLU B 1 125 ? 7.336 15.336 -9.703 1 98.06 125 GLU B CA 1
ATOM 2712 C C . GLU B 1 125 ? 6.75 14 -9.25 1 98.06 125 GLU B C 1
ATOM 2714 O O . GLU B 1 125 ? 6.828 13.656 -8.062 1 98.06 125 GLU B O 1
ATOM 2719 N N . PRO B 1 126 ? 6.188 13.289 -10.219 1 98.69 126 PRO B N 1
ATOM 2720 C CA . PRO B 1 126 ? 5.684 11.961 -9.875 1 98.69 126 PRO B CA 1
ATOM 2721 C C . PRO B 1 126 ? 6.801 10.961 -9.578 1 98.69 126 PRO B C 1
ATOM 2723 O O . PRO B 1 126 ? 7.844 10.984 -10.234 1 98.69 126 PRO B O 1
ATOM 2726 N N . ILE B 1 127 ? 6.609 10.102 -8.562 1 97.62 127 ILE B N 1
ATOM 2727 C CA . ILE B 1 127 ? 7.645 9.102 -8.344 1 97.62 127 ILE B CA 1
ATOM 2728 C C . ILE B 1 127 ? 7.074 7.707 -8.602 1 97.62 127 ILE B C 1
ATOM 2730 O O . ILE B 1 127 ? 7.793 6.805 -9.031 1 97.62 127 ILE B O 1
ATOM 2734 N N . ILE B 1 128 ? 5.77 7.473 -8.344 1 98.06 128 ILE B N 1
ATOM 2735 C CA . ILE B 1 128 ? 5.199 6.156 -8.609 1 98.06 128 ILE B CA 1
ATOM 2736 C C . ILE B 1 128 ? 3.676 6.227 -8.516 1 98.06 128 ILE B C 1
ATOM 2738 O O . ILE B 1 128 ? 3.131 7.059 -7.785 1 98.06 128 ILE B O 1
ATOM 2742 N N . SER B 1 129 ? 3.008 5.523 -9.344 1 98.62 129 SER B N 1
ATOM 2743 C CA . SER B 1 129 ? 1.588 5.203 -9.25 1 98.62 129 SER B CA 1
ATOM 2744 C C . SER B 1 129 ? 1.374 3.719 -8.977 1 98.62 129 SER B C 1
ATOM 2746 O O . SER B 1 129 ? 1.922 2.867 -9.68 1 98.62 129 SER B O 1
ATOM 2748 N N . TYR B 1 130 ? 0.617 3.416 -7.883 1 98.81 130 TYR B N 1
ATOM 2749 C CA . TYR B 1 130 ? 0.513 2.006 -7.523 1 98.81 130 TYR B CA 1
ATOM 2750 C C . TYR B 1 130 ? -0.899 1.662 -7.066 1 98.81 130 TYR B C 1
ATOM 2752 O O . TYR B 1 130 ? -1.667 2.547 -6.68 1 98.81 130 TYR B O 1
ATOM 2760 N N . LEU B 1 131 ? -1.24 0.392 -7.152 1 98.88 131 LEU B N 1
ATOM 2761 C CA . LEU B 1 131 ? -2.471 -0.156 -6.594 1 98.88 131 LEU B CA 1
ATOM 2762 C C . LEU B 1 131 ? -2.285 -0.524 -5.125 1 98.88 131 LEU B C 1
ATOM 2764 O O . LEU B 1 131 ? -1.334 -1.224 -4.77 1 98.88 131 LEU B O 1
ATOM 2768 N N . SER B 1 132 ? -3.203 -0.08 -4.242 1 98.75 132 SER B N 1
ATOM 2769 C CA . SER B 1 132 ? -3.029 -0.253 -2.805 1 98.75 132 SER B CA 1
ATOM 2770 C C . SER B 1 132 ? -3.133 -1.723 -2.408 1 98.75 132 SER B C 1
ATOM 2772 O O . SER B 1 132 ? -2.291 -2.232 -1.666 1 98.75 132 SER B O 1
ATOM 2774 N N . SER B 1 133 ? -4.129 -2.402 -2.922 1 98.44 133 SER B N 1
ATOM 2775 C CA . SER B 1 133 ? -4.426 -3.799 -2.615 1 98.44 133 SER B CA 1
ATOM 2776 C C . SER B 1 133 ? -5.285 -4.434 -3.701 1 98.44 133 SER B C 1
ATOM 2778 O O . SER B 1 133 ? -6.473 -4.695 -3.486 1 98.44 133 SER B O 1
ATOM 2780 N N . PRO B 1 134 ? -4.664 -4.793 -4.777 1 98.31 134 PRO B N 1
ATOM 2781 C CA . PRO B 1 134 ? -5.434 -5.168 -5.969 1 98.31 134 PRO B CA 1
ATOM 2782 C C . PRO B 1 134 ? -6.109 -6.527 -5.828 1 98.31 134 PRO B C 1
ATOM 2784 O O . PRO B 1 134 ? -6.906 -6.918 -6.688 1 98.31 134 PRO B O 1
ATOM 2787 N N . GLY B 1 135 ? -5.863 -7.266 -4.758 1 96.88 135 GLY B N 1
ATOM 2788 C CA . GLY B 1 135 ? -6.625 -8.477 -4.477 1 96.88 135 GLY B CA 1
ATOM 2789 C C . GLY B 1 135 ? -8.078 -8.195 -4.133 1 96.88 135 GLY B C 1
ATOM 2790 O O . GLY B 1 135 ? -8.922 -9.086 -4.215 1 96.88 135 GLY B O 1
ATOM 2791 N N . GLY B 1 136 ? -8.359 -6.898 -3.777 1 97.88 136 GLY B N 1
ATOM 2792 C CA . GLY B 1 136 ? -9.727 -6.629 -3.35 1 97.88 136 GLY B CA 1
ATOM 2793 C C . GLY B 1 136 ? -10.164 -5.203 -3.633 1 97.88 136 GLY B C 1
ATOM 2794 O O . GLY B 1 136 ? -11.352 -4.887 -3.529 1 97.88 136 GLY B O 1
ATOM 2795 N N . ALA B 1 137 ? -9.266 -4.34 -3.984 1 98.5 137 ALA B N 1
ATOM 2796 C CA . ALA B 1 137 ? -9.594 -2.92 -4.102 1 98.5 137 ALA B CA 1
ATOM 2797 C C . ALA B 1 137 ? -9.039 -2.334 -5.395 1 98.5 137 ALA B C 1
ATOM 2799 O O . ALA B 1 137 ? -7.914 -2.654 -5.797 1 98.5 137 ALA B O 1
ATOM 2800 N N . SER B 1 138 ? -9.758 -1.404 -6.008 1 98.31 138 SER B N 1
ATOM 2801 C CA . SER B 1 138 ? -9.328 -0.789 -7.258 1 98.31 138 SER B CA 1
ATOM 2802 C C . SER B 1 138 ? -8.516 0.476 -7.004 1 98.31 138 SER B C 1
ATOM 2804 O O . SER B 1 138 ? -8.008 1.094 -7.941 1 98.31 138 SER B O 1
ATOM 2806 N N . GLU B 1 139 ? -8.359 0.875 -5.77 1 98.56 139 GLU B N 1
ATOM 2807 C CA . GLU B 1 139 ? -7.73 2.135 -5.379 1 98.56 139 GLU B CA 1
ATOM 2808 C C . GLU B 1 139 ? -6.316 2.248 -5.941 1 98.56 139 GLU B C 1
ATOM 2810 O O . GLU B 1 139 ? -5.492 1.354 -5.742 1 98.56 139 GLU B O 1
ATOM 2815 N N . ARG B 1 140 ? -6.094 3.334 -6.672 1 98.62 140 ARG B N 1
ATOM 2816 C CA . ARG B 1 140 ? -4.758 3.688 -7.148 1 98.62 140 ARG B CA 1
ATOM 2817 C C . ARG B 1 140 ? -4.242 4.941 -6.449 1 98.62 140 ARG B C 1
ATOM 2819 O O . ARG B 1 140 ? -4.98 5.914 -6.285 1 98.62 140 ARG B O 1
ATOM 2826 N N . MET B 1 141 ? -3.016 4.926 -5.992 1 98.81 141 MET B N 1
ATOM 2827 C CA . MET B 1 141 ? -2.332 6.031 -5.328 1 98.81 141 MET B CA 1
ATOM 2828 C C . MET B 1 141 ? -1.287 6.656 -6.25 1 98.81 141 MET B C 1
ATOM 2830 O O . MET B 1 141 ? -0.391 5.965 -6.734 1 98.81 141 MET B O 1
ATOM 2834 N N . HIS B 1 142 ? -1.447 7.902 -6.496 1 98.81 142 HIS B N 1
ATOM 2835 C CA . HIS B 1 142 ? -0.461 8.656 -7.266 1 98.81 142 HIS B CA 1
ATOM 2836 C C . HIS B 1 142 ? 0.481 9.43 -6.344 1 98.81 142 HIS B C 1
ATOM 2838 O O . HIS B 1 142 ? 0.083 10.422 -5.734 1 98.81 142 HIS B O 1
ATOM 2844 N N . VAL B 1 143 ? 1.688 9.023 -6.305 1 98.94 143 VAL B N 1
ATOM 2845 C CA . VAL B 1 143 ? 2.625 9.539 -5.309 1 98.94 143 VAL B CA 1
ATOM 2846 C C . VAL B 1 143 ? 3.586 10.523 -5.969 1 98.94 143 VAL B C 1
ATOM 2848 O O . VAL B 1 143 ? 4.152 10.242 -7.027 1 98.94 143 VAL B O 1
ATOM 2851 N N . PHE B 1 144 ? 3.797 11.656 -5.328 1 98.94 144 PHE B N 1
ATOM 2852 C CA . PHE B 1 144 ? 4.684 12.719 -5.785 1 98.94 144 PHE B CA 1
ATOM 2853 C C . PHE B 1 144 ? 5.703 13.078 -4.711 1 98.94 144 PHE B C 1
ATOM 2855 O O . PHE B 1 144 ? 5.461 12.852 -3.521 1 98.94 144 PHE B O 1
ATOM 2862 N N . VAL B 1 145 ? 6.809 13.578 -5.137 1 98.94 145 VAL B N 1
ATOM 2863 C CA . VAL B 1 145 ? 7.703 14.336 -4.266 1 98.94 145 VAL B CA 1
ATOM 2864 C C . VAL B 1 145 ? 7.621 15.82 -4.605 1 98.94 145 VAL B C 1
ATOM 2866 O O . VAL B 1 145 ? 7.551 16.188 -5.781 1 98.94 145 VAL B O 1
ATOM 2869 N N . GLY B 1 146 ? 7.477 16.578 -3.574 1 98.88 146 GLY B N 1
ATOM 2870 C CA . GLY B 1 146 ? 7.379 18.031 -3.758 1 98.88 146 GLY B CA 1
ATOM 2871 C C . GLY B 1 146 ? 8.367 18.797 -2.914 1 98.88 146 GLY B C 1
ATOM 2872 O O . GLY B 1 146 ? 8.547 18.516 -1.73 1 98.88 146 GLY B O 1
ATOM 2873 N N . GLU B 1 147 ? 8.961 19.781 -3.535 1 98.81 147 GLU B N 1
ATOM 2874 C CA . GLU B 1 147 ? 9.922 20.656 -2.854 1 98.81 147 GLU B CA 1
ATOM 2875 C C . GLU B 1 147 ? 9.219 21.641 -1.942 1 98.81 147 GLU B C 1
ATOM 2877 O O . GLU B 1 147 ? 8.289 22.344 -2.371 1 98.81 147 GLU B O 1
ATOM 2882 N N . VAL B 1 148 ? 9.711 21.703 -0.705 1 98.69 148 VAL B N 1
ATOM 2883 C CA . VAL B 1 148 ? 9.078 22.625 0.227 1 98.69 148 VAL B CA 1
ATOM 2884 C C . VAL B 1 148 ? 10.156 23.328 1.065 1 98.69 148 VAL B C 1
ATOM 2886 O O . VAL B 1 148 ? 11.312 22.891 1.083 1 98.69 148 VAL B O 1
ATOM 2889 N N . ASP B 1 149 ? 9.742 24.469 1.68 1 98.38 149 ASP B N 1
ATOM 2890 C CA . ASP B 1 149 ? 10.438 25.047 2.83 1 98.38 149 ASP B CA 1
ATOM 2891 C C . ASP B 1 149 ? 9.852 24.531 4.141 1 98.38 149 ASP B C 1
ATOM 2893 O O . ASP B 1 149 ? 8.812 25 4.594 1 98.38 149 ASP B O 1
ATOM 2897 N N . SER B 1 150 ? 10.516 23.578 4.707 1 98.12 150 SER B N 1
ATOM 2898 C CA . SER B 1 150 ? 9.969 22.859 5.855 1 98.12 150 SER B CA 1
ATOM 2899 C C . SER B 1 150 ? 9.82 23.781 7.062 1 98.12 150 SER B C 1
ATOM 2901 O O . SER B 1 150 ? 9.125 23.453 8.023 1 98.12 150 SER B O 1
ATOM 2903 N N . THR B 1 151 ? 10.469 24.938 7.094 1 97.44 151 THR B N 1
ATOM 2904 C CA . THR B 1 151 ? 10.383 25.859 8.219 1 97.44 151 THR B CA 1
ATOM 2905 C C . THR B 1 151 ? 9 26.5 8.289 1 97.44 151 THR B C 1
ATOM 2907 O O . THR B 1 151 ? 8.625 27.078 9.312 1 97.44 151 THR B O 1
ATOM 2910 N N . THR B 1 152 ? 8.266 26.391 7.23 1 97.12 152 THR B N 1
ATOM 2911 C CA . THR B 1 152 ? 6.926 26.984 7.195 1 97.12 152 THR B CA 1
ATOM 2912 C C . THR B 1 152 ? 5.883 25.984 7.68 1 97.12 152 THR B C 1
ATOM 2914 O O . THR B 1 152 ? 4.734 26.344 7.941 1 97.12 152 THR B O 1
ATOM 2917 N N . ALA B 1 153 ? 6.281 24.734 7.797 1 96.69 153 ALA B N 1
ATOM 2918 C CA . ALA B 1 153 ? 5.355 23.672 8.164 1 96.69 153 ALA B CA 1
ATOM 2919 C C . ALA B 1 153 ? 5.211 23.562 9.68 1 96.69 153 ALA B C 1
ATOM 2921 O O . ALA B 1 153 ? 6.145 23.156 10.375 1 96.69 153 ALA B O 1
ATOM 2922 N N . LYS B 1 154 ? 4.066 23.922 10.211 1 94 154 LYS B N 1
ATOM 2923 C CA . LYS B 1 154 ? 3.844 23.859 11.656 1 94 154 LYS B CA 1
ATOM 2924 C C . LYS B 1 154 ? 2.354 23.891 11.984 1 94 154 LYS B C 1
ATOM 2926 O O . LYS B 1 154 ? 1.53 24.234 11.133 1 94 154 LYS B O 1
ATOM 2931 N N . GLY B 1 155 ? 2.115 23.375 13.242 1 93.25 155 GLY B N 1
ATOM 2932 C CA . GLY B 1 155 ? 0.804 23.641 13.82 1 93.25 155 GLY B CA 1
ATOM 2933 C C . GLY B 1 155 ? -0.18 22.5 13.586 1 93.25 155 GLY B C 1
ATOM 2934 O O . GLY B 1 155 ? 0.221 21.359 13.398 1 93.25 155 GLY B O 1
ATOM 2935 N N . ILE B 1 156 ? -1.394 22.781 13.906 1 95.06 156 ILE B N 1
ATOM 2936 C CA . ILE B 1 156 ? -2.545 21.906 13.758 1 95.06 156 ILE B CA 1
ATOM 2937 C C . ILE B 1 156 ? -3.432 22.391 12.617 1 95.06 156 ILE B C 1
ATOM 2939 O O . ILE B 1 156 ? -3.693 23.594 12.508 1 95.06 156 ILE B O 1
ATOM 2943 N N . HIS B 1 157 ? -3.748 21.5 11.727 1 94.94 157 HIS B N 1
ATOM 2944 C CA . HIS B 1 157 ? -4.5 21.828 10.523 1 94.94 157 HIS B CA 1
ATOM 2945 C C . HIS B 1 157 ? -5.707 20.922 10.352 1 94.94 157 HIS B C 1
ATOM 2947 O O . HIS B 1 157 ? -6.062 20.172 11.273 1 94.94 157 HIS B O 1
ATOM 2953 N N . GLY B 1 158 ? -6.344 21.016 9.18 1 87.38 158 GLY B N 1
ATOM 2954 C CA . GLY B 1 158 ? -7.523 20.234 8.844 1 87.38 158 GLY B CA 1
ATOM 2955 C C . GLY B 1 158 ? -8.789 21.062 8.766 1 87.38 158 GLY B C 1
ATOM 2956 O O . GLY B 1 158 ? -8.898 22.109 9.414 1 87.38 158 GLY B O 1
ATOM 2957 N N . LEU B 1 159 ? -9.68 20.609 7.984 1 80.69 159 LEU B N 1
ATOM 2958 C CA . LEU B 1 159 ? -10.961 21.297 7.848 1 80.69 159 LEU B CA 1
ATOM 2959 C C . LEU B 1 159 ? -11.953 20.812 8.891 1 80.69 159 LEU B C 1
ATOM 2961 O O . LEU B 1 159 ? -12.258 19.609 8.945 1 80.69 159 LEU B O 1
ATOM 2965 N N . ASP B 1 160 ? -12.461 21.656 9.609 1 74.44 160 ASP B N 1
ATOM 2966 C CA . ASP B 1 160 ? -13.445 21.312 10.633 1 74.44 160 ASP B CA 1
ATOM 2967 C C . ASP B 1 160 ? -14.625 20.562 10.031 1 74.44 160 ASP B C 1
ATOM 2969 O O . ASP B 1 160 ? -15.109 19.594 10.617 1 74.44 160 ASP B O 1
ATOM 2973 N N . SER B 1 161 ? -14.984 20.984 8.914 1 77.44 161 SER B N 1
ATOM 2974 C CA . SER B 1 161 ? -16.141 20.375 8.258 1 77.44 161 SER B CA 1
ATOM 2975 C C . SER B 1 161 ? -15.875 18.906 7.918 1 77.44 161 SER B C 1
ATOM 2977 O O . SER B 1 161 ? -16.812 18.125 7.738 1 77.44 161 SER B O 1
ATOM 2979 N N . GLU B 1 162 ? -14.656 18.516 7.957 1 77.94 162 GLU B N 1
ATOM 2980 C CA . GLU B 1 162 ? -14.305 17.156 7.566 1 77.94 162 GLU B CA 1
ATOM 2981 C C . GLU B 1 162 ? -13.898 16.328 8.773 1 77.94 162 GLU B C 1
ATOM 2983 O O . GLU B 1 162 ? -13.469 15.172 8.633 1 77.94 162 GLU B O 1
ATOM 2988 N N . ASN B 1 163 ? -14.125 16.875 9.93 1 83.75 163 ASN B N 1
ATOM 2989 C CA . ASN B 1 163 ? -13.742 16.188 11.156 1 83.75 163 ASN B CA 1
ATOM 2990 C C . ASN B 1 163 ? -12.289 15.727 11.117 1 83.75 163 ASN B C 1
ATOM 2992 O O . ASN B 1 163 ? -11.984 14.578 11.469 1 83.75 163 ASN B O 1
ATOM 2996 N N . GLU B 1 164 ? -11.461 16.594 10.555 1 90.75 164 GLU B N 1
ATOM 2997 C CA . GLU B 1 164 ? -10.031 16.297 10.492 1 90.75 164 GLU B CA 1
ATOM 2998 C C . GLU B 1 164 ? -9.258 17.062 11.57 1 90.75 164 GLU B C 1
ATOM 3000 O O . GLU B 1 164 ? -9.523 18.25 11.805 1 90.75 164 GLU B O 1
ATOM 3005 N N . ASP B 1 165 ? -8.477 16.453 12.273 1 96.69 165 ASP B N 1
ATOM 3006 C CA . ASP B 1 165 ? -7.523 16.969 13.25 1 96.69 165 ASP B CA 1
ATOM 3007 C C . ASP B 1 165 ? -6.109 16.484 12.945 1 96.69 165 ASP B C 1
ATOM 3009 O O . ASP B 1 165 ? -5.742 15.359 13.312 1 96.69 165 ASP B O 1
ATOM 3013 N N . ILE B 1 166 ? -5.305 17.438 12.344 1 98 166 ILE B N 1
ATOM 3014 C CA . ILE B 1 166 ? -4.027 17.047 11.75 1 98 166 ILE B CA 1
ATOM 3015 C C . ILE B 1 166 ? -2.889 17.797 12.43 1 98 166 ILE B C 1
ATOM 3017 O O . ILE B 1 166 ? -2.941 19.031 12.562 1 98 166 ILE B O 1
ATOM 3021 N N . ARG B 1 167 ? -1.911 17.078 12.906 1 98.06 167 ARG B N 1
ATOM 3022 C CA . ARG B 1 167 ? -0.695 17.656 13.469 1 98.06 167 ARG B CA 1
ATOM 3023 C C . ARG B 1 167 ? 0.483 17.484 12.516 1 98.06 167 ARG B C 1
ATOM 3025 O O . ARG B 1 167 ? 0.711 16.391 11.992 1 98.06 167 ARG B O 1
ATOM 3032 N N . VAL B 1 168 ? 1.211 18.547 12.32 1 98.31 168 VAL B N 1
ATOM 3033 C CA . VAL B 1 168 ? 2.314 18.531 11.359 1 98.31 168 VAL B CA 1
ATOM 3034 C C . VAL B 1 168 ? 3.617 18.188 12.086 1 98.31 168 VAL B C 1
ATOM 3036 O O . VAL B 1 168 ? 3.855 18.656 13.203 1 98.31 168 VAL B O 1
ATOM 3039 N N . HIS B 1 169 ? 4.48 17.359 11.445 1 98.19 169 HIS B N 1
ATOM 3040 C CA . HIS B 1 169 ? 5.824 17.016 11.898 1 98.19 169 HIS B CA 1
ATOM 3041 C C . HIS B 1 169 ? 6.863 17.328 10.836 1 98.19 169 HIS B C 1
ATOM 3043 O O . HIS B 1 169 ? 6.66 17.047 9.656 1 98.19 169 HIS B O 1
ATOM 3049 N N . VAL B 1 170 ? 7.867 18.016 11.242 1 98.56 170 VAL B N 1
ATOM 3050 C CA . VAL B 1 170 ? 9.07 18.141 10.422 1 98.56 170 VAL B CA 1
ATOM 3051 C C . VAL B 1 170 ? 10.188 17.297 11.016 1 98.56 170 VAL B C 1
ATOM 3053 O O . VAL B 1 170 ? 10.578 17.484 12.172 1 98.56 170 VAL B O 1
ATOM 3056 N N . VAL B 1 171 ? 10.672 16.359 10.242 1 98.31 171 VAL B N 1
ATOM 3057 C CA . VAL B 1 171 ? 11.711 15.461 10.727 1 98.31 171 VAL B CA 1
ATOM 3058 C C . VAL B 1 171 ? 12.773 15.266 9.648 1 98.31 171 VAL B C 1
ATOM 3060 O O . VAL B 1 171 ? 12.5 15.445 8.461 1 98.31 171 VAL B O 1
ATOM 3063 N N . SER B 1 172 ? 13.945 14.938 10.078 1 98.75 172 SER B N 1
ATOM 3064 C CA . SER B 1 172 ? 14.977 14.656 9.094 1 98.75 172 SER B CA 1
ATOM 3065 C C . SER B 1 172 ? 14.609 13.445 8.242 1 98.75 172 SER B C 1
ATOM 3067 O O . SER B 1 172 ? 13.867 12.562 8.688 1 98.75 172 SER B O 1
ATOM 3069 N N . ARG B 1 173 ? 15.117 13.445 7.02 1 98.75 173 ARG B N 1
ATOM 3070 C CA . ARG B 1 173 ? 14.938 12.289 6.148 1 98.75 173 ARG B CA 1
ATOM 3071 C C . ARG B 1 173 ? 15.398 11.008 6.84 1 98.75 173 ARG B C 1
ATOM 3073 O O . ARG B 1 173 ? 14.719 9.984 6.777 1 98.75 173 ARG B O 1
ATOM 3080 N N . GLU B 1 174 ? 16.516 11.086 7.531 1 98.56 174 GLU B N 1
ATOM 3081 C CA . GLU B 1 174 ? 17.094 9.93 8.203 1 98.56 174 GLU B CA 1
ATOM 3082 C C . GLU B 1 174 ? 16.172 9.422 9.312 1 98.56 174 GLU B C 1
ATOM 3084 O O . GLU B 1 174 ? 15.969 8.211 9.453 1 98.56 174 GLU B O 1
ATOM 3089 N N . GLN B 1 175 ? 15.641 10.312 10.062 1 98.38 175 GLN B N 1
ATOM 3090 C CA . GLN B 1 175 ? 14.734 9.922 11.141 1 98.38 175 GLN B CA 1
ATOM 3091 C C . GLN B 1 175 ? 13.461 9.289 10.578 1 98.38 175 GLN B C 1
ATOM 3093 O O . GLN B 1 175 ? 12.969 8.297 11.117 1 98.38 175 GLN B O 1
ATOM 3098 N N . ALA B 1 176 ? 12.906 9.898 9.531 1 98.75 176 ALA B N 1
ATOM 3099 C CA . ALA B 1 176 ? 11.719 9.336 8.898 1 98.75 176 ALA B CA 1
ATOM 3100 C C . ALA B 1 176 ? 11.977 7.91 8.422 1 98.75 176 ALA B C 1
ATOM 3102 O O . ALA B 1 176 ? 11.156 7.02 8.633 1 98.75 176 ALA B O 1
ATOM 3103 N N . TYR B 1 177 ? 13.125 7.75 7.809 1 98.81 177 TYR B N 1
ATOM 3104 C CA . TYR B 1 177 ? 13.461 6.418 7.32 1 98.81 177 TYR B CA 1
ATOM 3105 C C . TYR B 1 177 ? 13.648 5.445 8.477 1 98.81 177 TYR B C 1
ATOM 3107 O O . TYR B 1 177 ? 13.234 4.289 8.398 1 98.81 177 TYR B O 1
ATOM 3115 N N . GLN B 1 178 ? 14.258 5.863 9.57 1 98.31 178 GLN B N 1
ATOM 3116 C CA . GLN B 1 178 ? 14.406 5.023 10.758 1 98.31 178 GLN B CA 1
ATOM 3117 C C . GLN B 1 178 ? 13.047 4.613 11.312 1 98.31 178 GLN B C 1
ATOM 3119 O O . GLN B 1 178 ? 12.875 3.479 11.766 1 98.31 178 GLN B O 1
ATOM 3124 N N . TRP B 1 179 ? 12.109 5.531 11.281 1 98.5 179 TRP B N 1
ATOM 3125 C CA . TRP B 1 179 ? 10.773 5.223 11.773 1 98.5 179 TRP B CA 1
ATOM 3126 C C . TRP B 1 179 ? 10.086 4.188 10.883 1 98.5 179 TRP B C 1
ATOM 3128 O O . TRP B 1 179 ? 9.305 3.369 11.367 1 98.5 179 TRP B O 1
ATOM 3138 N N . VAL B 1 180 ? 10.414 4.188 9.555 1 98.69 180 VAL B N 1
ATOM 3139 C CA . VAL B 1 180 ? 9.93 3.131 8.672 1 98.69 180 VAL B CA 1
ATOM 3140 C C . VAL B 1 180 ? 10.539 1.793 9.078 1 98.69 180 VAL B C 1
ATOM 3142 O O . VAL B 1 180 ? 9.836 0.798 9.234 1 98.69 180 VAL B O 1
ATOM 3145 N N . GLU B 1 181 ? 11.828 1.791 9.359 1 98.25 181 GLU B N 1
ATOM 3146 C CA . GLU B 1 181 ? 12.547 0.572 9.719 1 98.25 181 GLU B CA 1
ATOM 3147 C C . GLU B 1 181 ? 12.055 0.013 11.055 1 98.25 181 GLU B C 1
ATOM 3149 O O . GLU B 1 181 ? 12.031 -1.204 11.25 1 98.25 181 GLU B O 1
ATOM 3154 N N . GLN B 1 182 ? 11.602 0.894 11.883 1 97 182 GLN B N 1
ATOM 3155 C CA . GLN B 1 182 ? 11.172 0.504 13.219 1 97 182 GLN B CA 1
ATOM 3156 C C . GLN B 1 182 ? 9.688 0.167 13.242 1 97 182 GLN B C 1
ATOM 3158 O O . GLN B 1 182 ? 9.156 -0.257 14.273 1 97 182 GLN B O 1
ATOM 3163 N N . GLY B 1 183 ? 9 0.36 12.18 1 97.31 183 GLY B N 1
ATOM 3164 C CA . GLY B 1 183 ? 7.582 0.065 12.109 1 97.31 183 GLY B CA 1
ATOM 3165 C C . GLY B 1 183 ? 6.715 1.137 12.75 1 97.31 183 GLY B C 1
ATOM 3166 O O . GLY B 1 183 ? 5.527 0.918 12.992 1 97.31 183 GLY B O 1
ATOM 3167 N N . ILE B 1 184 ? 7.309 2.309 13.031 1 97.5 184 ILE B N 1
ATOM 3168 C CA . ILE B 1 184 ? 6.559 3.438 13.578 1 97.5 184 ILE B CA 1
ATOM 3169 C C . ILE B 1 184 ? 5.723 4.078 12.469 1 97.5 184 ILE B C 1
ATOM 3171 O O . ILE B 1 184 ? 4.555 4.414 12.688 1 97.5 184 ILE B O 1
ATOM 3175 N N . ILE B 1 185 ? 6.328 4.309 11.305 1 98.5 185 ILE B N 1
ATOM 3176 C CA . ILE B 1 185 ? 5.578 4.613 10.094 1 98.5 185 ILE B CA 1
ATOM 3177 C C . ILE B 1 185 ? 5.211 3.318 9.375 1 98.5 185 ILE B C 1
ATOM 3179 O O . ILE B 1 185 ? 6.09 2.58 8.922 1 98.5 185 ILE B O 1
ATOM 3183 N N . ASP B 1 186 ? 3.91 3.043 9.289 1 98.56 186 ASP B N 1
ATOM 3184 C CA . ASP B 1 186 ? 3.553 1.712 8.812 1 98.56 186 ASP B CA 1
ATOM 3185 C C . ASP B 1 186 ? 2.322 1.766 7.91 1 98.56 186 ASP B C 1
ATOM 3187 O O . ASP B 1 186 ? 1.463 0.885 7.969 1 98.56 186 ASP B O 1
ATOM 3191 N N . ASN B 1 187 ? 2.113 2.795 7.164 1 98.75 187 ASN B N 1
ATOM 3192 C CA . ASN B 1 187 ? 1.119 2.816 6.094 1 98.75 187 ASN B CA 1
ATOM 3193 C C . ASN B 1 187 ? 1.777 2.842 4.719 1 98.75 187 ASN B C 1
ATOM 3195 O O . ASN B 1 187 ? 2.797 3.508 4.523 1 98.75 187 ASN B O 1
ATOM 3199 N N . ALA B 1 188 ? 1.17 2.182 3.811 1 98.88 188 ALA B N 1
ATOM 3200 C CA . ALA B 1 188 ? 1.808 1.829 2.545 1 98.88 188 ALA B CA 1
ATOM 3201 C C . ALA B 1 188 ? 2.326 3.07 1.826 1 98.88 188 ALA B C 1
ATOM 3203 O O . ALA B 1 188 ? 3.492 3.125 1.428 1 98.88 188 ALA B O 1
ATOM 3204 N N . ALA B 1 189 ? 1.493 4.086 1.688 1 98.88 189 ALA B N 1
ATOM 3205 C CA . ALA B 1 189 ? 1.833 5.262 0.893 1 98.88 189 ALA B CA 1
ATOM 3206 C C . ALA B 1 189 ? 3.078 5.953 1.442 1 98.88 189 ALA B C 1
ATOM 3208 O O . ALA B 1 189 ? 3.988 6.301 0.686 1 98.88 189 ALA B O 1
ATOM 3209 N N . THR B 1 190 ? 3.123 6.133 2.736 1 98.94 190 THR B N 1
ATOM 3210 C CA . THR B 1 190 ? 4.234 6.832 3.367 1 98.94 190 THR B CA 1
ATOM 3211 C C . THR B 1 190 ? 5.5 5.977 3.334 1 98.94 190 THR B C 1
ATOM 3213 O O . THR B 1 190 ? 6.594 6.484 3.078 1 98.94 190 THR B O 1
ATOM 3216 N N . VAL B 1 191 ? 5.359 4.664 3.568 1 98.94 191 VAL B N 1
ATOM 3217 C CA . VAL B 1 191 ? 6.488 3.74 3.518 1 98.94 191 VAL B CA 1
ATOM 3218 C C . VAL B 1 191 ? 7.121 3.777 2.129 1 98.94 191 VAL B C 1
ATOM 3220 O O . VAL B 1 191 ? 8.336 3.955 2 1 98.94 191 VAL B O 1
ATOM 3223 N N . ILE B 1 192 ? 6.305 3.695 1.09 1 98.94 192 ILE B N 1
ATOM 3224 C CA . ILE B 1 192 ? 6.785 3.676 -0.287 1 98.94 192 ILE B CA 1
ATOM 3225 C C . ILE B 1 192 ? 7.496 4.988 -0.604 1 98.94 192 ILE B C 1
ATOM 3227 O O . ILE B 1 192 ? 8.578 4.992 -1.194 1 98.94 192 ILE B O 1
ATOM 3231 N N . ALA B 1 193 ? 6.906 6.102 -0.205 1 98.94 193 ALA B N 1
ATOM 3232 C CA . ALA B 1 193 ? 7.469 7.414 -0.5 1 98.94 193 ALA B CA 1
ATOM 3233 C C . ALA B 1 193 ? 8.805 7.609 0.205 1 98.94 193 ALA B C 1
ATOM 3235 O O . ALA B 1 193 ? 9.766 8.102 -0.394 1 98.94 193 ALA B O 1
ATOM 3236 N N . ILE B 1 194 ? 8.883 7.199 1.479 1 98.94 194 ILE B N 1
ATOM 3237 C CA . ILE B 1 194 ? 10.102 7.406 2.258 1 98.94 194 ILE B CA 1
ATOM 3238 C C . ILE B 1 194 ? 11.195 6.461 1.769 1 98.94 194 ILE B C 1
ATOM 3240 O O . ILE B 1 194 ? 12.359 6.852 1.671 1 98.94 194 ILE B O 1
ATOM 3244 N N . GLN B 1 195 ? 10.867 5.195 1.459 1 98.94 195 GLN B N 1
ATOM 3245 C CA . GLN B 1 195 ? 11.852 4.289 0.873 1 98.94 195 GLN B CA 1
ATOM 3246 C C . GLN B 1 195 ? 12.391 4.84 -0.444 1 98.94 195 GLN B C 1
ATOM 3248 O O . GLN B 1 195 ? 13.594 4.766 -0.705 1 98.94 195 GLN B O 1
ATOM 3253 N N . TRP B 1 196 ? 11.484 5.352 -1.252 1 98.94 196 TRP B N 1
ATOM 3254 C CA . TRP B 1 196 ? 11.922 5.949 -2.512 1 98.94 196 TRP B CA 1
ATOM 3255 C C . TRP B 1 196 ? 12.891 7.094 -2.268 1 98.94 196 TRP B C 1
ATOM 3257 O O . TRP B 1 196 ? 13.93 7.191 -2.928 1 98.94 196 TRP B O 1
ATOM 3267 N N . LEU B 1 197 ? 12.523 7.969 -1.344 1 98.94 197 LEU B N 1
ATOM 3268 C CA . LEU B 1 197 ? 13.383 9.109 -1.061 1 98.94 197 LEU B CA 1
ATOM 3269 C C . LEU B 1 197 ? 14.758 8.648 -0.581 1 98.94 197 LEU B C 1
ATOM 3271 O O . LEU B 1 197 ? 15.781 9.211 -0.979 1 98.94 197 LEU B O 1
ATOM 3275 N N . GLN B 1 198 ? 14.773 7.656 0.299 1 98.88 198 GLN B N 1
ATOM 3276 C CA . GLN B 1 198 ? 16.047 7.125 0.794 1 98.88 198 GLN B CA 1
ATOM 3277 C C . GLN B 1 198 ? 16.906 6.621 -0.353 1 98.88 198 GLN B C 1
ATOM 3279 O O . GLN B 1 198 ? 18.141 6.746 -0.308 1 98.88 198 GLN B O 1
ATOM 3284 N N . LEU B 1 199 ? 16.297 6.105 -1.369 1 98.81 199 LEU B N 1
ATOM 3285 C CA . LEU B 1 199 ? 17 5.547 -2.516 1 98.81 199 LEU B CA 1
ATOM 3286 C C . LEU B 1 199 ? 17.438 6.648 -3.477 1 98.81 199 LEU B C 1
ATOM 3288 O O . LEU B 1 199 ? 18.375 6.461 -4.262 1 98.81 199 LEU B O 1
ATOM 3292 N N . HIS B 1 200 ? 16.781 7.898 -3.393 1 98.75 200 HIS B N 1
ATOM 3293 C CA . HIS B 1 200 ? 16.953 8.836 -4.5 1 98.75 200 HIS B CA 1
ATOM 3294 C C . HIS B 1 200 ? 17.375 10.219 -3.994 1 98.75 200 HIS B C 1
ATOM 3296 O O . HIS B 1 200 ? 17.578 11.141 -4.789 1 98.75 200 HIS B O 1
ATOM 3302 N N . TYR B 1 201 ? 17.531 10.438 -2.684 1 98.44 201 TYR B N 1
ATOM 3303 C CA . TYR B 1 201 ? 17.672 11.781 -2.139 1 98.44 201 TYR B CA 1
ATOM 3304 C C . TYR B 1 201 ? 18.938 12.453 -2.666 1 98.44 201 TYR B C 1
ATOM 3306 O O . TYR B 1 201 ? 18.938 13.664 -2.908 1 98.44 201 TYR B O 1
ATOM 3314 N N . GLU B 1 202 ? 20.031 11.703 -2.865 1 98.38 202 GLU B N 1
ATOM 3315 C CA . GLU B 1 202 ? 21.25 12.32 -3.363 1 98.38 202 GLU B CA 1
ATOM 3316 C C . GLU B 1 202 ? 21.047 12.898 -4.762 1 98.38 202 GLU B C 1
ATOM 3318 O O . GLU B 1 202 ? 21.438 14.039 -5.035 1 98.38 202 GLU B O 1
ATOM 3323 N N . THR B 1 203 ? 20.5 12.062 -5.637 1 98.06 203 THR B N 1
ATOM 3324 C CA . THR B 1 203 ? 20.234 12.516 -7 1 98.06 203 THR B CA 1
ATOM 3325 C C . THR B 1 203 ? 19.25 13.672 -7.004 1 98.06 203 THR B C 1
ATOM 3327 O O . THR B 1 203 ? 19.406 14.625 -7.766 1 98.06 203 THR B O 1
ATOM 3330 N N . LEU B 1 204 ? 18.219 13.594 -6.184 1 98.31 204 LEU B N 1
ATOM 3331 C CA . LEU B 1 204 ? 17.203 14.641 -6.09 1 98.31 204 LEU B CA 1
ATOM 3332 C C . LEU B 1 204 ? 17.812 15.953 -5.625 1 98.31 204 LEU B C 1
ATOM 3334 O O . LEU B 1 204 ? 17.516 17.016 -6.184 1 98.31 204 LEU B O 1
ATOM 3338 N N . ARG B 1 205 ? 18.625 15.922 -4.605 1 97.94 205 ARG B N 1
ATOM 3339 C CA . ARG B 1 205 ? 19.266 17.125 -4.07 1 97.94 205 ARG B CA 1
ATOM 3340 C C . ARG B 1 205 ? 20.203 17.75 -5.098 1 97.94 205 ARG B C 1
ATOM 3342 O O . ARG B 1 205 ? 20.281 18.969 -5.203 1 97.94 205 ARG B O 1
ATOM 3349 N N . LYS B 1 206 ? 20.906 16.922 -5.871 1 97.88 206 LYS B N 1
ATOM 3350 C CA . LYS B 1 206 ? 21.75 17.438 -6.938 1 97.88 206 LYS B CA 1
ATOM 3351 C C . LYS B 1 206 ? 20.938 18.219 -7.957 1 97.88 206 LYS B C 1
ATOM 3353 O O . LYS B 1 206 ? 21.406 19.234 -8.492 1 97.88 206 LYS B O 1
ATOM 3358 N N . ARG B 1 207 ? 19.75 17.797 -8.234 1 97.81 207 ARG B N 1
ATOM 3359 C CA . ARG B 1 207 ? 18.906 18.438 -9.234 1 97.81 207 ARG B CA 1
ATOM 3360 C C . ARG B 1 207 ? 18.234 19.672 -8.672 1 97.81 207 ARG B C 1
ATOM 3362 O O . ARG B 1 207 ? 17.984 20.641 -9.391 1 97.81 207 ARG B O 1
ATOM 3369 N N . TRP B 1 208 ? 17.906 19.594 -7.391 1 97.56 208 TRP B N 1
ATOM 3370 C CA . TRP B 1 208 ? 17.078 20.641 -6.809 1 97.56 208 TRP B CA 1
ATOM 3371 C C . TRP B 1 208 ? 17.938 21.719 -6.156 1 97.56 208 TRP B C 1
ATOM 3373 O O . TRP B 1 208 ? 17.453 22.812 -5.852 1 97.56 208 TRP B O 1
ATOM 3383 N N . LEU B 1 209 ? 19.203 21.406 -5.844 1 95.88 209 LEU B N 1
ATOM 3384 C CA . LEU B 1 209 ? 20.094 22.375 -5.203 1 95.88 209 LEU B CA 1
ATOM 3385 C C . LEU B 1 209 ? 21.203 22.812 -6.16 1 95.88 209 LEU B C 1
ATOM 3387 O O . LEU B 1 209 ? 21.594 23.984 -6.16 1 95.88 209 LEU B O 1
#

Nearest PDB structures (foldseek):
  9b21-assembly1_A  TM=9.981E-01  e=1.947E-35  Klebsiella pneumoniae
  1khz-assembly1_B  TM=9.925E-01  e=8.951E-36  Escherichia coli
  9dt6-assembly4_G  TM=9.972E-01  e=7.696E-35  Klebsiella pneumoniae
  1viq-assembly1_A  TM=9.880E-01  e=1.886E-34  Escherichia coli
  9dt6-assembly3_E  TM=9.729E-01  e=6.233E-34  Klebsiella pneumoniae

Secondary structure (DSSP, 8-state):
----TT---S--GGGEEEEEEEEEEESSSEEEEEEEEEB-TTSSBPPPEEEEEEE---EEEEEEEETTTTEEEEEEEE-GGGTTTSS-SEEEE-EEEEPPTT--HHHHHHHHHHHHH-----SEEEEEEEES-TTTB--EEEEEEEE--GGG--SEE--GGGT--EEEEEEEHHHHHHHHHTTSS-BHHHHHHHHHHHHHHHHHHHHH-/----TT---S--GGGEEEEEEEEEEESSSEEEEEEEEEB-TTSSBPPPEEEEEEE---EEEEEEEETTTTEEEEEEEE-GGGTTTSS-SEEEE-EEEEPPTT--HHHHHHHHHHHHH-----SEEEEEEEES-TTTB--EEEEEEEE--GGG--SEE--GGGT--EEEEEEEHHHHHHHHHTTSS-BHHHHHHHHHHHHHHHHHHHHH-

Radius of gyration: 21.06 Å; Cα contacts (8 Å, |Δi|>4): 983; chains: 2; bounding box: 50×52×58 Å

Solvent-accessible surface area (backbone atoms only — not comparable to full-atom values): 22201 Å² total; per-residue (Å²): 125,84,72,78,82,84,68,87,69,89,62,44,57,86,44,46,47,78,75,46,75,47,76,77,42,83,66,98,44,32,34,33,35,40,31,30,32,34,60,38,93,92,56,65,67,51,66,84,41,79,45,68,29,40,44,76,59,37,31,9,31,26,40,35,32,14,70,90,77,47,25,33,44,33,31,32,34,75,26,75,38,31,50,86,82,42,87,31,22,60,39,59,31,44,41,57,39,68,51,52,91,94,52,53,47,68,59,36,27,51,53,33,32,36,53,46,34,60,38,68,68,60,64,67,45,81,68,50,57,29,25,45,45,40,91,39,21,47,30,37,39,38,33,28,42,23,34,35,64,58,88,60,46,57,58,75,31,44,51,70,93,67,78,42,61,26,38,44,44,72,44,43,47,68,57,53,44,48,30,37,70,69,48,68,34,32,36,42,69,38,41,44,49,44,53,49,41,74,75,38,46,69,64,50,35,65,74,75,102,124,84,74,79,81,85,69,89,68,91,65,45,58,86,45,45,48,78,76,47,74,47,77,77,42,84,66,98,45,34,33,32,37,39,31,32,32,36,62,39,93,92,58,63,67,50,64,84,42,80,44,68,29,40,44,77,60,37,31,9,29,27,40,34,31,15,70,91,77,47,26,32,46,34,31,31,33,76,26,73,38,30,51,85,81,40,88,31,24,57,40,60,31,44,40,56,41,69,54,51,92,95,52,52,51,68,58,35,27,52,52,32,32,37,53,46,36,60,38,68,67,60,64,67,46,80,68,50,55,30,26,45,44,38,91,39,21,46,29,37,41,38,33,28,42,24,33,36,65,59,89,60,46,57,58,74,32,42,50,71,92,68,77,42,61,24,39,43,42,72,42,42,47,66,57,53,44,49,31,38,71,70,50,67,34,33,35,42,69,36,42,45,50,45,52,49,40,73,75,38,46,70,65,49,35,65,74,76,104

Sequence (418 aa):
MKKKENIPFLYTRHDVELLGKKDLYKGFFRMTEYRFKHRLFAGGWSNEIKREVFERGHAGVLLAYDPKKDSVVLIEQIRIPAYETSDTPWLLEAIAGMIEEGETPKEVVKREAQEEAGISIGRCEPIISYLSSPGGASERMHVFVGEVDSTTAKGIHGLDSENEDIRVHVVSREQAYQWVEQGIIDNAATVIAIQWLQLHYETLRKRWLMKKKENIPFLYTRHDVELLGKKDLYKGFFRMTEYRFKHRLFAGGWSNEIKREVFERGHAGVLLAYDPKKDSVVLIEQIRIPAYETSDTPWLLEAIAGMIEEGETPKEVVKREAQEEAGISIGRCEPIISYLSSPGGASERMHVFVGEVDSTTAKGIHGLDSENEDIRVHVVSREQAYQWVEQGIIDNAATVIAIQWLQLHYETLRKRWL

Foldseek 3Di:
DPPPPDDPDDDDPVQKAWPDKDWPDDDLWTKMKTWIKGADPVGDIDPIDIAIATENAEKEFEFEAALVQQKTKWKWWADVVCVPPDPGRIATGTQMDGDDPPDDSVNRSQVSCCQQFNWGFDDKAWDDWDDQCVNHYRYIYTYIYTYTDCVRGADWGHDVVVVITMGMDMDHLVVLQVCLVVCRHPGDRSNVVSVSCVVCSVVVSVVVD/DPPPPDDPDDDDPVQKAWPDKDWPDDDLWTKMKTWIKGADPVGDIDPIDIAIATENAEKEFEFEAALVQQKTKWKWWADVVCVPPDPGRIATGTQMDGDDPPDDSVNRSQVSCCQQFVWGFDDKDWDDKDDQCVNHYRYIYTYIYTYTDCVRGADWGHDVVVVITMGMDMDHLVVLQVCLVVCRHPGDRSNVVSVVCVVCSVVVSVVVD

Organism: NCBI:txid1354337

InterPro domains:
  IPR000086 NUDIX hydrolase domain [PF00293] (58-176)
  IPR000086 NUDIX hydrolase domain [PS51462] (55-198)
  IPR004385 Nucleoside diphosphate pyrophosphatase [TIGR00052] (15-199)
  IPR015797 NUDIX hydrolase-like domain superfamily [SSF55811] (7-206)
  IPR020084 NUDIX hydrolase, conserved site [PS00893] (97-118)